Protein AF-A0A420HY40-F1 (afdb_monomer_lite)

Foldseek 3Di:
DDDDDDDDDDDDDDDDDDDDDDDDDDDDDDDDDDDDDPVVVVVVVVVVVVVVVPDDDDDDDDDDDDDDDDDDDDDDDDDDDDPDDDDPPDPVVVVVVVVVVVVVVVVVVVVVVVVVVCLVVVVDFFDQAPVPRHRDDVVPDPVVVVVVVVVVVVVVVVVPDDPDDDDDDPDDDDDDDDDDDDDDDDDDDDDDPPDPDDDPPPPPDPPPPPPDDFLFKWKWDDDPLQLPDDFVNVLCQLCVQCVPPPWHFPDKDDDPSIIMTGTPGSVSVVVSQPTFTWDQDPHNRRPHIDTIGIATDDPQAFQKWKFQAQPPPAPALVLVQCCVVPVPWAWFKKFFADPNDTHSMIMIGTPGHDPDQKDWTDRPPDITIIGGFGPQLAAPRPRDRHGVLPDPRIDGGDYDVVSPRYDPDRD

Sequence (411 aa):
MGSSGKSPKRQFAKEMGRRTLKFKASPTKTIISDGQSSREQSVNRVIEKMKRTKVSSPSLRNSSPLVNEGQSDSIPMETEIVLQESAHVSWADEVSEVVAKRATKAVRKAAKEERKRLRLSGALPTAPCPECGENHWKMDCPKRIERKKAEKSLEKKISKEPEASDAMIVVQSSQKEKTTKKRKQRPKSSEDLASEKPTKRAKEGENRAPKLTEGLVLVAVIPKPAQGLNRFEFLDIVCAAITNTAERPVGCGTLGHNFWVEFESPEAAENARKFEFVVPKGTQGCRKNMPFRMNPYVAKGPRAFHTREARNVSGPEIQAAINAQYPTKRYWLGQGMKYGIRTDQRLVIFEEPTTFNSFQIKVADSRIPFWAVALSGKCDICEESHSTTACGLVSTAPTNPALGNILTDKP

Radius of gyration: 36.59 Å; chains: 1; bounding box: 105×115×85 Å

pLDDT: mean 72.55, std 21.92, range [33.12, 97.19]

Organism: NCBI:txid212602

Secondary structure (DSSP, 8-state):
----PPPPP-------------PPPPPPP--------HHHHHHHHHHHHHHHTS--PPPP------------------------------HHHHHHHHHHHHHHHHHHHHHHHHHHHHHHTT-SPPPBPTTTSSBS-TTS-HHHHHHHHHHHHHHHHHTT------------------------PPPPPS------PPPTTSSS---------TTTEEEE---GGGTT--HHHHHHHHHHHHTTSS--EEEEEEETTEEEEEESSHHHHHHHHTS-EEEPTTGGG-SS-EEE-EEE--TT--SEEEES--TT--HHHHHHHHHHH-TT--EEEEEEEETTEEEEEEEEEESS--S-SEEEEEETTEEEEEEEPP-SSS-TTT-SSS-GGG-TTEEEPP--GGGS-B-SS--

Structure (mmCIF, N/CA/C/O backbone):
data_AF-A0A420HY40-F1
#
_entry.id   AF-A0A420HY40-F1
#
loop_
_atom_site.group_PDB
_atom_site.id
_atom_site.type_symbol
_atom_site.label_atom_id
_atom_site.label_alt_id
_atom_site.label_comp_id
_atom_site.label_asym_id
_atom_site.label_entity_id
_atom_site.label_seq_id
_atom_site.pdbx_PDB_ins_code
_atom_site.Cartn_x
_atom_site.Cartn_y
_atom_site.Cartn_z
_atom_site.occupancy
_atom_site.B_iso_or_equiv
_atom_site.auth_seq_id
_atom_site.auth_comp_id
_atom_site.auth_asym_id
_atom_site.auth_atom_id
_atom_site.pdbx_PDB_model_num
ATOM 1 N N . MET A 1 1 ? -57.723 -42.513 20.608 1.00 39.47 1 MET A N 1
ATOM 2 C CA . MET A 1 1 ? -58.788 -42.200 19.627 1.00 39.47 1 MET A CA 1
ATOM 3 C C . MET A 1 1 ? -58.949 -40.684 19.643 1.00 39.47 1 MET A C 1
ATOM 5 O O . MET A 1 1 ? -59.461 -40.168 20.614 1.00 39.47 1 MET A O 1
ATOM 9 N N . GLY A 1 2 ? -58.297 -39.882 18.804 1.00 39.16 2 GLY A N 1
ATOM 10 C CA . GLY A 1 2 ? -58.338 -39.866 17.342 1.00 39.16 2 GLY A CA 1
ATOM 11 C C . GLY A 1 2 ? -58.915 -38.511 16.898 1.00 39.16 2 GLY A C 1
ATOM 12 O O . GLY A 1 2 ? -59.992 -38.473 16.321 1.00 39.16 2 GLY A O 1
ATOM 13 N N . SER A 1 3 ? -58.254 -37.400 17.245 1.00 35.53 3 SER A N 1
ATOM 14 C CA . SER A 1 3 ? -58.680 -36.031 16.918 1.00 35.53 3 SER A CA 1
ATOM 15 C C . SER A 1 3 ? -57.981 -35.539 15.645 1.00 35.53 3 SER A C 1
ATOM 17 O O . SER A 1 3 ? -56.823 -35.128 15.653 1.00 35.53 3 SER A O 1
ATOM 19 N N . SER A 1 4 ? -58.690 -35.602 14.517 1.00 42.03 4 SER A N 1
ATOM 20 C CA . SER A 1 4 ? -58.217 -35.107 13.221 1.00 42.03 4 SER A CA 1
ATOM 21 C C . SER A 1 4 ? -58.430 -33.594 13.100 1.00 42.03 4 SER A C 1
ATOM 23 O O . SER A 1 4 ? -59.556 -33.129 12.903 1.00 42.03 4 SER A O 1
ATOM 25 N N . GLY A 1 5 ? -57.342 -32.829 13.189 1.00 39.91 5 GLY A N 1
ATOM 26 C CA . GLY A 1 5 ? -57.308 -31.404 12.864 1.00 39.91 5 GLY A CA 1
ATOM 27 C C . GLY A 1 5 ? -57.387 -31.165 11.353 1.00 39.91 5 GLY A C 1
ATOM 28 O O . GLY A 1 5 ? -56.615 -31.733 10.582 1.00 39.91 5 GLY A O 1
ATOM 29 N N . LYS A 1 6 ? -58.321 -30.308 10.927 1.00 44.78 6 LYS A N 1
ATOM 30 C CA . LYS A 1 6 ? -58.417 -29.790 9.555 1.00 44.78 6 LYS A CA 1
ATOM 31 C C . LYS A 1 6 ? -57.707 -28.437 9.472 1.00 44.78 6 LYS A C 1
ATOM 33 O O . LYS A 1 6 ? -58.106 -27.487 10.138 1.00 44.78 6 LYS A O 1
ATOM 38 N N . SER A 1 7 ? -56.676 -28.349 8.634 1.00 39.28 7 SER A N 1
ATOM 39 C CA . SER A 1 7 ? -56.005 -27.098 8.258 1.00 39.28 7 SER A CA 1
ATOM 40 C C . SER A 1 7 ? -56.830 -26.310 7.223 1.00 39.28 7 SER A C 1
ATOM 42 O O . SER A 1 7 ? -57.356 -26.929 6.291 1.00 39.28 7 SER A O 1
ATOM 44 N N . PRO A 1 8 ? -56.910 -24.967 7.295 1.00 53.50 8 PRO A N 1
ATOM 45 C CA . PRO A 1 8 ? -57.559 -24.166 6.263 1.00 53.50 8 PRO A CA 1
ATOM 46 C C . PRO A 1 8 ? -56.616 -23.860 5.090 1.00 53.50 8 PRO A C 1
ATOM 48 O O . PRO A 1 8 ? -55.460 -23.468 5.258 1.00 53.50 8 PRO A O 1
ATOM 51 N N . LYS A 1 9 ? -57.147 -24.042 3.876 1.00 45.38 9 LYS A N 1
ATOM 52 C CA . LYS A 1 9 ? -56.506 -23.729 2.596 1.00 45.38 9 LYS A CA 1
ATOM 53 C C . LYS A 1 9 ? -56.492 -22.220 2.327 1.00 45.38 9 LYS A C 1
ATOM 55 O O . LYS A 1 9 ? -57.486 -21.527 2.505 1.00 45.38 9 LYS A O 1
ATOM 60 N N . ARG A 1 10 ? -55.341 -21.788 1.808 1.00 41.38 10 ARG A N 1
ATOM 61 C CA . ARG A 1 10 ? -55.013 -20.504 1.174 1.00 41.38 10 ARG A CA 1
ATOM 62 C C . ARG A 1 10 ? -56.112 -19.982 0.236 1.00 41.38 10 ARG A C 1
ATOM 64 O O . ARG A 1 10 ? -56.533 -20.699 -0.669 1.00 41.38 10 ARG A O 1
ATOM 71 N N . GLN A 1 11 ? -56.436 -18.698 0.363 1.00 41.47 11 GLN A N 1
ATOM 72 C CA . GLN A 1 11 ? -57.049 -17.875 -0.680 1.00 41.47 11 GLN A CA 1
ATOM 73 C C . GLN A 1 11 ? -56.331 -16.519 -0.754 1.00 41.47 11 GLN A C 1
ATOM 75 O O . GLN A 1 11 ? -55.734 -16.081 0.224 1.00 41.47 11 GLN A O 1
ATOM 80 N N . PHE A 1 12 ? -56.446 -15.893 -1.927 1.00 33.97 12 PHE A N 1
ATOM 81 C CA . PHE A 1 12 ? -55.998 -14.555 -2.335 1.00 33.97 12 PHE A CA 1
ATOM 82 C C . PHE A 1 12 ? -54.604 -14.426 -2.963 1.00 33.97 12 PHE A C 1
ATOM 84 O O . PHE A 1 12 ? -53.606 -14.083 -2.340 1.00 33.97 12 PHE A O 1
ATOM 91 N N . ALA A 1 13 ? -54.601 -14.607 -4.286 1.00 40.34 13 ALA A N 1
ATOM 92 C CA . ALA A 1 13 ? -53.703 -13.930 -5.207 1.00 40.34 13 ALA A CA 1
ATOM 93 C C . ALA A 1 13 ? -54.543 -13.265 -6.310 1.00 40.34 13 ALA A C 1
ATOM 95 O O . ALA A 1 13 ? -55.349 -13.954 -6.937 1.00 40.34 13 ALA A O 1
ATOM 96 N N . LYS A 1 14 ? -54.285 -11.970 -6.546 1.00 39.97 14 LYS A N 1
ATOM 97 C CA . LYS A 1 14 ? -54.363 -11.195 -7.807 1.00 39.97 14 LYS A CA 1
ATOM 98 C C . LYS A 1 14 ? -55.058 -9.846 -7.627 1.00 39.97 14 LYS A C 1
ATOM 100 O O . LYS A 1 14 ? -56.248 -9.719 -7.872 1.00 39.97 14 LYS A O 1
ATOM 105 N N . GLU A 1 15 ? -54.253 -8.821 -7.368 1.00 39.34 15 GLU A N 1
ATOM 106 C CA . GLU A 1 15 ? -54.582 -7.455 -7.769 1.00 39.34 15 GLU A CA 1
ATOM 107 C C . GLU A 1 15 ? -53.284 -6.728 -8.149 1.00 39.34 15 GLU A C 1
ATOM 109 O O . GLU A 1 15 ? -52.491 -6.326 -7.306 1.00 39.34 15 GLU A O 1
ATOM 114 N N . MET A 1 16 ? -53.008 -6.654 -9.454 1.00 38.25 16 MET A N 1
ATOM 115 C CA . MET A 1 16 ? -51.917 -5.864 -10.035 1.00 38.25 16 MET A CA 1
ATOM 116 C C . MET A 1 16 ? -52.554 -4.870 -11.001 1.00 38.25 16 MET A C 1
ATOM 118 O O . MET A 1 16 ? -52.834 -5.186 -12.160 1.00 38.25 16 MET A O 1
ATOM 122 N N . GLY A 1 17 ? -52.830 -3.674 -10.484 1.00 38.38 17 GLY A N 1
ATOM 123 C CA . GLY A 1 17 ? -53.333 -2.541 -11.246 1.00 38.38 17 GLY A CA 1
ATOM 124 C C . GLY A 1 17 ? -52.268 -1.992 -12.195 1.00 38.38 17 GLY A C 1
ATOM 125 O O . GLY A 1 17 ? -51.202 -1.541 -11.777 1.00 38.38 17 GLY A O 1
ATOM 126 N N . ARG A 1 18 ? -52.585 -2.007 -13.492 1.00 39.56 18 ARG A N 1
ATOM 127 C CA . ARG A 1 18 ? -51.844 -1.322 -14.556 1.00 39.56 18 ARG A CA 1
ATOM 128 C C . ARG A 1 18 ? -51.971 0.194 -14.376 1.00 39.56 18 ARG A C 1
ATOM 130 O O . ARG A 1 18 ? -53.063 0.734 -14.517 1.00 39.56 18 ARG A O 1
ATOM 137 N N . ARG A 1 19 ? -50.856 0.895 -14.151 1.00 39.94 19 ARG A N 1
ATOM 138 C CA . ARG A 1 19 ? -50.752 2.345 -14.388 1.00 39.94 19 ARG A CA 1
ATOM 139 C C . ARG A 1 19 ? -49.955 2.586 -15.666 1.00 39.94 19 ARG A C 1
ATOM 141 O O . ARG A 1 19 ? -48.746 2.390 -15.707 1.00 39.94 19 ARG A O 1
ATOM 148 N N . THR A 1 20 ? -50.653 3.002 -16.715 1.00 38.69 20 THR A N 1
ATOM 149 C CA . THR A 1 20 ? -50.078 3.532 -17.954 1.00 38.69 20 THR A CA 1
ATOM 150 C C . THR A 1 20 ? -49.673 4.991 -17.749 1.00 38.69 20 THR A C 1
ATOM 152 O O . THR A 1 20 ? -50.540 5.848 -17.578 1.00 38.69 20 THR A O 1
ATOM 155 N N . LEU A 1 21 ? -48.373 5.284 -17.795 1.00 37.28 21 LEU A N 1
ATOM 156 C CA . LEU A 1 21 ? -47.849 6.647 -17.900 1.00 37.28 21 LEU A CA 1
ATOM 157 C C . LEU A 1 21 ? -47.706 7.012 -19.384 1.00 37.28 21 LEU A C 1
ATOM 159 O O . LEU A 1 21 ? -46.942 6.388 -20.117 1.00 37.28 21 LEU A O 1
ATOM 163 N N . LYS A 1 22 ? -48.471 8.015 -19.829 1.00 36.72 22 LYS A N 1
ATOM 164 C CA . LYS A 1 22 ? -48.356 8.621 -21.162 1.00 36.72 22 LYS A CA 1
ATOM 165 C C . LYS A 1 22 ? -47.183 9.606 -21.160 1.00 36.72 22 LYS A C 1
ATOM 167 O O . LYS A 1 22 ? -47.263 10.637 -20.498 1.00 36.72 22 LYS A O 1
ATOM 172 N N . PHE A 1 23 ? -46.133 9.323 -21.927 1.00 33.12 23 PHE A N 1
ATOM 173 C CA . PHE A 1 23 ? -45.109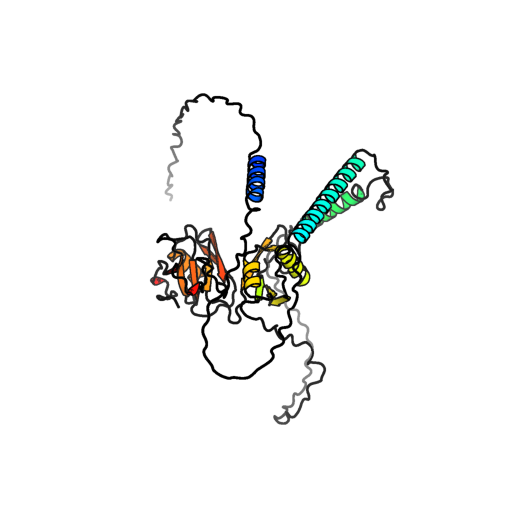 10.314 -22.269 1.00 33.12 23 PHE A CA 1
ATOM 174 C C . PHE A 1 23 ? -45.549 11.091 -23.516 1.00 33.12 23 PHE A C 1
ATOM 176 O O . PHE A 1 23 ? -45.778 10.505 -24.572 1.00 33.12 23 PHE A O 1
ATOM 183 N N . LYS A 1 24 ? -45.684 12.416 -23.385 1.00 38.22 24 LYS A N 1
ATOM 184 C CA . LYS A 1 24 ? -45.800 13.341 -24.520 1.00 38.22 24 LYS A CA 1
ATOM 185 C C . LYS A 1 24 ? -44.405 13.541 -25.117 1.00 38.22 24 LYS A C 1
ATOM 187 O O . LYS A 1 24 ? -43.499 13.979 -24.414 1.00 38.22 24 LYS A O 1
ATOM 192 N N . ALA A 1 25 ? -44.247 13.214 -26.395 1.00 39.41 25 ALA A N 1
ATOM 193 C CA . ALA A 1 25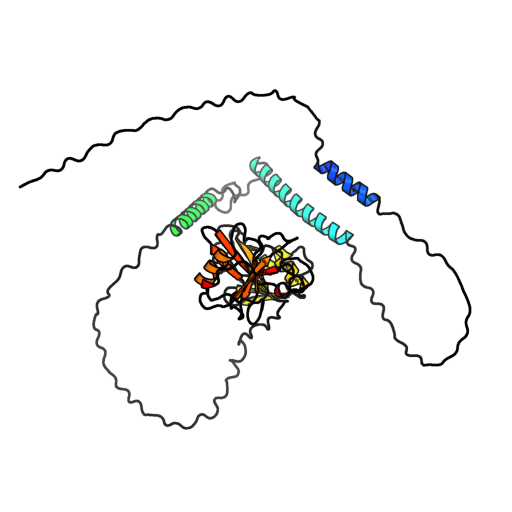 ? -43.056 13.531 -27.171 1.00 39.41 25 ALA A CA 1
ATOM 194 C C . ALA A 1 25 ? -43.096 15.002 -27.618 1.00 39.41 25 ALA A C 1
ATOM 196 O O . ALA A 1 25 ? -44.112 15.458 -28.143 1.00 39.41 25 ALA A O 1
ATOM 197 N N . SER A 1 26 ? -41.988 15.718 -27.423 1.00 36.09 26 SER A N 1
ATOM 198 C CA . SER A 1 26 ? -41.738 17.042 -28.009 1.00 36.09 26 SER A CA 1
ATOM 199 C C . SER A 1 26 ? -40.788 16.908 -29.208 1.00 36.09 26 SER A C 1
ATOM 201 O O . SER A 1 26 ? -39.937 16.015 -29.204 1.00 36.09 26 SER A O 1
ATOM 203 N N . PRO A 1 27 ? -40.918 17.763 -30.238 1.00 42.09 27 PRO A N 1
ATOM 204 C CA . PRO A 1 27 ? -40.286 17.552 -31.535 1.00 42.09 27 PRO A CA 1
ATOM 205 C C . PRO A 1 27 ? -38.802 17.932 -31.537 1.00 42.09 27 PRO A C 1
ATOM 207 O O . PRO A 1 27 ? -38.394 18.976 -31.027 1.00 42.09 27 PRO A O 1
ATOM 210 N N . THR A 1 28 ? -37.994 17.075 -32.156 1.00 34.47 28 THR A N 1
ATOM 211 C CA . THR A 1 28 ? -36.556 17.257 -32.361 1.00 34.47 28 THR A CA 1
ATOM 212 C C . THR A 1 28 ? -36.318 18.193 -33.550 1.00 34.47 28 THR A C 1
ATOM 214 O O . THR A 1 28 ? -36.710 17.887 -34.673 1.00 34.47 28 THR A O 1
ATOM 217 N N . LYS A 1 29 ? -35.669 19.341 -33.313 1.00 34.56 29 LYS A N 1
ATOM 218 C CA . LYS A 1 29 ? -35.091 20.191 -34.365 1.00 34.56 29 LYS A CA 1
ATOM 219 C C . LYS A 1 29 ? -33.745 19.603 -34.788 1.00 34.56 29 LYS A C 1
ATOM 221 O O . LYS A 1 29 ? -32.822 19.535 -33.981 1.00 34.56 29 LYS A O 1
ATOM 226 N N . THR A 1 30 ? -33.636 19.216 -36.052 1.00 35.06 30 THR A N 1
ATOM 227 C CA . THR A 1 30 ? -32.378 18.830 -36.696 1.00 35.06 30 THR A CA 1
ATOM 228 C C . THR A 1 30 ? -31.584 20.097 -37.017 1.00 35.06 30 THR A C 1
ATOM 230 O O . THR A 1 30 ? -31.994 20.881 -37.868 1.00 35.06 30 THR A O 1
ATOM 233 N N . ILE A 1 31 ? -30.464 20.315 -36.326 1.00 34.34 31 ILE A N 1
ATOM 234 C CA . ILE A 1 31 ? -29.441 21.292 -36.716 1.00 34.34 31 ILE A CA 1
ATOM 235 C C . ILE A 1 31 ? -28.288 20.483 -37.304 1.00 34.34 31 ILE A C 1
ATOM 237 O O . ILE A 1 31 ? -27.655 19.697 -36.603 1.00 34.34 31 ILE A O 1
ATOM 241 N N . ILE A 1 32 ? -28.061 20.646 -38.605 1.00 42.34 32 ILE A N 1
ATOM 242 C CA . ILE A 1 32 ? -26.864 20.165 -39.291 1.00 42.34 32 ILE A CA 1
ATOM 243 C C . ILE A 1 32 ? -25.777 21.202 -39.002 1.00 42.34 32 ILE A C 1
ATOM 245 O O . ILE A 1 32 ? -25.909 22.358 -39.395 1.00 42.34 32 ILE A O 1
ATOM 249 N N . SER A 1 33 ? -24.735 20.804 -38.278 1.00 37.19 33 SER A N 1
ATOM 250 C CA . SER A 1 33 ? -23.513 21.592 -38.118 1.00 37.19 33 SER A CA 1
ATOM 251 C C . SER A 1 33 ? -22.323 20.731 -38.516 1.00 37.19 33 SER A C 1
ATOM 253 O O . SER A 1 33 ? -22.104 19.672 -37.921 1.00 37.19 33 SER A O 1
ATOM 255 N N . ASP A 1 34 ? -21.575 21.197 -39.512 1.00 41.16 34 ASP A N 1
ATOM 256 C CA . ASP A 1 34 ? -20.348 20.585 -40.005 1.00 41.16 34 ASP A CA 1
ATOM 257 C C . ASP A 1 34 ? -19.317 20.442 -38.879 1.00 41.16 34 ASP A C 1
ATOM 259 O O . ASP A 1 34 ? -18.835 21.413 -38.292 1.00 41.16 34 ASP A O 1
ATOM 263 N N . GLY A 1 35 ? -19.004 19.192 -38.546 1.00 34.66 35 GLY A N 1
ATOM 264 C CA . GLY A 1 35 ? -18.058 18.840 -37.500 1.00 34.66 35 GLY A CA 1
ATOM 265 C C . GLY A 1 35 ? -16.627 18.804 -38.023 1.00 34.66 35 GLY A C 1
ATOM 266 O O . GLY A 1 35 ? -16.175 17.768 -38.503 1.00 34.66 35 GLY A O 1
ATOM 267 N N . GLN A 1 36 ? -15.877 19.890 -37.832 1.00 47.34 36 GLN A N 1
ATOM 268 C CA . GLN A 1 36 ? -14.430 19.771 -37.641 1.00 47.34 36 GLN A CA 1
ATOM 269 C C . GLN A 1 36 ? -14.156 19.308 -36.207 1.00 47.34 36 GLN A C 1
ATOM 271 O O . GLN A 1 36 ? -14.735 19.815 -35.243 1.00 47.34 36 GLN A O 1
ATOM 276 N N . SER A 1 37 ? -13.310 18.288 -36.063 1.00 53.03 37 SER A N 1
ATOM 277 C CA . SER A 1 37 ? -13.148 17.580 -34.797 1.00 53.03 37 SER A CA 1
ATOM 278 C C . SER A 1 37 ? -12.533 18.484 -33.719 1.00 53.03 37 SER A C 1
ATOM 280 O O . SER A 1 37 ? -11.513 19.142 -33.924 1.00 53.03 37 SER A O 1
ATOM 282 N N . SER A 1 38 ? -13.116 18.457 -32.516 1.00 54.44 38 SER A N 1
ATOM 283 C CA . SER A 1 38 ? -12.639 19.144 -31.299 1.00 54.44 38 SER A CA 1
ATOM 284 C C . SER A 1 38 ? -11.145 18.913 -30.992 1.00 54.44 38 SER A C 1
ATOM 286 O O . SER A 1 38 ? -10.514 19.707 -30.292 1.00 54.44 38 SER A O 1
ATOM 288 N N . ARG A 1 39 ? -10.550 17.857 -31.555 1.00 50.72 39 ARG A N 1
ATOM 289 C CA . ARG A 1 39 ? -9.145 17.500 -31.378 1.00 50.72 39 ARG A CA 1
ATOM 290 C C . ARG A 1 39 ? -8.196 18.381 -32.199 1.00 50.72 39 ARG A C 1
ATOM 292 O O . ARG A 1 39 ? -7.120 18.707 -31.706 1.00 50.72 39 ARG A O 1
ATOM 299 N N . GLU A 1 40 ? -8.598 18.822 -33.390 1.00 49.00 40 GLU A N 1
ATOM 300 C CA . GLU A 1 40 ? -7.785 19.707 -34.244 1.00 49.00 40 GLU A CA 1
ATOM 301 C C . GLU A 1 40 ? -7.751 21.143 -33.707 1.00 49.00 40 GLU A C 1
ATOM 303 O O . GLU A 1 40 ? -6.700 21.786 -33.709 1.00 49.00 40 GLU A O 1
ATOM 308 N N . GLN A 1 41 ? -8.856 21.618 -33.125 1.00 54.94 41 GLN A N 1
ATOM 309 C CA . GLN A 1 41 ? -8.903 22.935 -32.480 1.00 54.94 41 GLN A CA 1
ATOM 310 C C . GLN A 1 41 ? -8.011 23.007 -31.228 1.00 54.94 41 GLN A C 1
ATOM 312 O O . GLN A 1 41 ? -7.394 24.042 -30.964 1.00 54.94 41 GLN A O 1
ATOM 317 N N . SER A 1 42 ? -7.882 21.907 -30.478 1.00 61.28 42 SER A N 1
ATOM 318 C CA . SER A 1 42 ? -6.975 21.837 -29.324 1.00 61.28 42 SER A CA 1
ATOM 319 C C . SER A 1 42 ? -5.500 21.821 -29.725 1.00 61.28 42 SER A C 1
ATOM 321 O O . SER A 1 42 ? -4.696 22.466 -29.056 1.00 61.28 42 SER A O 1
ATOM 323 N N . VAL A 1 43 ? -5.132 21.144 -30.817 1.00 61.56 43 VAL A N 1
ATOM 324 C CA . VAL A 1 43 ? -3.739 21.113 -31.300 1.00 61.56 43 VAL A CA 1
ATOM 325 C C . VAL A 1 43 ? -3.321 22.481 -31.847 1.00 61.56 43 VAL A C 1
ATOM 327 O O . VAL A 1 43 ? -2.254 22.983 -31.491 1.00 61.56 43 VAL A O 1
ATOM 330 N N . ASN A 1 44 ? -4.194 23.150 -32.604 1.00 59.69 44 ASN A N 1
ATOM 331 C CA . ASN A 1 44 ? -3.897 24.477 -33.148 1.00 59.69 44 ASN A CA 1
ATOM 332 C C . ASN A 1 44 ? -3.766 25.557 -32.057 1.00 59.69 44 ASN A C 1
ATOM 334 O O . ASN A 1 44 ? -2.907 26.431 -32.169 1.00 59.69 44 ASN A O 1
ATOM 338 N N . ARG A 1 45 ? -4.517 25.457 -30.947 1.00 66.25 45 ARG A N 1
ATOM 339 C CA . ARG A 1 45 ? -4.346 26.354 -29.783 1.00 66.25 45 ARG A CA 1
ATOM 340 C C . ARG A 1 45 ? -3.009 26.170 -29.063 1.00 66.25 45 ARG A C 1
ATOM 342 O O . ARG A 1 45 ? -2.461 27.147 -28.558 1.00 66.25 45 ARG A O 1
ATOM 349 N N . VAL A 1 46 ? -2.475 24.949 -29.007 1.00 60.81 46 VAL A N 1
ATOM 350 C CA . VAL A 1 46 ? -1.165 24.684 -28.382 1.00 60.81 46 VAL A CA 1
ATOM 351 C C . VAL A 1 46 ? -0.027 25.221 -29.258 1.00 60.81 46 VAL A C 1
ATOM 353 O O . VAL A 1 46 ? 0.903 25.833 -28.735 1.00 60.81 46 VAL A O 1
ATOM 356 N N . ILE A 1 47 ? -0.142 25.087 -30.584 1.00 61.94 47 ILE A N 1
ATOM 357 C CA . ILE A 1 47 ? 0.845 25.607 -31.545 1.00 61.94 47 ILE A CA 1
ATOM 358 C C . ILE A 1 47 ? 0.885 27.148 -31.531 1.00 61.94 47 ILE A C 1
ATOM 360 O O . ILE A 1 47 ? 1.969 27.729 -31.498 1.00 61.94 47 ILE A O 1
ATOM 364 N N . GLU A 1 48 ? -0.268 27.823 -31.486 1.00 62.62 48 GLU A N 1
ATOM 365 C CA . GLU A 1 48 ? -0.359 29.291 -31.338 1.00 62.62 48 GLU A CA 1
ATOM 366 C C . GLU A 1 48 ? 0.288 29.784 -30.032 1.00 62.62 48 GLU A C 1
ATOM 368 O O . GLU A 1 48 ? 1.009 30.784 -30.024 1.00 62.62 48 GLU A O 1
ATOM 373 N N . LYS A 1 49 ? 0.089 29.059 -28.923 1.00 59.81 49 LYS A N 1
ATOM 374 C CA . LYS A 1 49 ? 0.623 29.441 -27.607 1.00 59.81 49 LYS A CA 1
ATOM 375 C C . LYS A 1 49 ? 2.150 29.321 -27.535 1.00 59.81 49 LYS A C 1
ATOM 377 O O . LYS A 1 49 ? 2.782 30.142 -26.879 1.00 59.81 49 LYS A O 1
ATOM 382 N N . MET A 1 50 ? 2.741 28.364 -28.255 1.00 50.69 50 MET A N 1
ATOM 383 C CA . MET A 1 50 ? 4.200 28.203 -28.357 1.00 50.69 50 MET A CA 1
ATOM 384 C C . MET A 1 50 ? 4.875 29.241 -29.264 1.00 50.69 50 MET A C 1
ATOM 386 O O . MET A 1 50 ? 6.051 29.540 -29.075 1.00 50.69 50 MET A O 1
ATOM 390 N N . LYS A 1 51 ? 4.151 29.829 -30.226 1.00 60.28 51 LYS A N 1
ATOM 391 C CA . LYS A 1 51 ? 4.690 30.912 -31.066 1.00 60.28 51 LYS A CA 1
ATOM 392 C C . LYS A 1 51 ? 4.801 32.245 -30.317 1.00 60.28 51 LYS A C 1
ATOM 394 O O . LYS A 1 51 ? 5.645 33.060 -30.669 1.00 60.28 51 LYS A O 1
ATOM 399 N N . ARG A 1 52 ? 3.997 32.462 -29.267 1.00 48.69 52 ARG A N 1
ATOM 400 C CA . ARG A 1 52 ? 3.971 33.725 -28.501 1.00 48.69 52 ARG A CA 1
ATOM 401 C C . ARG A 1 52 ? 5.023 33.827 -27.394 1.00 48.69 52 ARG A C 1
ATOM 403 O O . ARG A 1 52 ? 5.323 34.930 -26.964 1.00 48.69 52 ARG A O 1
ATOM 410 N N . THR A 1 53 ? 5.619 32.722 -26.952 1.00 47.09 53 THR A N 1
ATOM 411 C CA . THR A 1 53 ? 6.642 32.716 -25.886 1.00 47.09 53 THR A CA 1
ATOM 412 C C . THR A 1 53 ? 8.073 32.919 -26.388 1.00 47.09 53 THR A C 1
ATOM 414 O O . THR A 1 53 ? 9.016 32.824 -25.608 1.00 47.09 53 THR A O 1
ATOM 417 N N . LYS A 1 54 ? 8.261 33.222 -27.678 1.00 41.91 54 LYS A N 1
ATOM 418 C CA . LYS A 1 54 ? 9.579 33.325 -28.317 1.00 41.91 54 LYS A CA 1
ATOM 419 C C . LYS A 1 54 ? 9.992 34.759 -28.666 1.00 41.91 54 LYS A C 1
ATOM 421 O O . LYS A 1 54 ? 10.637 34.957 -29.681 1.00 41.91 54 LYS A O 1
ATOM 426 N N . VAL A 1 55 ? 9.635 35.761 -27.861 1.00 49.06 55 VAL A N 1
ATOM 427 C CA . VAL A 1 55 ? 10.231 37.107 -27.963 1.00 49.06 55 VAL A CA 1
ATOM 428 C C . VAL A 1 55 ? 10.254 37.757 -26.580 1.00 49.06 55 VAL A C 1
ATOM 430 O O . VAL A 1 55 ? 9.211 38.175 -26.093 1.00 49.06 55 VAL A O 1
ATOM 433 N N . SER A 1 56 ? 11.429 37.813 -25.945 1.00 35.03 56 SER A N 1
ATOM 434 C CA . SER A 1 56 ? 11.851 38.876 -25.013 1.00 35.03 56 SER A CA 1
ATOM 435 C C . SER A 1 56 ? 13.173 38.472 -24.352 1.00 35.03 56 SER A C 1
ATOM 437 O O . SER A 1 56 ? 13.186 37.820 -23.309 1.00 35.03 56 SER A O 1
ATOM 439 N N . SER A 1 57 ? 14.292 38.873 -24.950 1.00 37.06 57 SER A N 1
ATOM 440 C CA . SER A 1 57 ? 15.589 38.939 -24.264 1.00 37.06 57 SER A CA 1
ATOM 441 C C . SER A 1 57 ? 15.768 40.363 -23.723 1.00 37.06 57 SER A C 1
ATOM 443 O O . SER A 1 57 ? 15.563 41.301 -24.498 1.00 37.06 57 SER A O 1
ATOM 445 N N . PRO A 1 58 ? 16.142 40.582 -22.448 1.00 39.34 58 PRO A N 1
ATOM 446 C CA . PRO A 1 58 ? 16.418 41.925 -21.961 1.00 39.34 58 PRO A CA 1
ATOM 447 C C . PRO A 1 58 ? 17.836 42.373 -22.332 1.00 39.34 58 PRO A C 1
ATOM 449 O O . PRO A 1 58 ? 18.818 41.662 -22.133 1.00 39.34 58 PRO A O 1
ATOM 452 N N . SER A 1 59 ? 17.898 43.595 -22.855 1.00 33.25 59 SER A N 1
ATOM 453 C CA . SER A 1 59 ? 19.091 44.388 -23.142 1.00 33.25 59 SER A CA 1
ATOM 454 C C . SER A 1 59 ? 19.853 44.735 -21.858 1.00 33.25 59 SER A C 1
ATOM 456 O O . SER A 1 59 ? 19.293 45.362 -20.960 1.00 33.25 59 SER A O 1
ATOM 458 N N . LEU A 1 60 ? 21.148 44.418 -21.811 1.00 35.22 60 LEU A N 1
ATOM 459 C CA . LEU A 1 60 ? 22.091 44.959 -20.828 1.00 35.22 60 LEU A CA 1
ATOM 460 C C . LEU A 1 60 ? 22.373 46.432 -21.160 1.00 35.22 60 LEU A C 1
ATOM 462 O O . LEU A 1 60 ? 22.726 46.755 -22.295 1.00 35.22 60 LEU A O 1
ATOM 466 N N . ARG A 1 61 ? 22.198 47.332 -20.186 1.00 36.59 61 ARG A N 1
ATOM 467 C CA . ARG A 1 61 ? 22.675 48.720 -20.255 1.00 36.59 61 ARG A CA 1
ATOM 468 C C . ARG A 1 61 ? 23.823 48.920 -19.274 1.00 36.59 61 ARG A C 1
ATOM 470 O O . ARG A 1 61 ? 23.703 48.606 -18.096 1.00 36.59 61 ARG A O 1
ATOM 477 N N . ASN A 1 62 ? 24.890 49.497 -19.814 1.00 38.91 62 ASN A N 1
ATOM 478 C CA . ASN A 1 62 ? 26.033 50.076 -19.121 1.00 38.91 62 ASN A CA 1
ATOM 479 C C . ASN A 1 62 ? 25.619 51.201 -18.168 1.00 38.91 62 ASN A C 1
ATOM 481 O O . ASN A 1 62 ? 24.777 52.028 -18.525 1.00 38.91 62 ASN A O 1
ATOM 485 N N . SER A 1 63 ? 26.302 51.306 -17.028 1.00 35.81 63 SER A N 1
ATOM 486 C CA . SER A 1 63 ? 26.546 52.565 -16.309 1.00 35.81 63 SER A CA 1
ATOM 487 C C . SER A 1 63 ? 27.786 52.407 -15.417 1.00 35.81 63 SER A C 1
ATOM 489 O O . SER A 1 63 ? 27.826 51.516 -14.574 1.00 35.81 63 SER A O 1
ATOM 491 N N . SER A 1 64 ? 28.781 53.270 -15.626 1.00 39.25 64 SER A N 1
ATOM 492 C CA . SER A 1 64 ? 29.940 53.511 -14.742 1.00 39.25 64 SER A CA 1
ATOM 493 C C . SER A 1 64 ? 29.687 54.788 -13.898 1.00 39.25 64 SER A C 1
ATOM 495 O O . SER A 1 64 ? 28.611 55.372 -14.022 1.00 39.25 64 SER A O 1
ATOM 497 N N . PRO A 1 65 ? 30.658 55.313 -13.122 1.00 54.09 65 PRO A N 1
ATOM 498 C CA . PRO A 1 65 ? 31.019 54.875 -11.774 1.00 54.09 65 PRO A CA 1
ATOM 499 C C . PRO A 1 65 ? 30.859 56.010 -10.734 1.00 54.09 65 PRO A C 1
ATOM 501 O O . PRO A 1 65 ? 30.790 57.184 -11.090 1.00 54.09 65 PRO A O 1
ATOM 504 N N . LEU A 1 66 ? 30.886 55.681 -9.439 1.00 39.09 66 LEU A N 1
ATOM 505 C CA . LEU A 1 66 ? 31.163 56.660 -8.385 1.00 39.09 66 LEU A CA 1
ATOM 506 C C . LEU A 1 66 ? 32.149 56.098 -7.360 1.00 39.09 66 LEU A C 1
ATOM 508 O O . LEU A 1 66 ? 32.101 54.934 -6.972 1.00 39.09 66 LEU A O 1
ATOM 512 N N . VAL A 1 67 ? 33.062 56.993 -7.011 1.00 45.53 67 VAL A N 1
ATOM 513 C CA . VAL A 1 67 ? 34.237 56.893 -6.154 1.00 45.53 67 VAL A CA 1
ATOM 514 C C . VAL A 1 67 ? 33.830 56.650 -4.700 1.00 45.53 67 VAL A C 1
ATOM 516 O O . VAL A 1 67 ? 32.883 57.274 -4.230 1.00 45.53 67 VAL A O 1
ATOM 519 N N . ASN A 1 68 ? 34.577 55.809 -3.981 1.00 37.94 68 ASN A N 1
ATOM 520 C CA . ASN A 1 68 ? 34.939 56.086 -2.590 1.00 37.94 68 ASN A CA 1
ATOM 521 C C . ASN A 1 68 ? 36.162 55.266 -2.166 1.00 37.94 68 ASN A C 1
ATOM 523 O O . ASN A 1 68 ? 36.209 54.048 -2.325 1.00 37.94 68 ASN A O 1
ATOM 527 N N . GLU A 1 69 ? 37.147 55.994 -1.648 1.00 48.31 69 GLU A N 1
ATOM 528 C CA . GLU A 1 69 ? 38.356 55.503 -1.001 1.00 48.31 69 GLU A CA 1
ATOM 529 C C . GLU A 1 69 ? 38.032 54.911 0.378 1.00 48.31 69 GLU A C 1
ATOM 531 O O . GLU A 1 69 ? 37.141 55.387 1.082 1.00 48.31 69 GLU A O 1
ATOM 536 N N . GLY A 1 70 ? 38.790 53.892 0.784 1.00 37.72 70 GLY A N 1
ATOM 537 C CA . GLY A 1 70 ? 38.727 53.332 2.132 1.00 37.72 70 GLY A CA 1
ATOM 538 C C . GLY A 1 70 ? 39.610 52.097 2.282 1.00 37.72 70 GLY A C 1
ATOM 539 O O . GLY A 1 70 ? 39.221 51.003 1.894 1.00 37.72 70 GLY A O 1
ATOM 540 N N . GLN A 1 71 ? 40.807 52.306 2.830 1.00 39.75 71 GLN A N 1
ATOM 541 C CA . GLN A 1 71 ? 41.822 51.309 3.191 1.00 39.75 71 GLN A CA 1
ATOM 542 C C . GLN A 1 71 ? 41.286 50.145 4.042 1.00 39.75 71 GLN A C 1
ATOM 544 O O . GLN A 1 71 ? 40.548 50.369 4.999 1.00 39.75 71 GLN A O 1
ATOM 549 N N . SER A 1 72 ? 41.775 48.925 3.798 1.00 37.81 72 SER A N 1
ATOM 550 C CA . SER A 1 72 ? 42.504 48.120 4.802 1.00 37.81 72 SER A CA 1
ATOM 551 C C . SER A 1 72 ? 42.928 46.750 4.253 1.00 37.81 72 SER A C 1
ATOM 553 O O . SER A 1 72 ? 42.253 46.140 3.428 1.00 37.81 72 SER A O 1
ATOM 555 N N . ASP A 1 73 ? 44.101 46.322 4.711 1.00 42.88 73 ASP A N 1
ATOM 556 C CA . ASP A 1 73 ? 44.872 45.146 4.316 1.00 42.88 73 ASP A CA 1
ATOM 557 C C . ASP A 1 73 ? 44.178 43.801 4.578 1.00 42.88 73 ASP A C 1
ATOM 559 O O . ASP A 1 73 ? 43.606 43.608 5.650 1.00 42.88 73 ASP A O 1
ATOM 563 N N . SER A 1 74 ? 44.327 42.827 3.664 1.00 42.62 74 SER A N 1
ATOM 564 C CA . SER A 1 74 ? 44.701 41.426 3.984 1.00 42.62 74 SER A CA 1
ATOM 565 C C . SER A 1 74 ? 44.717 40.470 2.766 1.00 42.62 74 SER A C 1
ATOM 567 O O . SER A 1 74 ? 43.716 40.289 2.088 1.00 42.62 74 SER A O 1
ATOM 569 N N . ILE A 1 75 ? 45.885 39.831 2.572 1.00 46.47 75 ILE A N 1
ATOM 570 C CA . ILE A 1 75 ? 46.176 38.430 2.162 1.00 46.47 75 ILE A CA 1
ATOM 571 C C . ILE A 1 75 ? 45.537 37.868 0.864 1.00 46.47 75 ILE A C 1
ATOM 573 O O . ILE A 1 75 ? 44.320 37.711 0.798 1.00 46.47 75 ILE A O 1
ATOM 577 N N . PRO A 1 76 ? 46.331 37.374 -0.116 1.00 51.34 76 PRO A N 1
ATOM 578 C CA . PRO A 1 76 ? 45.805 36.567 -1.212 1.00 51.34 76 PRO A CA 1
ATOM 579 C C . PRO A 1 76 ? 45.797 35.068 -0.849 1.00 51.34 76 PRO A C 1
ATOM 581 O O . PRO A 1 76 ? 46.831 34.492 -0.515 1.00 51.34 76 PRO A O 1
ATOM 584 N N . MET A 1 77 ? 44.637 34.417 -0.962 1.00 39.91 77 MET A N 1
ATOM 585 C CA . MET A 1 77 ? 44.545 32.973 -1.208 1.00 39.91 77 MET A CA 1
ATOM 586 C C . MET A 1 77 ? 43.953 32.770 -2.599 1.00 39.91 77 MET A C 1
ATOM 588 O O . MET A 1 77 ? 42.770 33.019 -2.831 1.00 39.91 77 MET A O 1
ATOM 592 N N . GLU A 1 78 ? 44.793 32.318 -3.524 1.00 40.88 78 GLU A N 1
ATOM 593 C CA . GLU A 1 78 ? 44.376 31.832 -4.832 1.00 40.88 78 GLU A CA 1
ATOM 594 C C . GLU A 1 78 ? 43.497 30.589 -4.640 1.00 40.88 78 GLU A C 1
ATOM 596 O O . GLU A 1 78 ? 43.928 29.572 -4.097 1.00 40.88 78 GLU A O 1
ATOM 601 N N . THR A 1 79 ? 42.236 30.680 -5.058 1.00 44.03 79 THR A N 1
ATOM 602 C CA . THR A 1 79 ? 41.363 29.520 -5.249 1.00 44.03 79 THR A CA 1
ATOM 603 C C . THR A 1 79 ? 41.086 29.390 -6.737 1.00 44.03 79 THR A C 1
ATOM 605 O O . THR A 1 79 ? 40.391 30.198 -7.348 1.00 44.03 79 THR A O 1
ATOM 608 N N . GLU A 1 80 ? 41.697 28.367 -7.319 1.00 40.59 80 GLU A N 1
ATOM 609 C CA . GLU A 1 80 ? 41.532 27.943 -8.699 1.00 40.59 80 GLU A CA 1
ATOM 610 C C . GLU A 1 80 ? 40.120 27.354 -8.867 1.00 40.59 80 GLU A C 1
ATOM 612 O O . GLU A 1 80 ? 39.819 26.242 -8.431 1.00 40.59 80 GLU A O 1
ATOM 617 N N . ILE A 1 81 ? 39.206 28.140 -9.442 1.00 39.47 81 ILE A N 1
ATOM 618 C CA . ILE A 1 81 ? 37.857 27.686 -9.792 1.00 39.47 81 ILE A CA 1
ATOM 619 C C . ILE A 1 81 ? 37.957 26.918 -11.111 1.00 39.47 81 ILE A C 1
ATOM 621 O O . ILE A 1 81 ? 37.983 27.502 -12.194 1.00 39.47 81 ILE A O 1
ATOM 625 N N . VAL A 1 82 ? 37.995 25.589 -11.017 1.00 41.06 82 VAL A N 1
ATOM 626 C CA . VAL A 1 82 ? 37.818 24.691 -12.162 1.00 41.06 82 VAL A CA 1
ATOM 627 C C . VAL A 1 82 ? 36.348 24.743 -12.589 1.00 41.06 82 VAL A C 1
ATOM 629 O O . VAL A 1 82 ? 35.472 24.149 -11.960 1.00 41.06 82 VAL A O 1
ATOM 632 N N . LEU A 1 83 ? 36.070 25.483 -13.664 1.00 38.84 83 LEU A N 1
ATOM 633 C CA . LEU A 1 83 ? 34.789 25.460 -14.370 1.00 38.84 83 LEU A CA 1
ATOM 634 C C . LEU A 1 83 ? 34.613 24.094 -15.045 1.00 38.84 83 LEU A C 1
ATOM 636 O O . LEU A 1 83 ? 35.227 23.796 -16.066 1.00 38.84 83 LEU A O 1
ATOM 640 N N . GLN A 1 84 ? 33.765 23.256 -14.455 1.00 41.59 84 GLN A N 1
ATOM 641 C CA . GLN A 1 84 ? 33.344 21.987 -15.033 1.00 41.59 84 GLN A CA 1
ATOM 642 C C . GLN A 1 84 ? 32.206 22.252 -16.033 1.00 41.59 84 GLN A C 1
ATOM 644 O O . GLN A 1 84 ? 31.065 22.508 -15.643 1.00 41.59 84 GLN A O 1
ATOM 649 N N . GLU A 1 85 ? 32.520 22.216 -17.330 1.00 38.41 85 GLU A N 1
ATOM 650 C CA . GLU A 1 85 ? 31.533 22.253 -18.412 1.00 38.41 85 GLU A CA 1
ATOM 651 C C . GLU A 1 85 ? 30.603 21.034 -18.301 1.00 38.41 85 GLU A C 1
ATOM 653 O O . GLU A 1 85 ? 30.969 19.900 -18.611 1.00 38.41 85 GLU A O 1
ATOM 658 N N . SER A 1 86 ? 29.379 21.255 -17.822 1.00 47.84 86 SER A N 1
ATOM 659 C CA . SER A 1 86 ? 28.326 20.245 -17.848 1.00 47.84 86 SER A CA 1
ATOM 660 C C . SER A 1 86 ? 27.662 20.261 -19.223 1.00 47.84 86 SER A C 1
ATOM 662 O O . SER A 1 86 ? 27.078 21.256 -19.654 1.00 47.84 86 SER A O 1
ATOM 664 N N . ALA A 1 87 ? 27.780 19.140 -19.934 1.00 45.53 87 ALA A N 1
ATOM 665 C CA . ALA A 1 87 ? 27.154 18.927 -21.228 1.00 45.53 87 ALA A CA 1
ATOM 666 C C . ALA A 1 87 ? 25.623 18.996 -21.095 1.00 45.53 87 ALA A C 1
ATOM 668 O O . ALA A 1 87 ? 24.966 18.041 -20.678 1.00 45.53 87 ALA A O 1
ATOM 669 N N . HIS A 1 88 ? 25.047 20.137 -21.468 1.00 44.28 88 HIS A N 1
ATOM 670 C CA . HIS A 1 88 ? 23.616 20.289 -21.693 1.00 44.28 88 HIS A CA 1
ATOM 671 C C . HIS A 1 88 ? 23.222 19.453 -22.922 1.00 44.28 88 HIS A C 1
ATOM 673 O O . HIS A 1 88 ? 23.285 19.921 -24.057 1.00 44.28 88 HIS A O 1
ATOM 679 N N . VAL A 1 89 ? 22.813 18.199 -22.708 1.00 50.12 89 VAL A N 1
ATOM 680 C CA . VAL A 1 89 ? 22.109 17.429 -23.742 1.00 50.12 89 VAL A CA 1
ATOM 681 C C . VAL A 1 89 ? 20.779 18.132 -23.992 1.00 50.12 89 VAL A C 1
ATOM 683 O O . VAL A 1 89 ? 19.983 18.340 -23.072 1.00 50.12 89 VAL A O 1
ATOM 686 N N . SER A 1 90 ? 20.572 18.585 -25.227 1.00 54.28 90 SER A N 1
ATOM 687 C CA . SER A 1 90 ? 19.409 19.388 -25.564 1.00 54.28 90 SER A CA 1
ATOM 688 C C . SER A 1 90 ? 18.153 18.517 -25.505 1.00 54.28 90 SER A C 1
ATOM 690 O O . SER A 1 90 ? 18.079 17.435 -26.085 1.00 54.28 90 SER A O 1
ATOM 692 N N . TRP A 1 91 ? 17.125 19.012 -24.821 1.00 53.31 91 TRP A N 1
ATOM 693 C CA . TRP A 1 91 ? 15.817 18.359 -24.694 1.00 53.31 91 TRP A CA 1
ATOM 694 C C . TRP A 1 91 ? 15.169 18.035 -26.061 1.00 53.31 91 TRP A C 1
ATOM 696 O O . TRP A 1 91 ? 14.267 17.205 -26.160 1.00 53.31 91 TRP A O 1
ATOM 706 N N . ALA A 1 92 ? 15.635 18.679 -27.137 1.00 52.31 92 ALA A N 1
ATOM 707 C CA . ALA A 1 92 ? 15.188 18.426 -28.500 1.00 52.31 92 ALA A CA 1
ATOM 708 C C . ALA A 1 92 ? 15.673 17.072 -29.048 1.00 52.31 92 ALA A C 1
ATOM 710 O O . ALA A 1 92 ? 14.934 16.423 -29.793 1.00 52.31 92 ALA A O 1
ATOM 711 N N . ASP A 1 93 ? 16.859 16.613 -28.643 1.00 49.41 93 ASP A N 1
ATOM 712 C CA . ASP A 1 93 ? 17.446 15.362 -29.135 1.00 49.41 93 ASP A CA 1
ATOM 713 C C . ASP A 1 93 ? 16.724 14.138 -28.549 1.00 49.41 93 ASP A C 1
ATOM 715 O O . ASP A 1 93 ? 16.425 13.173 -29.258 1.00 49.41 93 ASP A O 1
ATOM 719 N N . GLU A 1 94 ? 16.309 14.224 -27.284 1.00 54.81 94 GLU A N 1
ATOM 720 C CA . GLU A 1 94 ? 15.592 13.154 -26.582 1.00 54.81 94 GLU A CA 1
ATOM 721 C C . GLU A 1 94 ? 14.147 12.982 -27.097 1.00 54.81 94 GLU A C 1
ATOM 723 O O . GLU A 1 94 ? 13.662 11.864 -27.311 1.00 54.81 94 GLU A O 1
ATOM 728 N N . VAL A 1 95 ? 13.465 14.093 -27.407 1.00 62.09 95 VAL A N 1
ATOM 729 C CA . VAL A 1 95 ? 12.137 14.064 -28.045 1.00 62.09 95 VAL A CA 1
ATOM 730 C C . VAL A 1 95 ? 12.222 13.468 -29.456 1.00 62.09 95 VAL A C 1
ATOM 732 O O . VAL A 1 95 ? 11.337 12.701 -29.854 1.00 62.09 95 VAL A O 1
ATOM 735 N N . SER A 1 96 ? 13.298 13.754 -30.194 1.00 60.25 96 SER A N 1
ATOM 736 C CA . SER A 1 96 ? 13.533 13.215 -31.538 1.00 60.25 96 SER A CA 1
ATOM 737 C C . SER A 1 96 ? 13.700 11.686 -31.526 1.00 60.25 96 SER A C 1
ATOM 739 O O . SER A 1 96 ? 13.096 10.978 -32.341 1.00 60.25 96 SER A O 1
ATOM 741 N N . GLU A 1 97 ? 14.408 11.134 -30.534 1.00 62.88 97 GLU A N 1
ATOM 742 C CA . GLU A 1 97 ? 14.621 9.686 -30.412 1.00 62.88 97 GLU A CA 1
ATOM 743 C C . GLU A 1 97 ? 13.329 8.918 -30.058 1.00 62.88 97 GLU A C 1
ATOM 745 O O . GLU A 1 97 ? 13.056 7.837 -30.597 1.00 62.88 97 GLU A O 1
ATOM 750 N N . VAL A 1 98 ? 12.471 9.477 -29.197 1.00 56.59 98 VAL A N 1
ATOM 751 C CA . VAL A 1 98 ? 11.175 8.865 -28.841 1.00 56.59 98 VAL A CA 1
ATOM 752 C C . VAL A 1 98 ? 10.215 8.858 -30.033 1.00 56.59 98 VAL A C 1
ATOM 754 O O . VAL A 1 98 ? 9.501 7.868 -30.256 1.00 56.59 98 VAL A O 1
ATOM 757 N N . VAL A 1 99 ? 10.207 9.929 -30.833 1.00 54.66 99 VAL A N 1
ATOM 758 C CA . VAL A 1 99 ? 9.429 9.999 -32.079 1.00 54.66 99 VAL A CA 1
ATOM 759 C C . VAL A 1 99 ? 9.942 8.961 -33.084 1.00 54.66 99 VAL A C 1
ATOM 761 O O . VAL A 1 99 ? 9.132 8.211 -33.640 1.00 54.66 99 VAL A O 1
ATOM 764 N N . ALA A 1 100 ? 11.262 8.802 -33.225 1.00 59.47 100 ALA A N 1
ATOM 765 C CA . ALA A 1 100 ? 11.869 7.772 -34.069 1.00 59.47 100 ALA A CA 1
ATOM 766 C C . ALA A 1 100 ? 11.514 6.339 -33.607 1.00 59.47 100 ALA A C 1
ATOM 768 O O . ALA A 1 100 ? 11.102 5.493 -34.410 1.00 59.47 100 ALA A O 1
ATOM 769 N N . LYS A 1 101 ? 11.558 6.048 -32.299 1.00 67.56 101 LYS A N 1
ATOM 770 C CA . LYS A 1 101 ? 11.170 4.732 -31.743 1.00 67.56 101 LYS A CA 1
ATOM 771 C C . LYS A 1 101 ? 9.677 4.425 -31.928 1.00 67.56 101 LYS A C 1
ATOM 773 O O . LYS A 1 101 ? 9.306 3.287 -32.224 1.00 67.56 101 LYS A O 1
ATOM 778 N N . ARG A 1 102 ? 8.788 5.417 -31.810 1.00 66.62 102 ARG A N 1
ATOM 779 C CA . ARG A 1 102 ? 7.347 5.227 -32.078 1.00 66.62 102 ARG A CA 1
ATOM 780 C C . ARG A 1 102 ? 7.061 5.019 -33.564 1.00 66.62 102 ARG A C 1
ATOM 782 O O . ARG A 1 102 ? 6.254 4.144 -33.895 1.00 66.62 102 ARG A O 1
ATOM 789 N N . ALA A 1 103 ? 7.767 5.736 -34.439 1.00 63.84 103 ALA A N 1
ATOM 790 C CA . ALA A 1 103 ? 7.696 5.535 -35.882 1.00 63.84 103 ALA A CA 1
ATOM 791 C C . ALA A 1 103 ? 8.093 4.096 -36.261 1.00 63.84 103 ALA A C 1
ATOM 793 O O . ALA A 1 103 ? 7.349 3.421 -36.973 1.00 63.84 103 ALA A O 1
ATOM 794 N N . THR A 1 104 ? 9.169 3.544 -35.686 1.00 79.25 104 THR A N 1
ATOM 795 C CA . THR A 1 104 ? 9.592 2.158 -35.986 1.00 79.25 104 THR A CA 1
ATOM 796 C C . THR A 1 104 ? 8.593 1.091 -35.518 1.00 79.25 104 THR A C 1
ATOM 798 O O . THR A 1 104 ? 8.388 0.095 -36.217 1.00 79.25 104 THR A O 1
ATOM 801 N N . LYS A 1 105 ? 7.901 1.279 -34.383 1.00 81.25 105 LYS A N 1
ATOM 802 C CA . LYS A 1 105 ? 6.845 0.348 -33.930 1.00 81.25 105 LYS A CA 1
ATOM 803 C C . LYS A 1 105 ? 5.619 0.376 -34.848 1.00 81.25 105 LYS A C 1
ATOM 805 O O . LYS A 1 105 ? 5.068 -0.685 -35.153 1.00 81.25 105 LYS A O 1
ATOM 810 N N . ALA A 1 106 ? 5.204 1.563 -35.294 1.00 81.38 106 ALA A N 1
ATOM 811 C CA . ALA A 1 106 ? 4.099 1.720 -36.238 1.00 81.38 106 ALA A CA 1
ATOM 812 C C . ALA A 1 106 ? 4.432 1.086 -37.598 1.00 81.38 106 ALA A C 1
ATOM 814 O O . ALA A 1 106 ? 3.636 0.296 -38.107 1.00 81.38 106 ALA A O 1
ATOM 815 N N . VAL A 1 107 ? 5.645 1.317 -38.112 1.00 84.19 107 VAL A N 1
ATOM 816 C CA . VAL A 1 107 ? 6.146 0.708 -39.356 1.00 84.19 107 VAL A CA 1
ATOM 817 C C . VAL A 1 107 ? 6.197 -0.818 -39.248 1.00 84.19 107 VAL A C 1
ATOM 819 O O . VAL A 1 107 ? 5.688 -1.512 -40.124 1.00 84.19 107 VAL A O 1
ATOM 822 N N . ARG A 1 108 ? 6.708 -1.378 -38.140 1.00 82.44 108 ARG A N 1
ATOM 823 C CA . ARG A 1 108 ? 6.712 -2.839 -37.912 1.00 82.44 108 ARG A CA 1
ATOM 824 C C . ARG A 1 108 ? 5.301 -3.430 -37.865 1.00 82.44 108 ARG A C 1
ATOM 826 O O . ARG A 1 108 ? 5.087 -4.538 -38.358 1.00 82.44 108 ARG A O 1
ATOM 833 N N . LYS A 1 109 ? 4.332 -2.717 -37.278 1.00 88.69 109 LYS A N 1
ATOM 834 C CA . LYS A 1 109 ? 2.929 -3.157 -37.234 1.00 88.69 109 LYS A CA 1
ATOM 835 C C . LYS A 1 109 ? 2.290 -3.115 -38.625 1.00 88.69 109 LYS A C 1
ATOM 837 O O . LYS A 1 109 ? 1.673 -4.102 -39.013 1.00 88.69 109 LYS A O 1
ATOM 842 N N . ALA A 1 110 ? 2.491 -2.032 -39.375 1.00 87.12 110 ALA A N 1
ATOM 843 C CA . ALA A 1 110 ? 2.005 -1.894 -40.747 1.00 87.12 110 ALA A CA 1
ATOM 844 C C . ALA A 1 110 ? 2.604 -2.968 -41.670 1.00 87.12 110 ALA A C 1
ATOM 846 O O . ALA A 1 110 ? 1.864 -3.663 -42.358 1.00 87.12 110 ALA A O 1
ATOM 847 N N . ALA A 1 111 ? 3.916 -3.212 -41.590 1.00 84.56 111 ALA A N 1
ATOM 848 C CA . ALA A 1 111 ? 4.582 -4.270 -42.350 1.00 84.56 111 ALA A CA 1
ATOM 849 C C . ALA A 1 111 ? 4.060 -5.676 -41.996 1.00 84.56 111 ALA A C 1
ATOM 851 O O . ALA A 1 111 ? 3.957 -6.545 -42.862 1.00 84.56 111 ALA A O 1
ATOM 852 N N . LYS A 1 112 ? 3.704 -5.922 -40.726 1.00 86.62 112 LYS A N 1
ATOM 853 C CA . LYS A 1 112 ? 3.117 -7.201 -40.296 1.00 86.62 112 LYS A CA 1
ATOM 854 C C . LYS A 1 112 ? 1.707 -7.408 -40.857 1.00 86.62 112 LYS A C 1
ATOM 856 O O . LYS A 1 112 ? 1.399 -8.530 -41.261 1.00 86.62 112 LYS A O 1
ATOM 861 N N . GLU A 1 113 ? 0.878 -6.366 -40.877 1.00 90.19 113 GLU A N 1
ATOM 862 C CA . GLU A 1 113 ? -0.467 -6.420 -41.465 1.00 90.19 113 GLU A CA 1
ATOM 863 C C . GLU A 1 113 ? -0.412 -6.543 -42.989 1.00 90.19 113 GLU A C 1
ATOM 865 O O . GLU A 1 113 ? -1.085 -7.408 -43.541 1.00 90.19 113 GLU A O 1
ATOM 870 N N . GLU A 1 114 ? 0.461 -5.795 -43.668 1.00 87.75 114 GLU A N 1
ATOM 871 C CA . GLU A 1 114 ? 0.621 -5.916 -45.121 1.00 87.75 114 GLU A CA 1
ATOM 872 C C . GLU A 1 114 ? 1.123 -7.308 -45.508 1.00 87.75 114 GLU A C 1
ATOM 874 O O . GLU A 1 114 ? 0.571 -7.959 -46.392 1.00 87.75 114 GLU A O 1
ATOM 879 N N . ARG A 1 115 ? 2.090 -7.855 -44.761 1.00 83.75 115 ARG A N 1
ATOM 880 C CA . ARG A 1 115 ? 2.531 -9.238 -44.965 1.00 83.75 115 ARG A CA 1
ATOM 881 C C . ARG A 1 115 ? 1.400 -10.240 -44.731 1.00 83.75 115 ARG A C 1
ATOM 883 O O . ARG A 1 115 ? 1.365 -11.261 -45.404 1.00 83.75 115 ARG A O 1
ATOM 890 N N . LYS A 1 116 ? 0.489 -9.997 -43.786 1.00 86.62 116 LYS A N 1
ATOM 891 C CA . LYS A 1 116 ? -0.690 -10.851 -43.571 1.00 86.62 116 LYS A CA 1
ATOM 892 C C . LYS A 1 116 ? -1.677 -10.729 -44.738 1.00 86.62 116 LYS A C 1
ATOM 894 O O . LYS A 1 116 ? -2.186 -11.753 -45.182 1.00 86.62 116 LYS A O 1
ATOM 899 N N . ARG A 1 117 ? -1.891 -9.519 -45.262 1.00 89.75 117 ARG A N 1
ATOM 900 C CA . ARG A 1 117 ? -2.730 -9.255 -46.438 1.00 89.75 117 ARG A CA 1
ATOM 901 C C . ARG A 1 117 ? -2.208 -9.992 -47.672 1.00 89.75 117 ARG A C 1
ATOM 903 O O . ARG A 1 117 ? -2.961 -10.749 -48.272 1.00 89.75 117 ARG A O 1
ATOM 910 N N . LEU A 1 118 ? -0.910 -9.873 -47.962 1.00 83.50 118 LEU A N 1
ATOM 911 C CA . LEU A 1 118 ? -0.254 -10.557 -49.084 1.00 83.50 118 LEU A CA 1
ATOM 912 C C . LEU A 1 118 ? -0.279 -12.089 -48.962 1.00 83.50 118 LEU A C 1
ATOM 914 O O . LEU A 1 118 ? -0.324 -12.791 -49.970 1.00 83.50 118 LEU A O 1
ATOM 918 N N . ARG A 1 119 ? -0.264 -12.631 -47.735 1.00 82.94 119 ARG A N 1
ATOM 919 C CA . ARG A 1 119 ? -0.457 -14.075 -47.514 1.00 82.94 119 ARG A CA 1
ATOM 920 C C . ARG A 1 119 ? -1.870 -14.517 -47.861 1.00 82.94 119 ARG A C 1
ATOM 922 O O . ARG A 1 119 ? -2.032 -15.532 -48.522 1.00 82.94 119 ARG A O 1
ATOM 929 N N . LEU A 1 120 ? -2.872 -13.768 -47.401 1.00 81.12 120 LEU A N 1
ATOM 930 C CA . LEU A 1 120 ? -4.280 -14.093 -47.636 1.00 81.12 120 LEU A CA 1
ATOM 931 C C . LEU A 1 120 ? -4.669 -13.940 -49.109 1.00 81.12 120 LEU A C 1
ATOM 933 O O . LEU A 1 120 ? -5.531 -14.671 -49.578 1.00 81.12 120 LEU A O 1
ATOM 937 N N . SER A 1 121 ? -4.019 -13.033 -49.842 1.00 86.00 121 SER A N 1
ATOM 938 C CA . SER A 1 121 ? -4.238 -12.855 -51.279 1.00 86.00 121 SER A CA 1
ATOM 939 C C . SER A 1 121 ? -3.465 -13.848 -52.157 1.00 86.00 121 SER A C 1
ATOM 941 O O . SER A 1 121 ? -3.545 -13.744 -53.376 1.00 86.00 121 SER A O 1
ATOM 943 N N . GLY A 1 122 ? -2.666 -14.754 -51.577 1.00 83.12 122 GLY A N 1
ATOM 944 C CA . GLY A 1 122 ? -1.829 -15.696 -52.332 1.00 83.12 122 GLY A CA 1
ATOM 945 C C . GLY A 1 122 ? -0.643 -15.059 -53.071 1.00 83.12 122 GLY A C 1
ATOM 946 O O . GLY A 1 122 ? 0.026 -15.734 -53.843 1.00 83.12 122 GLY A O 1
ATOM 947 N N . ALA A 1 123 ? -0.347 -13.776 -52.828 1.00 83.38 123 ALA A N 1
ATOM 948 C CA . ALA A 1 123 ? 0.717 -13.041 -53.519 1.00 83.38 123 ALA A CA 1
ATOM 949 C C . ALA A 1 123 ? 2.131 -13.399 -53.022 1.00 83.38 123 ALA A C 1
ATOM 951 O O . ALA A 1 123 ? 3.122 -13.034 -53.649 1.00 83.38 123 ALA A O 1
ATOM 952 N N . LEU A 1 124 ? 2.240 -14.090 -51.882 1.00 78.75 124 LEU A N 1
ATOM 953 C CA . LEU A 1 124 ? 3.510 -14.596 -51.367 1.00 78.75 124 LEU A CA 1
ATOM 954 C C . LEU A 1 124 ? 3.619 -16.107 -51.610 1.00 78.75 124 LEU A C 1
ATOM 956 O O . LEU A 1 124 ? 2.717 -16.837 -51.191 1.00 78.75 124 LEU A O 1
ATOM 960 N N . PRO A 1 125 ? 4.734 -16.589 -52.191 1.00 71.00 125 PRO A N 1
ATOM 961 C CA . PRO A 1 125 ? 4.944 -18.013 -52.403 1.00 71.00 125 PRO A CA 1
ATOM 962 C C . PRO A 1 125 ? 4.962 -18.748 -51.059 1.00 71.00 125 PRO A C 1
ATOM 964 O O . PRO A 1 125 ? 5.629 -18.339 -50.103 1.00 71.00 125 PRO A O 1
ATOM 967 N N . THR A 1 126 ? 4.205 -19.838 -50.974 1.00 74.19 126 THR A N 1
ATOM 968 C CA . THR A 1 126 ? 4.224 -20.738 -49.821 1.00 74.19 126 THR A CA 1
ATOM 969 C C . THR A 1 126 ? 5.457 -21.627 -49.907 1.00 74.19 126 THR A C 1
ATOM 971 O O . THR A 1 126 ? 5.587 -22.406 -50.846 1.00 74.19 126 THR A O 1
ATOM 974 N N . ALA A 1 127 ? 6.354 -21.532 -48.926 1.00 78.25 127 ALA A N 1
ATOM 975 C CA . ALA A 1 127 ? 7.368 -22.561 -48.720 1.00 78.25 127 ALA A CA 1
ATOM 976 C C . ALA A 1 127 ? 6.699 -23.840 -48.173 1.00 78.25 127 ALA A C 1
ATOM 978 O O . ALA A 1 127 ? 5.727 -23.714 -47.416 1.00 78.25 127 ALA A O 1
ATOM 979 N N . PRO A 1 128 ? 7.209 -25.042 -48.500 1.00 85.56 128 PRO A N 1
ATOM 980 C CA . PRO A 1 128 ? 6.704 -26.281 -47.926 1.00 85.56 128 PRO A CA 1
ATOM 981 C C . PRO A 1 128 ? 6.804 -26.227 -46.400 1.00 85.56 128 PRO A C 1
ATOM 983 O O . PRO A 1 128 ? 7.823 -25.841 -45.816 1.00 85.56 128 PRO A O 1
ATOM 986 N N . CYS A 1 129 ? 5.702 -26.560 -45.738 1.00 84.94 129 CYS A N 1
ATOM 987 C CA . CYS A 1 129 ? 5.582 -26.486 -44.296 1.00 84.94 129 CYS A CA 1
ATOM 988 C C . CYS A 1 129 ? 6.501 -27.527 -43.637 1.00 84.94 129 CYS A C 1
ATOM 990 O O . CYS A 1 129 ? 6.374 -28.716 -43.921 1.00 84.94 129 CYS A O 1
ATOM 992 N N . PRO A 1 130 ? 7.364 -27.143 -42.678 1.00 85.12 130 PRO A N 1
ATOM 993 C CA . PRO A 1 130 ? 8.311 -28.076 -42.062 1.00 85.12 130 PRO A CA 1
ATOM 994 C C . PRO A 1 130 ? 7.650 -29.154 -41.186 1.00 85.12 130 PRO A C 1
ATOM 996 O O . PRO A 1 130 ? 8.319 -30.087 -40.766 1.00 85.12 130 PRO A O 1
ATOM 999 N N . GLU A 1 131 ? 6.361 -29.021 -40.856 1.00 86.88 131 GLU A N 1
ATOM 1000 C CA . GLU A 1 131 ? 5.649 -29.972 -39.987 1.00 86.88 131 GLU A CA 1
ATOM 1001 C C . GLU A 1 131 ? 4.903 -31.066 -40.771 1.00 86.88 131 GLU A C 1
ATOM 1003 O O . GLU A 1 131 ? 4.602 -32.130 -40.227 1.00 86.88 131 GLU A O 1
ATOM 1008 N N . CYS A 1 132 ? 4.573 -30.826 -42.038 1.00 89.75 132 CYS A N 1
ATOM 1009 C CA . CYS A 1 132 ? 3.769 -31.756 -42.838 1.00 89.75 132 CYS A CA 1
ATOM 1010 C C . CYS A 1 132 ? 4.220 -31.898 -44.296 1.00 89.75 132 CYS A C 1
ATOM 1012 O O . CYS A 1 132 ? 3.714 -32.785 -44.969 1.00 89.75 132 CYS A O 1
ATOM 1014 N N . GLY A 1 133 ? 5.150 -31.069 -44.774 1.00 88.06 133 GLY A N 1
ATOM 1015 C CA . GLY A 1 133 ? 5.675 -31.099 -46.140 1.00 88.06 133 GLY A CA 1
ATOM 1016 C C . GLY A 1 133 ? 4.801 -30.407 -47.190 1.00 88.06 133 GLY A C 1
ATOM 1017 O O . GLY A 1 133 ? 5.266 -30.184 -48.301 1.00 88.06 133 GLY A O 1
ATOM 1018 N N . GLU A 1 134 ? 3.564 -30.031 -46.862 1.00 89.69 134 GLU A N 1
ATOM 1019 C CA . GLU A 1 134 ? 2.627 -29.418 -47.811 1.00 89.69 134 GLU A CA 1
ATOM 1020 C C . GLU A 1 134 ? 2.842 -27.905 -47.982 1.00 89.69 134 GLU A C 1
ATOM 1022 O O . GLU A 1 134 ? 3.349 -27.219 -47.091 1.00 89.69 134 GLU A O 1
ATOM 1027 N N . ASN A 1 135 ? 2.401 -27.359 -49.119 1.00 86.00 135 ASN A N 1
ATOM 1028 C CA . ASN A 1 135 ? 2.539 -25.943 -49.465 1.00 86.00 135 ASN A CA 1
ATOM 1029 C C . ASN A 1 135 ? 1.523 -25.064 -48.722 1.00 86.00 135 ASN A C 1
ATOM 1031 O O . ASN A 1 135 ? 0.486 -24.673 -49.250 1.00 86.00 135 ASN A O 1
ATOM 1035 N N . HIS A 1 136 ? 1.844 -24.732 -47.476 1.00 83.62 136 HIS A N 1
ATOM 1036 C CA . HIS A 1 136 ? 1.133 -23.734 -46.686 1.00 83.62 136 HIS A CA 1
ATOM 1037 C C . HIS A 1 136 ? 2.055 -23.095 -45.648 1.00 83.62 136 HIS A C 1
ATOM 1039 O O . HIS A 1 136 ? 3.128 -23.594 -45.307 1.00 83.62 136 HIS A O 1
ATOM 1045 N N . TRP A 1 137 ? 1.623 -21.971 -45.084 1.00 82.44 137 TRP A N 1
ATOM 1046 C CA . TRP A 1 137 ? 2.372 -21.304 -44.027 1.00 82.44 137 TRP A CA 1
ATOM 1047 C C . TRP A 1 137 ? 2.388 -22.151 -42.750 1.00 82.44 137 TRP A C 1
ATOM 1049 O O . TRP A 1 137 ? 1.348 -22.604 -42.285 1.00 82.44 137 TRP A O 1
ATOM 1059 N N . LYS A 1 138 ? 3.546 -22.262 -42.082 1.00 85.81 138 LYS A N 1
ATOM 1060 C CA . LYS A 1 138 ? 3.708 -22.982 -40.795 1.00 85.81 138 LYS A CA 1
ATOM 1061 C C . LYS A 1 138 ? 2.682 -22.593 -39.714 1.00 85.81 138 LYS A C 1
ATOM 1063 O O . LYS A 1 138 ? 2.447 -23.340 -38.766 1.00 85.81 138 LYS A O 1
ATOM 1068 N N . MET A 1 139 ? 2.125 -21.384 -39.771 1.00 83.75 139 MET A N 1
ATOM 1069 C CA . MET A 1 139 ? 1.108 -20.925 -38.812 1.00 83.75 139 MET A CA 1
ATOM 1070 C C . MET A 1 139 ? -0.280 -21.516 -39.085 1.00 83.75 139 MET A C 1
ATOM 1072 O O . MET A 1 139 ? -1.046 -21.663 -38.136 1.00 83.75 139 MET A O 1
ATOM 1076 N N . ASP A 1 140 ? -0.539 -21.900 -40.331 1.00 86.12 140 ASP A N 1
ATOM 1077 C CA . ASP A 1 140 ? -1.821 -22.395 -40.835 1.00 86.12 140 ASP A CA 1
ATOM 1078 C C . ASP A 1 140 ? -1.800 -23.921 -41.038 1.00 86.12 140 ASP A C 1
ATOM 1080 O O . ASP A 1 140 ? -2.732 -24.499 -41.584 1.00 86.12 140 ASP A O 1
ATOM 1084 N N . CYS A 1 141 ? -0.738 -24.587 -40.569 1.00 89.62 141 CYS A N 1
ATOM 1085 C CA . CYS A 1 141 ? -0.589 -26.032 -40.670 1.00 89.62 141 CYS A CA 1
ATOM 1086 C C . CYS A 1 141 ? -1.690 -26.771 -39.888 1.00 89.62 141 CYS A C 1
ATOM 1088 O O . CYS A 1 141 ? -1.787 -26.574 -38.667 1.00 89.62 141 CYS A O 1
ATOM 1090 N N . PRO A 1 142 ? -2.467 -27.667 -40.532 1.00 88.62 142 PRO A N 1
ATOM 1091 C CA . PRO A 1 142 ? -3.523 -28.437 -39.876 1.00 88.62 142 PRO A CA 1
ATOM 1092 C C . PRO A 1 142 ? -3.011 -29.211 -38.657 1.00 88.62 142 PRO A C 1
ATOM 1094 O O . PRO A 1 142 ? -3.565 -29.071 -37.565 1.00 88.62 142 PRO A O 1
ATOM 1097 N N . LYS A 1 143 ? -1.867 -29.903 -38.794 1.00 89.31 143 LYS A N 1
ATOM 1098 C CA . LYS A 1 143 ? -1.230 -30.660 -37.698 1.00 89.31 143 LYS A CA 1
ATOM 1099 C C . LYS A 1 143 ? -0.900 -29.769 -36.498 1.00 89.31 143 LYS A C 1
ATOM 1101 O O . LYS A 1 143 ? -1.080 -30.160 -35.345 1.00 89.31 143 LYS A O 1
ATOM 1106 N N . ARG A 1 144 ? -0.457 -28.532 -36.750 1.00 90.06 144 ARG A N 1
ATOM 1107 C CA . ARG A 1 144 ? -0.143 -27.560 -35.694 1.00 90.06 144 ARG A CA 1
ATOM 1108 C C . ARG A 1 144 ? -1.387 -27.069 -34.967 1.00 90.06 144 ARG A C 1
ATOM 1110 O O . ARG A 1 144 ? -1.361 -26.873 -33.749 1.00 90.06 144 ARG A O 1
ATOM 1117 N N . ILE A 1 145 ? -2.457 -26.821 -35.719 1.00 90.06 145 ILE A N 1
ATOM 1118 C CA . ILE A 1 145 ? -3.743 -26.371 -35.185 1.00 90.06 145 ILE A CA 1
ATOM 1119 C C . ILE A 1 145 ? -4.352 -27.475 -34.317 1.00 90.06 145 ILE A C 1
ATOM 1121 O O . ILE A 1 145 ? -4.798 -27.190 -33.204 1.00 90.06 145 ILE A O 1
ATOM 1125 N N . GLU A 1 146 ? -4.317 -28.724 -34.778 1.00 90.12 146 GLU A N 1
ATOM 1126 C CA . GLU A 1 146 ? -4.766 -29.892 -34.016 1.00 90.12 146 GLU A CA 1
ATOM 1127 C C . GLU A 1 146 ? -3.959 -30.084 -32.735 1.00 90.12 146 GLU A C 1
ATOM 1129 O O . GLU A 1 146 ? -4.552 -30.191 -31.661 1.00 90.12 146 GLU A O 1
ATOM 1134 N N . ARG A 1 147 ? -2.622 -30.001 -32.801 1.00 90.50 147 ARG A N 1
ATOM 1135 C CA . ARG A 1 147 ? -1.764 -30.099 -31.612 1.00 90.50 147 ARG A CA 1
ATOM 1136 C C . ARG A 1 147 ? -2.113 -29.045 -30.562 1.00 90.50 147 ARG A C 1
ATOM 1138 O O . ARG A 1 147 ? -2.280 -29.376 -29.393 1.00 90.50 147 ARG A O 1
ATOM 1145 N N . LYS A 1 148 ? -2.308 -27.787 -30.975 1.00 89.12 148 LYS A N 1
ATOM 1146 C CA . LYS A 1 148 ? -2.729 -26.704 -30.066 1.00 89.12 148 LYS A CA 1
ATOM 1147 C C . LYS A 1 148 ? -4.134 -26.908 -29.495 1.00 89.12 148 LYS A C 1
ATOM 1149 O O . LYS A 1 148 ? -4.399 -26.482 -28.372 1.00 89.12 148 LYS A O 1
ATOM 1154 N N . LYS A 1 149 ? -5.058 -27.503 -30.259 1.00 90.94 149 LYS A N 1
ATOM 1155 C CA . LYS A 1 149 ? -6.398 -27.856 -29.759 1.00 90.94 149 LYS A CA 1
ATOM 1156 C C . LYS A 1 149 ? -6.316 -28.980 -28.723 1.00 90.94 149 LYS A C 1
ATOM 1158 O O . LYS A 1 149 ? -6.969 -28.871 -27.688 1.00 90.94 149 LYS A O 1
ATOM 1163 N N . ALA A 1 150 ? -5.495 -30.001 -28.969 1.00 90.19 150 ALA A N 1
ATOM 1164 C CA . ALA A 1 150 ? -5.256 -31.094 -28.031 1.00 90.19 150 ALA A CA 1
ATOM 1165 C C . ALA A 1 150 ? -4.616 -30.592 -26.725 1.00 90.19 150 ALA A C 1
ATOM 1167 O O . ALA A 1 150 ? -5.118 -30.896 -25.646 1.00 90.19 150 ALA A O 1
ATOM 1168 N N . GLU A 1 151 ? -3.594 -29.737 -26.820 1.00 89.81 151 GLU A N 1
ATOM 1169 C CA . GLU A 1 151 ? -2.911 -29.114 -25.676 1.00 89.81 151 GLU A CA 1
ATOM 1170 C C . GLU A 1 151 ? -3.884 -28.291 -24.816 1.00 89.81 151 GLU A C 1
ATOM 1172 O O . GLU A 1 151 ? -4.006 -28.522 -23.614 1.00 89.81 151 GLU A O 1
ATOM 1177 N N . LYS A 1 152 ? -4.709 -27.437 -25.442 1.00 88.88 152 LYS A N 1
ATOM 1178 C CA . LYS A 1 152 ? -5.773 -26.697 -24.736 1.00 88.88 152 LYS A CA 1
ATOM 1179 C C . LYS A 1 152 ? -6.829 -27.605 -24.104 1.00 88.88 152 LYS A C 1
ATOM 1181 O O . LYS A 1 152 ? -7.388 -27.265 -23.061 1.00 88.88 152 LYS A O 1
ATOM 1186 N N . SER A 1 153 ? -7.161 -28.730 -24.739 1.00 88.25 153 SER A N 1
ATOM 1187 C CA . SER A 1 153 ? -8.109 -29.690 -24.167 1.00 88.25 153 SER A CA 1
ATOM 1188 C C . SER A 1 153 ? -7.521 -30.412 -22.955 1.00 88.25 153 SER A C 1
ATOM 1190 O O . SER A 1 153 ? -8.272 -30.725 -22.031 1.00 88.25 153 SER A O 1
ATOM 1192 N N . LEU A 1 154 ? -6.211 -30.667 -22.946 1.00 87.62 154 LEU A N 1
ATOM 1193 C CA . LEU A 1 154 ? -5.503 -31.283 -21.828 1.00 87.62 154 LEU A CA 1
ATOM 1194 C C . LEU A 1 154 ? -5.408 -30.316 -20.640 1.00 87.62 154 LEU A C 1
ATOM 1196 O O . LEU A 1 154 ? -5.805 -30.678 -19.535 1.00 87.62 154 LEU A O 1
ATOM 1200 N N . GLU A 1 155 ? -5.026 -29.057 -20.881 1.00 83.94 155 GLU A N 1
ATOM 1201 C CA . GLU A 1 155 ? -5.022 -27.998 -19.856 1.00 83.94 155 GLU A CA 1
ATOM 1202 C C . GLU A 1 155 ? -6.401 -27.837 -19.197 1.00 83.94 155 GLU A C 1
ATOM 1204 O O . GLU A 1 155 ? -6.520 -27.703 -17.978 1.00 83.94 155 GLU A O 1
ATOM 1209 N N . LYS A 1 156 ? -7.475 -27.904 -19.995 1.00 86.31 156 LYS A N 1
ATOM 1210 C CA . LYS A 1 156 ? -8.846 -27.794 -19.485 1.00 86.31 156 LYS A CA 1
ATOM 1211 C C . LYS A 1 156 ? -9.260 -29.000 -18.633 1.00 86.31 156 LYS A C 1
ATOM 1213 O O . LYS A 1 156 ? -10.019 -28.805 -17.685 1.00 86.31 156 LYS A O 1
ATOM 1218 N N . LYS A 1 157 ? -8.778 -30.211 -18.946 1.00 83.44 157 LYS A N 1
ATOM 1219 C CA . LYS A 1 157 ? -9.027 -31.422 -18.142 1.00 83.44 157 LYS A CA 1
ATOM 1220 C C . LYS A 1 157 ? -8.286 -31.373 -16.804 1.00 83.44 157 LYS A C 1
ATOM 1222 O O . LYS A 1 157 ? -8.918 -31.607 -15.783 1.00 83.44 157 LYS A O 1
ATOM 1227 N N . ILE A 1 158 ? -7.018 -30.959 -16.801 1.00 78.94 158 ILE A N 1
ATOM 1228 C CA . ILE A 1 158 ? -6.209 -30.811 -15.575 1.00 78.94 158 ILE A CA 1
ATOM 1229 C C . ILE A 1 158 ? -6.827 -29.763 -14.633 1.00 78.94 158 ILE A C 1
ATOM 1231 O O . ILE A 1 158 ? -6.826 -29.922 -13.422 1.00 78.94 158 ILE A O 1
ATOM 1235 N N . SER A 1 159 ? -7.443 -28.709 -15.177 1.00 71.50 159 SER A N 1
ATOM 1236 C CA . SER A 1 159 ? -8.084 -27.664 -14.365 1.00 71.50 159 SER A CA 1
ATOM 1237 C C . SER A 1 159 ? -9.447 -28.029 -13.745 1.00 71.50 159 SER A C 1
ATOM 1239 O O . SER A 1 159 ? -10.067 -27.158 -13.135 1.00 71.50 159 SER A O 1
ATOM 1241 N N . LYS A 1 160 ? -9.958 -29.253 -13.957 1.00 69.44 160 LYS A N 1
ATOM 1242 C CA . LYS A 1 160 ? -11.327 -29.663 -13.589 1.00 69.44 160 LYS A CA 1
ATOM 1243 C C . LYS A 1 160 ? -11.428 -30.871 -12.652 1.00 69.44 160 LYS A C 1
ATOM 1245 O O . LYS A 1 160 ? -12.556 -31.266 -12.362 1.00 69.44 160 LYS A O 1
ATOM 1250 N N . GLU A 1 161 ? -10.325 -31.437 -12.169 1.00 56.25 161 GLU A N 1
ATOM 1251 C CA . GLU A 1 161 ? -10.414 -32.417 -11.079 1.00 56.25 161 GLU A CA 1
ATOM 1252 C C . GLU A 1 161 ? -10.879 -31.721 -9.788 1.00 56.25 161 GLU A C 1
ATOM 1254 O O . GLU A 1 161 ? -10.267 -30.732 -9.376 1.00 56.25 161 GLU A O 1
ATOM 1259 N N . PRO A 1 162 ? -11.988 -32.171 -9.173 1.00 53.09 162 PRO A N 1
ATOM 1260 C CA . PRO A 1 162 ? -12.399 -31.684 -7.868 1.00 53.09 162 PRO A CA 1
ATOM 1261 C C . PRO A 1 162 ? -11.505 -32.304 -6.790 1.00 53.09 162 PRO A C 1
ATOM 1263 O O . PRO A 1 162 ? -11.291 -33.515 -6.784 1.00 53.09 162 PRO A O 1
ATOM 1266 N N . GLU A 1 163 ? -11.027 -31.475 -5.859 1.00 52.09 163 GLU A N 1
ATOM 1267 C CA . GLU A 1 163 ? -10.472 -31.914 -4.576 1.00 52.09 163 GLU A CA 1
ATOM 1268 C C . GLU A 1 163 ? -11.547 -32.721 -3.827 1.00 52.09 163 GLU A C 1
ATOM 1270 O O . GLU A 1 163 ? -12.414 -32.175 -3.142 1.00 52.09 163 GLU A O 1
ATOM 1275 N N . ALA A 1 164 ? -11.539 -34.038 -4.022 1.00 46.81 164 ALA A N 1
ATOM 1276 C CA . ALA A 1 164 ? -12.352 -34.970 -3.265 1.00 46.81 164 ALA A CA 1
ATOM 1277 C C . ALA A 1 164 ? -11.669 -35.226 -1.917 1.00 46.81 164 ALA A C 1
ATOM 1279 O O . ALA A 1 164 ? -10.693 -35.962 -1.832 1.00 46.81 164 ALA A O 1
ATOM 1280 N N . SER A 1 165 ? -12.200 -34.550 -0.897 1.00 46.34 165 SER A N 1
ATOM 1281 C CA . SER A 1 165 ? -12.350 -34.989 0.496 1.00 46.34 165 SER A CA 1
ATOM 1282 C C . SER A 1 165 ? -11.369 -36.044 1.025 1.00 46.34 165 SER A C 1
ATOM 1284 O O . SER A 1 165 ? -11.511 -37.236 0.743 1.00 46.34 165 SER A O 1
ATOM 1286 N N . ASP A 1 166 ? -10.502 -35.592 1.935 1.00 47.75 166 ASP A N 1
ATOM 1287 C CA . ASP A 1 166 ? -9.906 -36.387 3.008 1.00 47.75 166 ASP A CA 1
ATOM 1288 C C . ASP A 1 166 ? -10.992 -37.188 3.746 1.00 47.75 166 ASP A C 1
ATOM 1290 O O . ASP A 1 166 ? -11.722 -36.669 4.594 1.00 47.75 166 ASP A O 1
ATOM 1294 N N . ALA A 1 167 ? -11.094 -38.472 3.415 1.00 42.72 167 ALA A N 1
ATOM 1295 C CA . ALA A 1 167 ? -11.786 -39.468 4.211 1.00 42.72 167 ALA A CA 1
ATOM 1296 C C . ALA A 1 167 ? -10.747 -40.465 4.730 1.00 42.72 167 ALA A C 1
ATOM 1298 O O . ALA A 1 167 ? -9.978 -41.059 3.976 1.00 42.72 167 ALA A O 1
ATOM 1299 N N . MET A 1 168 ? -10.737 -40.585 6.053 1.00 45.72 168 MET A N 1
ATOM 1300 C CA . MET A 1 168 ? -9.897 -41.434 6.885 1.00 45.72 168 MET A CA 1
ATOM 1301 C C . MET A 1 168 ? -9.562 -42.797 6.264 1.00 45.72 168 MET A C 1
ATOM 1303 O O . MET A 1 168 ? -10.439 -43.638 6.080 1.00 45.72 168 MET A O 1
ATOM 1307 N N . ILE A 1 169 ? -8.267 -43.058 6.071 1.00 39.84 169 ILE A N 1
ATOM 1308 C CA . ILE A 1 169 ? -7.743 -44.419 5.960 1.00 39.84 169 ILE A CA 1
ATOM 1309 C C . ILE A 1 169 ? -7.143 -44.790 7.316 1.00 39.84 169 ILE A C 1
ATOM 1311 O O . ILE A 1 169 ? -6.036 -44.391 7.675 1.00 39.84 169 ILE A O 1
ATOM 1315 N N . VAL A 1 170 ? -7.915 -45.570 8.070 1.00 44.75 170 VAL A N 1
ATOM 1316 C CA . VAL A 1 170 ? -7.443 -46.385 9.190 1.00 44.75 170 VAL A CA 1
ATOM 1317 C C . VAL A 1 170 ? -6.529 -47.463 8.605 1.00 44.75 170 VAL A C 1
ATOM 1319 O O . VAL A 1 170 ? -7.002 -48.440 8.029 1.00 44.75 170 VAL A O 1
ATOM 1322 N N . VAL A 1 171 ? -5.212 -47.282 8.721 1.00 42.28 171 VAL A N 1
ATOM 1323 C CA . VAL A 1 171 ? -4.244 -48.340 8.411 1.00 42.28 171 VAL A CA 1
ATOM 1324 C C . VAL A 1 171 ? -4.091 -49.212 9.649 1.00 42.28 171 VAL A C 1
ATOM 1326 O O . VAL A 1 171 ? -3.506 -48.811 10.655 1.00 42.28 171 VAL A O 1
ATOM 1329 N N . GLN A 1 172 ? -4.653 -50.415 9.557 1.00 38.53 172 GLN A N 1
ATOM 1330 C CA . GLN A 1 172 ? -4.436 -51.491 10.507 1.00 38.53 172 GLN A CA 1
ATOM 1331 C C . GLN A 1 172 ? -2.963 -51.905 10.537 1.00 38.53 172 GLN A C 1
ATOM 1333 O O . GLN A 1 172 ? -2.303 -52.113 9.519 1.00 38.53 172 GLN A O 1
ATOM 1338 N N . SER A 1 173 ? -2.491 -52.053 11.768 1.00 42.06 173 SER A N 1
ATOM 1339 C CA . SER A 1 173 ? -1.251 -52.682 12.186 1.00 42.06 173 SER A CA 1
ATOM 1340 C C . SER A 1 173 ? -1.010 -54.030 11.508 1.00 42.06 173 SER A C 1
ATOM 1342 O O . SER A 1 173 ? -1.832 -54.938 11.608 1.00 42.06 173 SER A O 1
ATOM 1344 N N . SER A 1 174 ? 0.176 -54.203 10.932 1.00 42.28 174 SER A N 1
ATOM 1345 C CA . SER A 1 174 ? 0.780 -55.520 10.743 1.00 42.28 174 SER A CA 1
ATOM 1346 C C . SER A 1 174 ? 2.139 -55.519 11.421 1.00 42.28 174 SER A C 1
ATOM 1348 O O . SER A 1 174 ? 3.040 -54.751 11.081 1.00 42.28 174 SER A O 1
ATOM 1350 N N . GLN A 1 175 ? 2.222 -56.358 12.446 1.00 43.94 175 GLN A N 1
ATOM 1351 C CA . GLN A 1 175 ? 3.403 -56.639 13.237 1.00 43.94 175 GLN A CA 1
ATOM 1352 C C . GLN A 1 175 ? 4.551 -57.090 12.331 1.00 43.94 175 GLN A C 1
ATOM 1354 O O . GLN A 1 175 ? 4.391 -57.971 11.486 1.00 43.94 175 GLN A O 1
ATOM 1359 N N . LYS A 1 176 ? 5.738 -56.526 12.553 1.00 39.12 176 LYS A N 1
ATOM 1360 C CA . LYS A 1 176 ? 6.979 -57.194 12.178 1.00 39.12 176 LYS A CA 1
ATOM 1361 C C . LYS A 1 176 ? 8.004 -56.986 13.278 1.00 39.12 176 LYS A C 1
ATOM 1363 O O . LYS A 1 176 ? 8.622 -55.930 13.397 1.00 39.12 176 LYS A O 1
ATOM 1368 N N . GLU A 1 177 ? 8.127 -58.023 14.098 1.00 46.66 177 GLU A N 1
ATOM 1369 C CA . GLU A 1 177 ? 9.224 -58.242 15.029 1.00 46.66 177 GLU A CA 1
ATOM 1370 C C . GLU A 1 177 ? 10.567 -58.042 14.327 1.00 46.66 177 GLU A C 1
ATOM 1372 O O . GLU A 1 177 ? 10.874 -58.729 13.352 1.00 46.66 177 GLU A O 1
ATOM 1377 N N . LYS A 1 178 ? 11.400 -57.147 14.865 1.00 42.34 178 LYS A N 1
ATOM 1378 C CA . LYS A 1 178 ? 12.857 -57.244 14.747 1.00 42.34 178 LYS A CA 1
ATOM 1379 C C . LYS A 1 178 ? 13.520 -56.788 16.042 1.00 42.34 178 LYS A C 1
ATOM 1381 O O . LYS A 1 178 ? 13.777 -55.612 16.263 1.00 42.34 178 LYS A O 1
ATOM 1386 N N . THR A 1 179 ? 13.777 -57.787 16.880 1.00 36.59 179 THR A N 1
ATOM 1387 C CA . THR A 1 179 ? 15.038 -58.033 17.597 1.00 36.59 179 THR A CA 1
ATOM 1388 C C . THR A 1 179 ? 15.860 -56.810 18.014 1.00 36.59 179 THR A C 1
ATOM 1390 O O . THR A 1 179 ? 16.646 -56.239 17.256 1.00 36.59 179 THR A O 1
ATOM 1393 N N . THR A 1 180 ? 15.748 -56.534 19.304 1.00 39.62 180 THR A N 1
ATOM 1394 C CA . THR A 1 180 ? 16.659 -55.810 20.186 1.00 39.62 180 THR A CA 1
ATOM 1395 C C . THR A 1 180 ? 18.127 -56.240 20.027 1.00 39.62 180 THR A C 1
ATOM 1397 O O . THR A 1 180 ? 18.508 -57.357 20.368 1.00 39.62 180 THR A O 1
ATOM 1400 N N . LYS A 1 181 ? 19.001 -55.304 19.623 1.00 41.88 181 LYS A N 1
ATOM 1401 C CA . LYS A 1 181 ? 20.430 -55.318 19.988 1.00 41.88 181 LYS A CA 1
ATOM 1402 C C . LYS A 1 181 ? 20.723 -54.153 20.932 1.00 41.88 181 LYS A C 1
ATOM 1404 O O . LYS A 1 181 ? 20.805 -52.992 20.546 1.00 41.88 181 LYS A O 1
ATOM 1409 N N . LYS A 1 182 ? 20.866 -54.523 22.201 1.00 43.31 182 LYS A N 1
ATOM 1410 C CA . LYS A 1 182 ? 21.212 -53.709 23.366 1.00 43.31 182 LYS A CA 1
ATOM 1411 C C . LYS A 1 182 ? 22.633 -53.145 23.188 1.00 43.31 182 LYS A C 1
ATOM 1413 O O . LYS A 1 182 ? 23.609 -53.841 23.457 1.00 43.31 182 LYS A O 1
ATOM 1418 N N . ARG A 1 183 ? 22.775 -51.896 22.723 1.00 42.38 183 ARG A N 1
ATOM 1419 C CA . ARG A 1 183 ? 24.059 -51.169 22.745 1.00 42.38 183 ARG A CA 1
ATOM 1420 C C . ARG A 1 183 ? 24.126 -50.326 24.017 1.00 42.38 183 ARG A C 1
ATOM 1422 O O . ARG A 1 183 ? 23.439 -49.323 24.158 1.00 42.38 183 ARG A O 1
ATOM 1429 N N . LYS A 1 184 ? 24.954 -50.799 24.946 1.00 48.22 184 LYS A N 1
ATOM 1430 C CA . LYS A 1 184 ? 25.326 -50.193 26.229 1.00 48.22 184 LYS A CA 1
ATOM 1431 C C . LYS A 1 184 ? 25.861 -48.771 25.983 1.00 48.22 184 LYS A C 1
ATOM 1433 O O . LYS A 1 184 ? 26.966 -48.620 25.465 1.00 48.22 184 LYS A O 1
ATOM 1438 N N . GLN A 1 185 ? 25.076 -47.740 26.299 1.00 43.09 185 GLN A N 1
ATOM 1439 C CA . GLN A 1 185 ? 25.579 -46.368 26.375 1.00 43.09 185 GLN A CA 1
ATOM 1440 C C . GLN A 1 185 ? 26.254 -46.175 27.734 1.00 43.09 185 GLN A C 1
ATOM 1442 O O . GLN A 1 185 ? 25.680 -46.447 28.785 1.00 43.09 185 GLN A O 1
ATOM 1447 N N . ARG A 1 186 ? 27.521 -45.774 27.673 1.00 46.25 186 ARG A N 1
ATOM 1448 C CA . ARG A 1 186 ? 28.374 -45.394 28.797 1.00 46.25 186 ARG A CA 1
ATOM 1449 C C . ARG A 1 186 ? 28.190 -43.879 28.986 1.00 46.25 186 ARG A 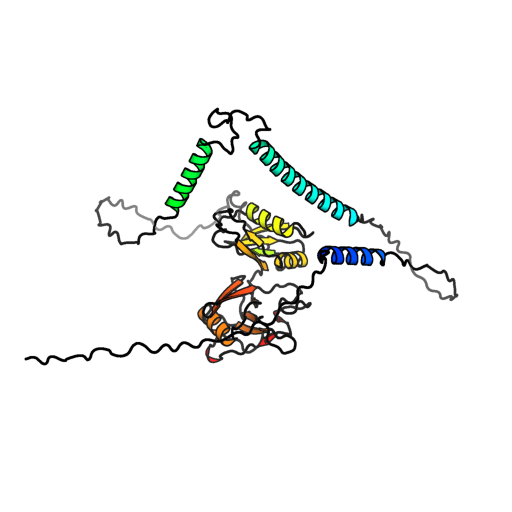C 1
ATOM 1451 O O . ARG A 1 186 ? 28.265 -43.178 27.975 1.00 46.25 186 ARG A O 1
ATOM 1458 N N . PRO A 1 187 ? 27.945 -43.361 30.199 1.00 42.50 187 PRO A N 1
ATOM 1459 C CA . PRO A 1 187 ? 27.896 -41.920 30.411 1.00 42.50 187 PRO A CA 1
ATOM 1460 C C . PRO A 1 187 ? 29.298 -41.346 30.171 1.00 42.50 187 PRO A C 1
ATOM 1462 O O . PRO A 1 187 ? 30.268 -41.804 30.776 1.00 42.50 187 PRO A O 1
ATOM 1465 N N . LYS A 1 188 ? 29.415 -40.402 29.230 1.00 43.62 188 LYS A N 1
ATOM 1466 C CA . LYS A 1 188 ? 30.612 -39.570 29.085 1.00 43.62 188 LYS A CA 1
ATOM 1467 C C . LYS A 1 188 ? 30.475 -38.396 30.045 1.00 43.62 188 LYS A C 1
ATOM 1469 O O . LYS A 1 188 ? 29.480 -37.679 30.013 1.00 43.62 188 LYS A O 1
ATOM 1474 N N . SER A 1 189 ? 31.476 -38.290 30.904 1.00 41.69 189 SER A N 1
ATOM 1475 C CA . SER A 1 189 ? 31.747 -37.195 31.816 1.00 41.69 189 SER A CA 1
ATOM 1476 C C . SER A 1 189 ? 31.857 -35.863 31.078 1.00 41.69 189 SER A C 1
ATOM 1478 O O . SER A 1 189 ? 32.337 -35.788 29.948 1.00 41.69 189 SER A O 1
ATOM 1480 N N . SER A 1 190 ? 31.391 -34.829 31.763 1.00 52.19 190 SER A N 1
ATOM 1481 C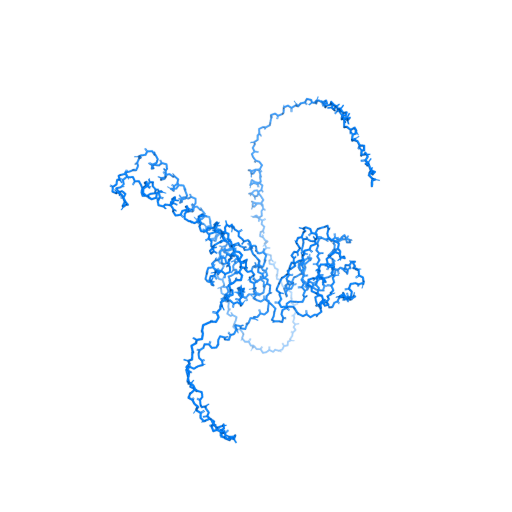 CA . SER A 1 190 ? 31.604 -33.420 31.485 1.00 52.19 190 SER A CA 1
ATOM 1482 C C . SER A 1 190 ? 33.051 -33.045 31.792 1.00 52.19 190 SER A C 1
ATOM 1484 O O . SER A 1 190 ? 33.397 -32.960 32.961 1.00 52.19 190 SER A O 1
ATOM 1486 N N . GLU A 1 191 ? 33.868 -32.863 30.762 1.00 52.84 191 GLU A N 1
ATOM 1487 C CA . GLU A 1 191 ? 35.061 -32.004 30.705 1.00 52.84 191 GLU A CA 1
ATOM 1488 C C . GLU A 1 191 ? 35.686 -32.204 29.314 1.00 52.84 191 GLU A C 1
ATOM 1490 O O . GLU A 1 191 ? 35.541 -33.272 28.725 1.00 52.84 191 GLU A O 1
ATOM 1495 N N . ASP A 1 192 ? 36.299 -31.151 28.774 1.00 42.72 192 ASP A N 1
ATOM 1496 C CA . ASP A 1 192 ? 36.890 -31.035 27.426 1.00 42.72 192 ASP A CA 1
ATOM 1497 C C . ASP A 1 192 ? 35.965 -30.538 26.295 1.00 42.72 192 ASP A C 1
ATOM 1499 O O . ASP A 1 192 ? 35.773 -31.178 25.261 1.00 42.72 192 ASP A O 1
ATOM 1503 N N . LEU A 1 193 ? 35.467 -29.304 26.438 1.00 42.88 193 LEU A N 1
ATOM 1504 C CA . LEU A 1 193 ? 35.151 -28.434 25.296 1.00 42.88 193 LEU A CA 1
ATOM 1505 C C . LEU A 1 193 ? 36.274 -27.405 25.122 1.00 42.88 193 LEU A C 1
ATOM 1507 O O . LEU A 1 193 ? 36.148 -26.242 25.499 1.00 42.88 193 LEU A O 1
ATOM 1511 N N . ALA A 1 194 ? 37.385 -27.847 24.535 1.00 45.78 194 ALA A N 1
ATOM 1512 C CA . ALA A 1 194 ? 38.456 -26.977 24.072 1.00 45.78 194 ALA A CA 1
ATOM 1513 C C . ALA A 1 194 ? 38.686 -27.174 22.565 1.00 45.78 194 ALA A C 1
ATOM 1515 O O . ALA A 1 194 ? 39.212 -28.185 22.109 1.00 45.78 194 ALA A O 1
ATOM 1516 N N . SER A 1 195 ? 38.356 -26.128 21.804 1.00 54.06 195 SER A N 1
ATOM 1517 C CA . SER A 1 195 ? 38.856 -25.834 20.453 1.00 54.06 195 SER A CA 1
ATOM 1518 C C . SER A 1 195 ? 38.433 -26.746 19.286 1.00 54.06 195 SER A C 1
ATOM 1520 O O . SER A 1 195 ? 39.263 -27.337 18.597 1.00 54.06 195 SER A O 1
ATOM 1522 N N . GLU A 1 196 ? 37.148 -26.727 18.921 1.00 43.16 196 GLU A N 1
ATOM 1523 C CA . GLU A 1 196 ? 36.787 -26.982 17.519 1.00 43.16 196 GLU A CA 1
ATOM 1524 C C . GLU A 1 196 ? 37.146 -25.754 16.671 1.00 43.16 196 GLU A C 1
ATOM 1526 O O . GLU A 1 196 ? 36.490 -24.711 16.699 1.00 43.16 196 GLU A O 1
ATOM 1531 N N . LYS A 1 197 ? 38.249 -25.865 15.925 1.00 48.25 197 LYS A N 1
ATOM 1532 C CA . LYS A 1 197 ? 38.635 -24.889 14.902 1.00 48.25 197 LYS A CA 1
ATOM 1533 C C . LYS A 1 197 ? 37.571 -24.893 13.793 1.00 48.25 197 LYS A C 1
ATOM 1535 O O . LYS A 1 197 ? 37.365 -25.942 13.179 1.00 48.25 197 LYS A O 1
ATOM 1540 N N . PRO A 1 198 ? 36.942 -23.750 13.468 1.00 40.31 198 PRO A N 1
ATOM 1541 C CA . PRO A 1 198 ? 35.965 -23.691 12.392 1.00 40.31 198 PRO A CA 1
ATOM 1542 C C . PRO A 1 198 ? 36.667 -23.953 11.058 1.00 40.31 198 PRO A C 1
ATOM 1544 O O . PRO A 1 198 ? 37.629 -23.273 10.684 1.00 40.31 198 PRO A O 1
ATOM 1547 N N . THR A 1 199 ? 36.192 -24.962 10.332 1.00 46.50 199 THR A N 1
ATOM 1548 C CA . THR A 1 199 ? 36.653 -25.271 8.980 1.00 46.50 199 THR A CA 1
ATOM 1549 C C . THR A 1 199 ? 36.389 -24.068 8.069 1.00 46.50 199 THR A C 1
ATOM 1551 O O . THR A 1 199 ? 35.283 -23.535 7.989 1.00 46.50 199 THR A O 1
ATOM 1554 N N . LYS A 1 200 ? 37.433 -23.616 7.361 1.00 51.03 200 LYS A N 1
ATOM 1555 C CA . LYS A 1 200 ? 37.464 -22.403 6.514 1.00 51.03 200 LYS A CA 1
ATOM 1556 C C . LYS A 1 200 ? 36.473 -22.389 5.329 1.00 51.03 200 LYS A C 1
ATOM 1558 O O . LYS A 1 200 ? 36.531 -21.475 4.519 1.00 51.03 200 LYS A O 1
ATOM 1563 N N . ARG A 1 201 ? 35.565 -23.364 5.211 1.00 44.38 201 ARG A N 1
ATOM 1564 C CA . ARG A 1 201 ? 34.653 -23.532 4.064 1.00 44.38 201 ARG A CA 1
ATOM 1565 C C . ARG A 1 201 ? 33.184 -23.204 4.355 1.00 44.38 201 ARG A C 1
ATOM 1567 O O . ARG A 1 201 ? 32.363 -23.327 3.460 1.00 44.38 201 ARG A O 1
ATOM 1574 N N . ALA A 1 202 ? 32.864 -22.763 5.574 1.00 41.09 202 ALA A N 1
ATOM 1575 C CA . ALA A 1 202 ? 31.516 -22.352 5.985 1.00 41.09 202 ALA A CA 1
ATOM 1576 C C . ALA A 1 202 ? 31.352 -20.821 6.146 1.00 41.09 202 ALA A C 1
ATOM 1578 O O . ALA A 1 202 ? 30.397 -20.370 6.766 1.00 41.09 202 ALA A O 1
ATOM 1579 N N . LYS A 1 203 ? 32.288 -20.010 5.623 1.00 45.41 203 LYS A N 1
ATOM 1580 C CA . LYS A 1 203 ? 32.272 -18.535 5.758 1.00 45.41 203 LYS A CA 1
ATOM 1581 C C . LYS A 1 203 ? 31.871 -17.759 4.497 1.00 45.41 203 LYS A C 1
ATOM 1583 O O . LYS A 1 203 ? 31.824 -16.535 4.545 1.00 45.41 203 LYS A O 1
ATOM 1588 N N . GLU A 1 204 ? 31.530 -18.434 3.404 1.00 40.69 204 GLU A N 1
ATOM 1589 C CA . GLU A 1 204 ? 30.971 -17.800 2.205 1.00 40.69 204 GLU A CA 1
ATOM 1590 C C . GLU A 1 204 ? 29.545 -18.304 1.997 1.00 40.69 204 GLU A C 1
ATOM 1592 O O . GLU A 1 204 ? 29.335 -19.466 1.667 1.00 40.69 204 GLU A O 1
ATOM 1597 N N . GLY A 1 205 ? 28.559 -17.439 2.225 1.00 38.59 205 GLY A N 1
ATOM 1598 C CA . GLY A 1 205 ? 27.157 -17.741 1.928 1.00 38.59 205 GLY A CA 1
ATOM 1599 C C . GLY A 1 205 ? 26.185 -17.543 3.085 1.00 38.59 205 GLY A C 1
ATOM 1600 O O . GLY A 1 205 ? 24.994 -17.789 2.908 1.00 38.59 205 GLY A O 1
ATOM 1601 N N . GLU A 1 206 ? 26.635 -17.053 4.244 1.00 36.72 206 GLU A N 1
ATOM 1602 C CA . GLU A 1 206 ? 25.701 -16.431 5.178 1.00 36.72 206 GLU A CA 1
ATOM 1603 C C . GLU A 1 206 ? 25.236 -15.127 4.522 1.00 36.72 206 GLU A C 1
ATOM 1605 O O . GLU A 1 206 ? 25.924 -14.105 4.555 1.00 36.72 206 GLU A O 1
ATOM 1610 N N . ASN A 1 207 ? 24.116 -15.236 3.800 1.00 48.44 207 ASN A N 1
ATOM 1611 C CA . ASN A 1 207 ? 23.360 -14.158 3.187 1.00 48.44 207 ASN A CA 1
ATOM 1612 C C . ASN A 1 207 ? 23.124 -13.080 4.243 1.00 48.44 207 ASN A C 1
ATOM 1614 O O . ASN A 1 207 ? 22.099 -13.085 4.924 1.00 48.44 207 ASN A O 1
ATOM 1618 N N . ARG A 1 208 ? 24.078 -12.155 4.402 1.00 46.94 208 ARG A N 1
ATOM 1619 C CA . ARG A 1 208 ? 23.834 -10.911 5.115 1.00 46.94 208 ARG A CA 1
ATOM 1620 C C . ARG A 1 208 ? 22.645 -10.303 4.405 1.00 46.94 208 ARG A C 1
ATOM 1622 O O . ARG A 1 208 ? 22.764 -9.922 3.239 1.00 46.94 208 ARG A O 1
ATOM 1629 N N . ALA A 1 209 ? 21.501 -10.295 5.086 1.00 56.78 209 ALA A N 1
ATOM 1630 C CA . ALA A 1 209 ? 20.350 -9.555 4.623 1.00 56.78 209 ALA A CA 1
ATOM 1631 C C . ALA A 1 209 ? 20.879 -8.172 4.219 1.00 56.78 209 ALA A C 1
ATOM 1633 O O . ALA A 1 209 ? 21.633 -7.576 5.004 1.00 56.78 209 ALA A O 1
ATOM 1634 N N . PRO A 1 210 ? 20.616 -7.720 2.982 1.00 64.38 210 PRO A N 1
ATOM 1635 C CA . PRO A 1 210 ? 21.089 -6.421 2.536 1.00 64.38 210 PRO A CA 1
ATOM 1636 C C . PRO A 1 210 ? 20.709 -5.398 3.604 1.00 64.38 210 PRO A C 1
ATOM 1638 O O . PRO A 1 210 ? 19.634 -5.497 4.202 1.00 64.38 210 PRO A O 1
ATOM 1641 N N . LYS A 1 211 ? 21.617 -4.468 3.913 1.00 78.19 211 LYS A N 1
ATOM 1642 C CA . LYS A 1 211 ? 21.307 -3.365 4.824 1.00 78.19 211 LYS A CA 1
ATOM 1643 C C . LYS A 1 211 ? 20.270 -2.495 4.119 1.00 78.19 211 LYS A C 1
ATOM 1645 O O . LYS A 1 211 ? 20.627 -1.592 3.379 1.00 78.19 211 LYS A O 1
ATOM 1650 N N . LEU A 1 212 ? 18.999 -2.847 4.279 1.00 83.44 212 LEU A N 1
ATOM 1651 C CA . LEU A 1 212 ? 17.894 -2.147 3.650 1.00 83.44 212 LEU A CA 1
ATOM 1652 C C . LEU A 1 212 ? 17.765 -0.780 4.321 1.00 83.44 212 LEU A C 1
ATOM 1654 O O . LEU A 1 212 ? 17.427 -0.692 5.503 1.00 83.44 212 LEU A O 1
ATOM 1658 N N . THR A 1 213 ? 18.069 0.269 3.564 1.00 82.44 213 THR A N 1
ATOM 1659 C CA . THR A 1 213 ? 17.988 1.652 4.032 1.00 82.44 213 THR A CA 1
ATOM 1660 C C . THR A 1 213 ? 16.536 2.123 3.979 1.00 82.44 213 THR A C 1
ATOM 1662 O O . THR A 1 213 ? 15.875 2.037 2.940 1.00 82.44 213 THR A O 1
ATOM 1665 N N . GLU A 1 214 ? 16.015 2.610 5.107 1.00 82.38 214 GLU A N 1
ATOM 1666 C CA . GLU A 1 214 ? 14.665 3.177 5.170 1.00 82.38 214 GLU A CA 1
ATOM 1667 C C . GLU A 1 214 ? 14.540 4.375 4.216 1.00 82.38 214 GLU A C 1
ATOM 1669 O O . GLU A 1 214 ? 15.457 5.182 4.083 1.00 82.38 214 GLU A O 1
ATOM 1674 N N . GLY A 1 215 ? 13.410 4.475 3.513 1.00 82.12 215 GLY A N 1
ATOM 1675 C CA . GLY A 1 215 ? 13.144 5.557 2.555 1.00 82.12 215 GLY A CA 1
ATOM 1676 C C . GLY A 1 215 ? 13.731 5.368 1.149 1.00 82.12 215 GLY A C 1
ATOM 1677 O O . GLY A 1 215 ? 13.200 5.958 0.215 1.00 82.12 215 GLY A O 1
ATOM 1678 N N . LEU A 1 216 ? 14.747 4.518 0.966 1.00 89.00 216 LEU A N 1
ATOM 1679 C CA . LEU A 1 216 ? 15.294 4.168 -0.362 1.00 89.00 216 LEU A CA 1
ATOM 1680 C C . LEU A 1 216 ? 14.719 2.868 -0.921 1.00 89.00 216 LEU A C 1
ATOM 1682 O O . LEU A 1 216 ? 14.733 2.630 -2.128 1.00 89.00 216 LEU A O 1
ATOM 1686 N N . VAL A 1 217 ? 14.230 2.008 -0.032 1.00 90.88 217 VAL A N 1
ATOM 1687 C CA . VAL A 1 217 ? 13.758 0.675 -0.384 1.00 90.88 217 VAL A CA 1
ATOM 1688 C C . VAL A 1 217 ? 12.238 0.640 -0.400 1.00 90.88 217 VAL A C 1
ATOM 1690 O O . VAL A 1 217 ? 11.566 1.038 0.554 1.00 90.88 217 VAL A O 1
ATOM 1693 N N . LEU A 1 218 ? 11.696 0.074 -1.471 1.00 92.12 218 LEU A N 1
ATOM 1694 C CA . LEU A 1 218 ? 10.297 -0.290 -1.587 1.00 92.12 218 LEU A CA 1
ATOM 1695 C C . LEU A 1 218 ? 10.135 -1.813 -1.605 1.00 92.12 218 LEU A C 1
ATOM 1697 O O . LEU A 1 218 ? 10.898 -2.530 -2.245 1.00 92.12 218 LEU A O 1
ATOM 1701 N N . VAL A 1 219 ? 9.092 -2.311 -0.951 1.00 92.12 219 VAL A N 1
ATOM 1702 C CA . VAL A 1 219 ? 8.694 -3.716 -0.879 1.00 92.12 219 VAL A CA 1
ATOM 1703 C C . VAL A 1 219 ? 7.439 -3.947 -1.715 1.00 92.12 219 VAL A C 1
ATOM 1705 O O . VAL A 1 219 ? 6.373 -3.398 -1.434 1.00 92.12 219 VAL A O 1
ATOM 1708 N N . ALA A 1 220 ? 7.545 -4.800 -2.727 1.00 92.06 220 ALA A N 1
ATOM 1709 C CA . ALA A 1 220 ? 6.430 -5.250 -3.543 1.00 92.06 220 ALA A CA 1
ATOM 1710 C C . ALA A 1 220 ? 5.714 -6.435 -2.888 1.00 92.06 220 ALA A C 1
ATOM 1712 O O . ALA A 1 220 ? 6.311 -7.494 -2.671 1.00 92.06 220 ALA A O 1
ATOM 1713 N N . VAL A 1 221 ? 4.414 -6.275 -2.636 1.00 87.50 221 VAL A N 1
ATOM 1714 C CA . VAL A 1 221 ? 3.547 -7.376 -2.199 1.00 87.50 221 VAL A CA 1
ATOM 1715 C C . VAL A 1 221 ? 2.967 -8.049 -3.436 1.00 87.50 221 VAL A C 1
ATOM 1717 O O . VAL A 1 221 ? 2.017 -7.554 -4.047 1.00 87.50 221 VAL A O 1
ATOM 1720 N N . ILE A 1 222 ? 3.564 -9.172 -3.830 1.00 87.50 222 ILE A N 1
ATOM 1721 C CA . ILE A 1 222 ? 3.176 -9.875 -5.053 1.00 87.50 222 ILE A CA 1
ATOM 1722 C C . ILE A 1 222 ? 1.882 -10.670 -4.831 1.00 87.50 222 ILE A C 1
ATOM 1724 O O . ILE A 1 222 ? 1.768 -11.414 -3.850 1.00 87.50 222 ILE A O 1
ATOM 1728 N N . PRO A 1 223 ? 0.894 -10.559 -5.741 1.00 86.19 223 PRO A N 1
ATOM 1729 C CA . PRO A 1 223 ? -0.319 -11.361 -5.679 1.00 86.19 223 PRO A CA 1
ATOM 1730 C C . PRO A 1 223 ? 0.006 -12.857 -5.632 1.00 86.19 223 PRO A C 1
ATOM 1732 O O . PRO A 1 223 ? 0.870 -13.317 -6.371 1.00 86.19 223 PRO A O 1
ATOM 1735 N N . LYS A 1 224 ? -0.735 -13.641 -4.835 1.00 88.12 224 LYS A N 1
ATOM 1736 C CA . LYS A 1 224 ? -0.529 -15.102 -4.701 1.00 88.12 224 LYS A CA 1
ATOM 1737 C C . LYS A 1 224 ? -0.313 -15.843 -6.036 1.00 88.12 224 LYS A C 1
ATOM 1739 O O . LYS A 1 224 ? 0.631 -16.620 -6.114 1.00 88.12 224 LYS A O 1
ATOM 1744 N N . PRO A 1 225 ? -1.095 -15.580 -7.108 1.00 87.69 225 PRO A N 1
ATOM 1745 C CA . PRO A 1 225 ? -0.897 -16.245 -8.398 1.00 87.69 225 PRO A CA 1
ATOM 1746 C C . PRO A 1 225 ? 0.423 -15.915 -9.106 1.00 87.69 225 PRO A C 1
ATOM 1748 O O . PRO A 1 225 ? 0.706 -16.521 -10.124 1.00 87.69 225 PRO A O 1
ATOM 1751 N N . ALA A 1 226 ? 1.179 -14.927 -8.630 1.00 86.31 226 ALA A N 1
ATOM 1752 C CA . ALA A 1 226 ? 2.448 -14.477 -9.191 1.00 86.31 226 ALA A CA 1
ATOM 1753 C C . ALA A 1 226 ? 3.636 -14.744 -8.245 1.00 86.31 226 ALA A C 1
ATOM 1755 O O . ALA A 1 226 ? 4.750 -14.324 -8.538 1.00 86.31 226 ALA A O 1
ATOM 1756 N N . GLN A 1 227 ? 3.436 -15.447 -7.123 1.00 87.00 227 GLN A N 1
ATOM 1757 C CA . GLN A 1 227 ? 4.503 -15.723 -6.145 1.00 87.00 227 GLN A CA 1
ATOM 1758 C C . GLN A 1 227 ? 5.636 -16.615 -6.686 1.00 87.00 227 GLN A C 1
ATOM 1760 O O . GLN A 1 227 ? 6.684 -16.697 -6.059 1.00 87.00 227 GLN A O 1
ATOM 1765 N N . GLY A 1 228 ? 5.450 -17.249 -7.850 1.00 86.06 228 GLY A N 1
ATOM 1766 C CA . GLY A 1 228 ? 6.495 -17.992 -8.563 1.00 86.06 228 GLY A CA 1
ATOM 1767 C C . GLY A 1 228 ? 7.416 -17.132 -9.437 1.00 86.06 228 GLY A C 1
ATOM 1768 O O . GLY A 1 228 ? 8.285 -17.685 -10.106 1.00 86.06 228 GLY A O 1
ATOM 1769 N N . LEU A 1 229 ? 7.222 -15.808 -9.474 1.00 88.69 229 LEU A N 1
ATOM 1770 C CA . LEU A 1 229 ? 8.122 -14.892 -10.176 1.00 88.69 229 LEU A CA 1
ATOM 1771 C C . LEU A 1 229 ? 9.548 -15.054 -9.652 1.00 88.69 229 LEU A C 1
ATOM 1773 O O . LEU A 1 229 ? 9.769 -15.090 -8.444 1.00 88.69 229 LEU A O 1
ATOM 1777 N N . ASN A 1 230 ? 10.528 -15.110 -10.550 1.00 90.38 230 ASN A N 1
ATOM 1778 C CA . ASN A 1 230 ? 11.920 -14.971 -10.132 1.00 90.38 230 ASN A CA 1
ATOM 1779 C C . ASN A 1 230 ? 12.313 -13.483 -10.049 1.00 90.38 230 ASN A C 1
ATOM 1781 O O . ASN A 1 230 ? 11.625 -12.604 -10.572 1.00 90.38 230 ASN A O 1
ATOM 1785 N N . ARG A 1 231 ? 13.447 -13.190 -9.397 1.00 88.50 231 ARG A N 1
ATOM 1786 C CA . ARG A 1 231 ? 13.912 -11.806 -9.193 1.00 88.50 231 ARG A CA 1
ATOM 1787 C C . ARG A 1 231 ? 14.104 -11.015 -10.492 1.00 88.50 231 ARG A C 1
ATOM 1789 O O . ARG A 1 231 ? 13.884 -9.812 -10.489 1.00 88.50 231 ARG A O 1
ATOM 1796 N N . PHE A 1 232 ? 14.504 -11.673 -11.580 1.00 89.62 232 PHE A N 1
ATOM 1797 C CA . PHE A 1 232 ? 14.770 -11.016 -12.859 1.00 89.62 232 PHE A CA 1
ATOM 1798 C C . PHE A 1 232 ? 13.467 -10.678 -13.581 1.00 89.62 232 PHE A C 1
ATOM 1800 O O . PHE A 1 232 ? 13.300 -9.549 -14.018 1.00 89.62 232 PHE A O 1
ATOM 1807 N N . GLU A 1 233 ? 12.506 -11.604 -13.607 1.00 91.25 233 GLU A N 1
ATOM 1808 C CA . GLU A 1 233 ? 11.162 -11.341 -14.141 1.00 91.25 233 GLU A CA 1
ATOM 1809 C C . GLU A 1 233 ? 10.474 -10.203 -13.380 1.00 91.25 233 GLU A C 1
ATOM 1811 O O . GLU A 1 233 ? 9.831 -9.341 -13.977 1.00 91.25 233 GLU A O 1
ATOM 1816 N N . PHE A 1 234 ? 10.618 -10.187 -12.053 1.00 91.19 234 PHE A N 1
ATOM 1817 C CA . PHE A 1 234 ? 10.103 -9.105 -11.226 1.00 91.19 234 PHE A CA 1
ATOM 1818 C C . PHE A 1 234 ? 10.783 -7.766 -11.552 1.00 91.19 234 PHE A C 1
ATOM 1820 O O . PHE A 1 234 ? 10.089 -6.771 -11.770 1.00 91.19 234 PHE A O 1
ATOM 1827 N N . LEU A 1 235 ? 12.117 -7.740 -11.638 1.00 90.06 235 LEU A N 1
ATOM 1828 C CA . LEU A 1 235 ? 12.861 -6.534 -11.994 1.00 90.06 235 LEU A CA 1
ATOM 1829 C C . LEU A 1 235 ? 12.479 -6.025 -13.389 1.00 90.06 235 LEU A C 1
ATOM 1831 O O . LEU A 1 235 ? 12.282 -4.826 -13.552 1.00 90.06 235 LEU A O 1
ATOM 1835 N N . ASP A 1 236 ? 12.292 -6.911 -14.367 1.00 90.75 236 ASP A N 1
ATOM 1836 C CA . ASP A 1 236 ? 11.847 -6.546 -15.714 1.00 90.75 236 ASP A CA 1
ATOM 1837 C C . ASP A 1 236 ? 10.468 -5.878 -15.694 1.00 90.75 236 ASP A C 1
ATOM 1839 O O . ASP A 1 236 ? 10.254 -4.892 -16.398 1.00 90.75 236 ASP A O 1
ATOM 1843 N N . ILE A 1 237 ? 9.536 -6.367 -14.867 1.00 91.94 237 ILE A N 1
ATOM 1844 C CA . ILE A 1 237 ? 8.211 -5.751 -14.694 1.00 91.94 237 ILE A CA 1
ATOM 1845 C C . ILE A 1 237 ? 8.339 -4.346 -14.093 1.00 91.94 237 ILE A C 1
ATOM 1847 O O . ILE A 1 237 ? 7.700 -3.409 -14.579 1.00 91.94 237 ILE A O 1
ATOM 1851 N N . VAL A 1 238 ? 9.163 -4.190 -13.055 1.00 90.62 238 VAL A N 1
ATOM 1852 C CA . VAL A 1 238 ? 9.389 -2.899 -12.387 1.00 90.62 238 VAL A CA 1
ATOM 1853 C C . VAL A 1 238 ? 10.050 -1.912 -13.347 1.00 90.62 238 VAL A C 1
ATOM 1855 O O . VAL A 1 238 ? 9.524 -0.823 -13.571 1.00 90.62 238 VAL A O 1
ATOM 1858 N N . CYS A 1 239 ? 11.143 -2.316 -13.991 1.00 89.81 239 CYS A N 1
ATOM 1859 C CA . CYS A 1 239 ? 11.841 -1.520 -14.992 1.00 89.81 239 CYS A CA 1
ATOM 1860 C C . CYS A 1 239 ? 10.914 -1.143 -16.150 1.00 89.81 239 CYS A C 1
ATOM 1862 O O . CYS A 1 239 ? 10.905 0.017 -16.545 1.00 89.81 239 CYS A O 1
ATOM 1864 N N . ALA A 1 240 ? 10.092 -2.073 -16.655 1.00 89.19 240 ALA A N 1
ATOM 1865 C CA . ALA A 1 240 ? 9.121 -1.810 -17.719 1.00 89.19 240 ALA A CA 1
ATOM 1866 C C . ALA A 1 240 ? 8.132 -0.695 -17.342 1.00 89.19 240 ALA A C 1
ATOM 1868 O O . ALA A 1 240 ? 7.858 0.181 -18.165 1.00 89.19 240 ALA A O 1
ATOM 1869 N N . ALA A 1 241 ? 7.622 -0.707 -16.107 1.00 88.38 241 ALA A N 1
ATOM 1870 C CA . ALA A 1 241 ? 6.687 0.301 -15.610 1.00 88.38 241 ALA A CA 1
ATOM 1871 C C . ALA A 1 241 ? 7.345 1.680 -15.423 1.00 88.38 241 ALA A C 1
ATOM 1873 O O . ALA A 1 241 ? 6.724 2.701 -15.713 1.00 88.38 241 ALA A O 1
ATOM 1874 N N . ILE A 1 242 ? 8.609 1.693 -14.997 1.00 87.00 242 ILE A N 1
ATOM 1875 C CA . ILE A 1 242 ? 9.377 2.893 -14.635 1.00 87.00 242 ILE A CA 1
ATOM 1876 C C . ILE A 1 242 ? 10.204 3.421 -15.833 1.00 87.00 242 ILE A C 1
ATOM 1878 O O . ILE A 1 242 ? 10.837 4.461 -15.750 1.00 87.00 242 ILE A O 1
ATOM 1882 N N . THR A 1 243 ? 10.155 2.775 -17.008 1.00 76.25 243 THR A N 1
ATOM 1883 C CA . THR A 1 243 ? 10.992 3.108 -18.191 1.00 76.25 243 THR A CA 1
ATOM 1884 C C . THR A 1 243 ? 11.011 4.574 -18.636 1.00 76.25 243 THR A C 1
ATOM 1886 O O . THR A 1 243 ? 11.946 4.963 -19.332 1.00 76.25 243 THR A O 1
ATOM 1889 N N . ASN A 1 244 ? 9.999 5.371 -18.286 1.00 67.62 244 ASN A N 1
ATOM 1890 C CA . ASN A 1 244 ? 9.909 6.785 -18.662 1.00 67.62 244 ASN A CA 1
ATOM 1891 C C . ASN A 1 244 ? 10.374 7.755 -17.564 1.00 67.62 244 ASN A C 1
ATOM 1893 O O . ASN A 1 244 ? 10.234 8.962 -17.743 1.00 67.62 244 ASN A O 1
ATOM 1897 N N . THR A 1 245 ? 10.878 7.265 -16.432 1.00 69.56 245 THR A N 1
ATOM 1898 C CA . THR A 1 245 ? 11.497 8.106 -15.405 1.00 69.56 245 THR A CA 1
ATOM 1899 C C . THR A 1 245 ? 13.013 7.946 -15.472 1.00 69.56 245 THR A C 1
ATOM 1901 O O . THR A 1 245 ? 13.522 6.852 -15.714 1.00 69.56 245 THR A O 1
ATOM 1904 N N . ALA A 1 246 ? 13.749 9.037 -15.240 1.00 65.06 246 ALA A N 1
ATOM 1905 C CA . ALA A 1 246 ? 15.213 9.011 -15.130 1.00 65.06 246 ALA A CA 1
ATOM 1906 C C . ALA A 1 246 ? 15.704 8.127 -13.961 1.00 65.06 246 ALA A C 1
ATOM 1908 O O . ALA A 1 246 ? 16.869 7.756 -13.877 1.00 65.06 246 ALA A O 1
ATOM 1909 N N . GLU A 1 247 ? 14.787 7.766 -13.071 1.00 78.69 247 GLU A N 1
ATOM 1910 C CA . GLU A 1 247 ? 15.027 7.090 -11.809 1.00 78.69 247 GLU A CA 1
ATOM 1911 C C . GLU A 1 247 ? 14.930 5.570 -11.993 1.00 78.69 247 GLU A C 1
ATOM 1913 O O . GLU A 1 247 ? 13.845 4.986 -11.949 1.00 78.69 247 GLU A O 1
ATOM 1918 N N . ARG A 1 248 ? 16.069 4.917 -12.246 1.00 84.06 248 ARG A N 1
ATOM 1919 C CA . ARG A 1 248 ? 16.148 3.452 -12.338 1.00 84.06 248 ARG A CA 1
ATOM 1920 C C . ARG A 1 248 ? 16.370 2.818 -10.961 1.00 84.06 248 ARG A C 1
ATOM 1922 O O . ARG A 1 248 ? 17.033 3.413 -10.114 1.00 84.06 248 ARG A O 1
ATOM 1929 N N . PRO A 1 249 ? 15.864 1.594 -10.738 1.00 91.12 249 PRO A N 1
ATOM 1930 C CA . PRO A 1 249 ? 16.218 0.838 -9.546 1.00 91.12 249 PRO A CA 1
ATOM 1931 C C . PRO A 1 249 ? 17.715 0.491 -9.552 1.00 91.12 249 PRO A C 1
ATOM 1933 O O . PRO A 1 249 ? 18.251 0.048 -10.569 1.00 91.12 249 PRO A O 1
ATOM 1936 N N . VAL A 1 250 ? 18.368 0.678 -8.406 1.00 91.50 250 VAL A N 1
ATOM 1937 C CA . VAL A 1 250 ? 19.799 0.406 -8.179 1.00 91.50 250 VAL A CA 1
ATOM 1938 C C . VAL A 1 250 ? 20.016 -1.047 -7.764 1.00 91.50 250 VAL A C 1
ATOM 1940 O O . VAL A 1 250 ? 21.008 -1.67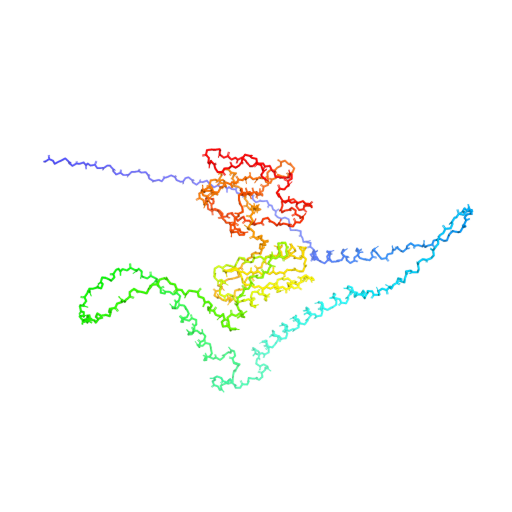5 -8.130 1.00 91.50 250 VAL A O 1
ATOM 1943 N N . GLY A 1 251 ? 19.056 -1.607 -7.028 1.00 89.25 251 GLY A N 1
ATOM 1944 C CA . GLY A 1 251 ? 19.117 -2.967 -6.515 1.00 89.25 251 GLY A CA 1
ATOM 1945 C C . GLY A 1 251 ? 17.739 -3.605 -6.431 1.00 89.25 251 GLY A C 1
ATOM 1946 O O . GLY A 1 251 ? 16.715 -2.928 -6.359 1.00 89.25 251 GLY A O 1
ATOM 1947 N N . CYS A 1 252 ? 17.701 -4.934 -6.439 1.00 92.94 252 CYS A N 1
ATOM 1948 C CA . CYS A 1 252 ? 16.498 -5.677 -6.093 1.00 92.94 252 CYS A CA 1
ATOM 1949 C C . CYS A 1 252 ? 16.842 -7.039 -5.496 1.00 92.94 252 CYS A C 1
ATOM 1951 O O . CYS A 1 252 ? 17.924 -7.595 -5.713 1.00 92.94 252 CYS A O 1
ATOM 1953 N N . GLY A 1 253 ? 15.883 -7.613 -4.783 1.00 90.25 253 GLY A N 1
ATOM 1954 C CA . GLY A 1 253 ? 16.016 -8.955 -4.246 1.00 90.25 253 GLY A CA 1
ATOM 1955 C C . GLY A 1 253 ? 14.725 -9.467 -3.635 1.00 90.25 253 GLY A C 1
ATOM 1956 O O . GLY A 1 253 ? 13.647 -8.906 -3.822 1.00 90.25 253 GLY A O 1
ATOM 1957 N N . THR A 1 254 ? 14.845 -10.568 -2.905 1.00 88.38 254 THR A N 1
ATOM 1958 C CA . THR A 1 254 ? 13.729 -11.228 -2.225 1.00 88.38 254 THR A CA 1
ATOM 1959 C C . THR A 1 254 ? 13.783 -10.953 -0.727 1.00 88.38 254 THR A C 1
ATOM 1961 O O . THR A 1 254 ? 14.851 -11.026 -0.122 1.00 88.38 254 THR A O 1
ATOM 1964 N N . LEU A 1 255 ? 12.628 -10.673 -0.127 1.00 83.44 255 LEU A N 1
ATOM 1965 C CA . LEU A 1 255 ? 12.423 -10.542 1.315 1.00 83.44 255 LEU A CA 1
ATOM 1966 C C . LEU A 1 255 ? 11.248 -11.448 1.716 1.00 83.44 255 LEU A C 1
ATOM 1968 O O . LEU A 1 255 ? 10.082 -11.053 1.650 1.00 83.44 255 LEU A O 1
ATOM 1972 N N . GLY A 1 256 ? 11.551 -12.699 2.074 1.00 82.75 256 GLY A N 1
ATOM 1973 C CA . GLY A 1 256 ? 10.533 -13.731 2.291 1.00 82.75 256 GLY A CA 1
ATOM 1974 C C . GLY A 1 256 ? 9.739 -14.014 1.010 1.00 82.75 256 GLY A C 1
ATOM 1975 O O . GLY A 1 256 ? 10.321 -14.361 -0.013 1.00 82.75 256 GLY A O 1
ATOM 1976 N N . HIS A 1 257 ? 8.415 -13.839 1.059 1.00 81.81 257 HIS A N 1
ATOM 1977 C CA . HIS A 1 257 ? 7.515 -13.976 -0.100 1.00 81.81 257 HIS A CA 1
ATOM 1978 C C . HIS A 1 257 ? 7.317 -12.676 -0.899 1.00 81.81 257 HIS A C 1
ATOM 1980 O O . HIS A 1 257 ? 6.514 -12.642 -1.831 1.00 81.81 257 HIS A O 1
ATOM 1986 N N . ASN A 1 258 ? 8.003 -11.602 -0.509 1.00 87.94 258 ASN A N 1
ATOM 1987 C CA . ASN A 1 258 ? 7.938 -10.305 -1.168 1.00 87.94 258 ASN A CA 1
ATOM 1988 C C . ASN A 1 258 ? 9.236 -10.029 -1.924 1.00 87.94 258 ASN A C 1
ATOM 1990 O O . ASN A 1 258 ? 10.271 -10.653 -1.675 1.00 87.94 258 ASN A O 1
ATOM 1994 N N . PHE A 1 259 ? 9.193 -9.038 -2.806 1.00 91.38 259 PHE A N 1
ATOM 1995 C CA . PHE A 1 259 ? 10.395 -8.490 -3.423 1.00 91.38 259 PHE A CA 1
ATOM 1996 C C . PHE A 1 259 ? 10.692 -7.122 -2.844 1.00 91.38 259 PHE A C 1
ATOM 1998 O O . PHE A 1 259 ? 9.776 -6.404 -2.449 1.00 91.38 259 PHE A O 1
ATOM 2005 N N . TRP A 1 260 ? 11.963 -6.755 -2.813 1.00 92.88 260 TRP A N 1
ATOM 2006 C CA . TRP A 1 260 ? 12.385 -5.397 -2.516 1.00 92.88 260 TRP A CA 1
ATOM 2007 C C . TRP A 1 260 ? 13.117 -4.809 -3.716 1.00 92.88 260 TRP A C 1
ATOM 2009 O O . TRP A 1 260 ? 13.730 -5.534 -4.505 1.00 92.88 260 TRP A O 1
ATOM 2019 N N . VAL A 1 261 ? 13.020 -3.493 -3.849 1.00 93.44 261 VAL A N 1
ATOM 2020 C CA . VAL A 1 261 ? 13.695 -2.689 -4.864 1.00 93.44 261 VAL A CA 1
ATOM 2021 C C . VAL A 1 261 ? 14.274 -1.472 -4.172 1.00 93.44 261 VAL A C 1
ATOM 2023 O O . VAL A 1 261 ? 13.577 -0.808 -3.409 1.00 93.44 261 VAL A O 1
ATOM 2026 N N . GLU A 1 262 ? 15.541 -1.206 -4.429 1.00 92.69 262 GLU A N 1
ATOM 2027 C CA . GLU A 1 262 ? 16.276 -0.066 -3.901 1.00 92.69 262 GLU A CA 1
ATOM 2028 C C . GLU A 1 262 ? 16.449 0.989 -4.988 1.00 92.69 262 GLU A C 1
ATOM 2030 O O . GLU A 1 262 ? 16.732 0.666 -6.145 1.00 92.69 262 GLU A O 1
ATOM 2035 N N . PHE A 1 263 ? 16.276 2.246 -4.599 1.00 92.12 263 PHE A N 1
ATOM 2036 C CA . PHE A 1 263 ? 16.434 3.418 -5.448 1.00 92.12 263 PHE A CA 1
ATOM 2037 C C . PHE A 1 263 ? 17.586 4.286 -4.946 1.00 92.12 263 PHE A C 1
ATOM 2039 O O . PHE A 1 263 ? 17.952 4.238 -3.775 1.00 92.12 263 PHE A O 1
ATOM 2046 N N . GLU A 1 264 ? 18.143 5.094 -5.844 1.00 90.50 264 GLU A N 1
ATOM 2047 C CA . GLU A 1 264 ? 19.284 5.966 -5.548 1.00 90.50 264 GLU A CA 1
ATOM 2048 C C . GLU A 1 264 ? 18.916 7.117 -4.604 1.00 90.50 264 GLU A C 1
ATOM 2050 O O . GLU A 1 264 ? 19.735 7.552 -3.798 1.00 90.50 264 GLU A O 1
ATOM 2055 N N . SER A 1 265 ? 17.668 7.590 -4.671 1.00 89.81 265 SER A N 1
ATOM 2056 C CA . SER A 1 265 ? 17.175 8.687 -3.844 1.00 89.81 265 SER A CA 1
ATOM 2057 C C . SER A 1 265 ? 15.798 8.383 -3.237 1.00 89.81 265 SER A C 1
ATOM 2059 O O . SER A 1 265 ? 15.015 7.610 -3.806 1.00 89.81 265 SER A O 1
ATOM 2061 N N . PRO A 1 266 ? 15.445 9.011 -2.098 1.00 87.19 266 PRO A N 1
ATOM 2062 C CA . PRO A 1 266 ? 14.108 8.875 -1.519 1.00 87.19 266 PRO A CA 1
ATOM 2063 C C . PRO A 1 266 ? 13.015 9.438 -2.435 1.00 87.19 266 PRO A C 1
ATOM 2065 O O . PRO A 1 266 ? 11.884 8.957 -2.439 1.00 87.19 266 PRO A O 1
ATOM 2068 N N . GLU A 1 267 ? 13.352 10.450 -3.237 1.00 87.12 267 GLU A N 1
ATOM 2069 C CA . GLU A 1 267 ? 12.450 11.035 -4.231 1.00 87.12 267 GLU A CA 1
ATOM 2070 C C . GLU A 1 267 ? 12.125 10.035 -5.342 1.00 87.12 267 GLU A C 1
ATOM 2072 O O . GLU A 1 267 ? 10.957 9.892 -5.705 1.00 87.12 267 GLU A O 1
ATOM 2077 N N . ALA A 1 268 ? 13.130 9.278 -5.795 1.00 89.50 268 ALA A N 1
ATOM 2078 C CA . ALA A 1 268 ? 12.961 8.205 -6.764 1.00 89.50 268 ALA A CA 1
ATOM 2079 C C . ALA A 1 268 ? 12.065 7.081 -6.242 1.00 89.50 268 ALA A C 1
ATOM 2081 O O . ALA A 1 268 ? 11.144 6.637 -6.934 1.00 89.50 268 ALA A O 1
ATOM 2082 N N . ALA A 1 269 ? 12.276 6.659 -4.993 1.00 89.56 269 ALA A N 1
ATOM 2083 C CA . ALA A 1 269 ? 11.396 5.696 -4.342 1.00 89.56 269 ALA A CA 1
ATOM 2084 C C . ALA A 1 269 ? 9.952 6.232 -4.244 1.00 89.56 269 ALA A C 1
ATOM 2086 O O . ALA A 1 269 ? 8.993 5.532 -4.575 1.00 89.56 269 ALA A O 1
ATOM 2087 N N . GLU A 1 270 ? 9.765 7.495 -3.858 1.00 85.25 270 GLU A N 1
ATOM 2088 C CA . GLU A 1 270 ? 8.426 8.080 -3.744 1.00 85.25 270 GLU A CA 1
ATOM 2089 C C . GLU A 1 270 ? 7.737 8.255 -5.107 1.00 85.25 270 GLU A C 1
ATOM 2091 O O . GLU A 1 270 ? 6.524 8.073 -5.233 1.00 85.25 270 GLU A O 1
ATOM 2096 N N . ASN A 1 271 ? 8.487 8.565 -6.163 1.00 87.50 271 ASN A N 1
ATOM 2097 C CA . ASN A 1 271 ? 7.960 8.612 -7.522 1.00 87.50 271 ASN A CA 1
ATOM 2098 C C . ASN A 1 271 ? 7.557 7.222 -8.015 1.00 87.50 271 ASN A C 1
ATOM 2100 O O . ASN A 1 271 ? 6.445 7.064 -8.523 1.00 87.50 271 ASN A O 1
ATOM 2104 N N . ALA A 1 272 ? 8.394 6.206 -7.790 1.00 89.50 272 ALA A N 1
ATOM 2105 C CA . ALA A 1 272 ? 8.093 4.818 -8.130 1.00 89.50 272 ALA A CA 1
ATOM 2106 C C . ALA A 1 272 ? 6.819 4.307 -7.429 1.00 89.50 272 ALA A C 1
ATOM 2108 O O . ALA A 1 272 ? 6.012 3.603 -8.037 1.00 89.50 272 ALA A O 1
ATOM 2109 N N . ARG A 1 273 ? 6.576 4.714 -6.176 1.00 86.19 273 ARG A N 1
ATOM 2110 C CA . ARG A 1 273 ? 5.380 4.346 -5.395 1.00 86.19 273 ARG A CA 1
ATOM 2111 C C . ARG A 1 273 ? 4.060 4.804 -6.025 1.00 86.19 273 ARG A C 1
ATOM 2113 O O . ARG A 1 273 ? 3.027 4.172 -5.802 1.00 86.19 273 ARG A O 1
ATOM 2120 N N . LYS A 1 274 ? 4.070 5.882 -6.815 1.00 85.00 274 LYS A N 1
ATOM 2121 C CA . LYS A 1 274 ? 2.869 6.411 -7.492 1.00 85.00 274 LYS A CA 1
ATOM 2122 C C . LYS A 1 274 ? 2.413 5.529 -8.653 1.00 85.00 274 LYS A C 1
ATOM 2124 O O . LYS A 1 274 ? 1.273 5.661 -9.099 1.00 85.00 274 LYS A O 1
ATOM 2129 N N . PHE A 1 275 ? 3.282 4.650 -9.150 1.00 87.69 275 PHE A N 1
ATOM 2130 C CA . PHE A 1 275 ? 2.944 3.750 -10.240 1.00 87.69 275 PHE A CA 1
ATOM 2131 C C . PHE A 1 275 ? 2.122 2.563 -9.744 1.00 87.69 275 PHE A C 1
ATOM 2133 O O . PHE A 1 275 ? 2.378 1.962 -8.699 1.00 87.69 275 PHE A O 1
ATOM 2140 N N . GLU A 1 276 ? 1.129 2.193 -10.545 1.00 88.06 276 GLU A N 1
ATOM 2141 C CA . GLU A 1 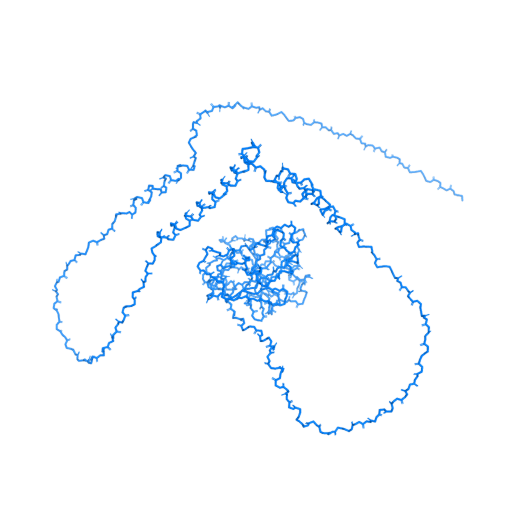276 ? 0.479 0.897 -10.428 1.00 88.06 276 GLU A CA 1
ATOM 2142 C C . GLU A 1 276 ? 1.248 -0.101 -11.290 1.00 88.06 276 GLU A C 1
ATOM 2144 O O . GLU A 1 276 ? 1.288 0.004 -12.519 1.00 88.06 276 GLU A O 1
ATOM 2149 N N . PHE A 1 277 ? 1.882 -1.069 -10.637 1.00 91.94 277 PHE A N 1
ATOM 2150 C CA . PHE A 1 277 ? 2.626 -2.110 -11.323 1.00 91.94 277 PHE A CA 1
ATOM 2151 C C . PHE A 1 277 ? 1.675 -3.221 -11.722 1.00 91.94 277 PHE A C 1
ATOM 2153 O O . PHE A 1 277 ? 0.729 -3.529 -11.004 1.00 91.94 277 PHE A O 1
ATOM 2160 N N . VAL A 1 278 ? 1.919 -3.851 -12.866 1.00 93.94 278 VAL A N 1
ATOM 2161 C CA . VAL A 1 278 ? 1.037 -4.897 -13.381 1.00 93.94 278 VAL A CA 1
ATOM 2162 C C . VAL A 1 278 ? 1.867 -6.111 -13.736 1.00 93.94 278 VAL A C 1
ATOM 2164 O O . VAL A 1 278 ? 2.705 -6.048 -14.631 1.00 93.94 278 VAL A O 1
ATOM 2167 N N . VAL A 1 279 ? 1.580 -7.239 -13.086 1.00 93.38 279 VAL A N 1
ATOM 2168 C CA . VAL A 1 279 ? 2.048 -8.540 -13.564 1.00 93.38 279 VAL A CA 1
ATOM 2169 C C . VAL A 1 279 ? 1.220 -8.900 -14.802 1.00 93.38 279 VAL A C 1
ATOM 2171 O O . VAL A 1 279 ? -0.011 -9.021 -14.694 1.00 93.38 279 VAL A O 1
ATOM 2174 N N . PRO A 1 280 ? 1.840 -9.043 -15.987 1.00 93.25 280 PRO A N 1
ATOM 2175 C CA . PRO A 1 280 ? 1.108 -9.336 -17.209 1.00 93.25 280 PRO A CA 1
ATOM 2176 C C . PRO A 1 280 ? 0.403 -10.694 -17.154 1.00 93.25 280 PRO A C 1
ATOM 2178 O O . PRO A 1 280 ? 0.879 -11.662 -16.559 1.00 93.25 280 PRO A O 1
ATOM 2181 N N . LYS A 1 281 ? -0.736 -10.794 -17.841 1.00 93.81 281 LYS A N 1
ATOM 2182 C CA . LYS A 1 281 ? -1.392 -12.079 -18.091 1.00 93.81 281 LYS A CA 1
ATOM 2183 C C . LYS A 1 281 ? -0.426 -13.040 -18.794 1.00 93.81 281 LYS A C 1
ATOM 2185 O O . LYS A 1 281 ? 0.171 -12.688 -19.807 1.00 93.81 281 LYS A O 1
ATOM 2190 N N . GLY A 1 282 ? -0.383 -14.284 -18.323 1.00 89.50 282 GLY A N 1
ATOM 2191 C CA . GLY A 1 282 ? 0.472 -15.347 -18.856 1.00 89.50 282 GLY A CA 1
ATOM 2192 C C . GLY A 1 282 ? 1.768 -15.540 -18.072 1.00 89.50 282 GLY A C 1
ATOM 2193 O O . GLY A 1 282 ? 2.369 -16.603 -18.179 1.00 89.50 282 GLY A O 1
ATOM 2194 N N . THR A 1 283 ? 2.158 -14.579 -17.233 1.00 90.56 283 THR A N 1
ATOM 2195 C CA . THR A 1 283 ? 3.313 -14.722 -16.343 1.00 90.56 283 THR A CA 1
ATOM 2196 C C . THR A 1 283 ? 2.966 -15.639 -15.167 1.00 90.56 283 THR A C 1
ATOM 2198 O O . THR A 1 283 ? 2.005 -15.370 -14.449 1.00 90.56 283 THR A O 1
ATOM 2201 N N . GLN A 1 284 ? 3.715 -16.732 -14.985 1.00 83.50 284 GLN A N 1
ATOM 2202 C CA . GLN A 1 284 ? 3.641 -17.638 -13.822 1.00 83.50 284 GLN A CA 1
ATOM 2203 C C . GLN A 1 284 ? 2.213 -18.043 -13.392 1.00 83.50 284 GLN A C 1
ATOM 2205 O O . GLN A 1 284 ? 1.878 -18.045 -12.217 1.00 83.50 284 GLN A O 1
ATOM 2210 N N . GLY A 1 285 ? 1.325 -18.364 -14.341 1.00 81.50 285 GLY A N 1
ATOM 2211 C CA . GLY A 1 285 ? -0.046 -18.798 -14.022 1.00 81.50 285 GLY A CA 1
ATOM 2212 C C . GLY A 1 285 ? -1.058 -17.667 -13.785 1.00 81.50 285 GLY A C 1
ATOM 2213 O O . GLY A 1 285 ? -2.241 -17.930 -13.538 1.00 81.50 285 GLY A O 1
ATOM 2214 N N . CYS A 1 286 ? -0.664 -16.400 -13.949 1.00 88.25 286 CYS A N 1
ATOM 2215 C CA . CYS A 1 286 ? -1.593 -15.273 -13.950 1.00 88.25 286 CYS A CA 1
ATOM 2216 C C . CYS A 1 286 ? -2.569 -15.344 -15.135 1.00 88.25 286 CYS A C 1
ATOM 2218 O O . CYS A 1 286 ? -2.229 -15.084 -16.290 1.00 88.25 286 CYS A O 1
ATOM 2220 N N . ARG A 1 287 ? -3.839 -15.653 -14.843 1.00 91.62 287 ARG A N 1
ATOM 2221 C CA . ARG A 1 287 ? -4.920 -15.753 -15.848 1.00 91.62 287 ARG A CA 1
ATOM 2222 C C . ARG A 1 287 ? -5.379 -14.399 -16.403 1.00 91.62 287 ARG A C 1
ATOM 2224 O O . ARG A 1 287 ? -6.028 -14.346 -17.451 1.00 91.62 287 ARG A O 1
ATOM 2231 N N . LYS A 1 288 ? -5.058 -13.311 -15.707 1.00 94.19 288 LYS A N 1
ATOM 2232 C CA . LYS A 1 288 ? -5.366 -11.921 -16.061 1.00 94.19 288 LYS A CA 1
ATOM 2233 C C . LYS A 1 288 ? -4.216 -11.018 -15.617 1.00 94.19 288 LYS A C 1
ATOM 2235 O O . LYS A 1 288 ? -3.362 -11.467 -14.862 1.00 94.19 288 LYS A O 1
ATOM 2240 N N . ASN A 1 289 ? -4.218 -9.773 -16.082 1.00 93.88 289 ASN A N 1
ATOM 2241 C CA . ASN A 1 289 ? -3.311 -8.751 -15.573 1.00 93.88 289 ASN A CA 1
ATOM 2242 C C . ASN A 1 289 ? -3.596 -8.538 -14.083 1.00 93.88 289 ASN A C 1
ATOM 2244 O O . ASN A 1 289 ? -4.755 -8.345 -13.706 1.00 93.88 289 ASN A O 1
ATOM 2248 N N . MET A 1 290 ? -2.559 -8.614 -13.257 1.00 92.81 290 MET A N 1
ATOM 2249 C CA . MET A 1 290 ? -2.679 -8.504 -11.807 1.00 92.81 290 MET A CA 1
ATOM 2250 C C . MET A 1 290 ? -1.944 -7.249 -11.342 1.00 92.81 290 MET A C 1
ATOM 2252 O O . MET A 1 290 ? -0.711 -7.243 -11.373 1.00 92.81 290 MET A O 1
ATOM 2256 N N . PRO A 1 291 ? -2.665 -6.191 -10.942 1.00 92.19 291 PRO A N 1
ATOM 2257 C CA . PRO A 1 291 ? -2.021 -5.017 -10.392 1.00 92.19 291 PRO A CA 1
ATOM 2258 C C . PRO A 1 291 ? -1.421 -5.327 -9.020 1.00 92.19 291 PRO A C 1
ATOM 2260 O O . PRO A 1 291 ? -1.950 -6.145 -8.260 1.00 92.19 291 PRO A O 1
ATOM 2263 N N . PHE A 1 292 ? -0.325 -4.658 -8.701 1.00 90.81 292 PHE A N 1
ATOM 2264 C CA . PHE A 1 292 ? 0.276 -4.633 -7.380 1.00 90.81 292 PHE A CA 1
ATOM 2265 C C . PHE A 1 292 ? 0.893 -3.262 -7.110 1.00 90.81 292 PHE A C 1
ATOM 2267 O O . PHE A 1 292 ? 1.121 -2.459 -8.017 1.00 90.81 292 PHE A O 1
ATOM 2274 N N . ARG A 1 293 ? 1.145 -2.994 -5.832 1.00 88.62 293 ARG A N 1
ATOM 2275 C CA . ARG A 1 293 ? 1.799 -1.772 -5.372 1.00 88.62 293 ARG A CA 1
ATOM 2276 C C . ARG A 1 293 ? 3.050 -2.111 -4.591 1.00 88.62 293 ARG A C 1
ATOM 2278 O O . ARG A 1 293 ? 3.179 -3.201 -4.026 1.00 88.62 293 ARG A O 1
ATOM 2285 N N . MET A 1 294 ? 3.955 -1.151 -4.578 1.00 91.12 294 MET A N 1
ATOM 2286 C CA . MET A 1 294 ? 5.178 -1.205 -3.803 1.00 91.12 294 MET A CA 1
ATOM 2287 C C . MET A 1 294 ? 5.027 -0.264 -2.612 1.00 91.12 294 MET A C 1
ATOM 2289 O O . MET A 1 294 ? 4.573 0.868 -2.763 1.00 91.12 294 MET A O 1
ATOM 2293 N N . ASN A 1 295 ? 5.352 -0.761 -1.425 1.00 88.94 295 ASN A N 1
ATOM 2294 C CA . ASN A 1 295 ? 5.213 -0.035 -0.171 1.00 88.94 295 ASN A CA 1
ATOM 2295 C C . ASN A 1 295 ? 6.594 0.319 0.384 1.00 88.94 295 ASN A C 1
ATOM 2297 O O . ASN A 1 295 ? 7.511 -0.478 0.231 1.00 88.94 295 ASN A O 1
ATOM 2301 N N . PRO A 1 296 ? 6.755 1.451 1.070 1.00 88.31 296 PRO A N 1
ATOM 2302 C CA . PRO A 1 296 ? 8.002 1.795 1.747 1.00 88.31 296 PRO A CA 1
ATOM 2303 C C . PRO A 1 296 ? 8.463 0.691 2.705 1.00 88.31 296 PRO A C 1
ATOM 2305 O O . PRO A 1 296 ? 7.658 0.134 3.456 1.00 88.31 296 PRO A O 1
ATOM 2308 N N . TYR A 1 297 ? 9.757 0.375 2.681 1.00 87.75 297 TYR A N 1
ATOM 2309 C CA . TYR A 1 297 ? 10.378 -0.470 3.693 1.00 87.75 297 TYR A CA 1
ATOM 2310 C C . TYR A 1 297 ? 10.610 0.326 4.979 1.00 87.75 297 TYR A C 1
ATOM 2312 O O . TYR A 1 297 ? 11.144 1.436 4.947 1.00 87.75 297 TYR A O 1
ATOM 2320 N N . VAL A 1 298 ? 10.252 -0.277 6.111 1.00 84.69 298 VAL A N 1
ATOM 2321 C CA . VAL A 1 298 ? 10.544 0.228 7.456 1.00 84.69 298 VAL A CA 1
ATOM 2322 C C . VAL A 1 298 ? 11.149 -0.930 8.239 1.00 84.69 298 VAL A C 1
ATOM 2324 O O . VAL A 1 298 ? 10.539 -1.996 8.311 1.00 84.69 298 VAL A O 1
ATOM 2327 N N . ALA A 1 299 ? 12.334 -0.757 8.824 1.00 81.06 299 ALA A N 1
ATOM 2328 C CA . ALA A 1 299 ? 13.109 -1.858 9.394 1.00 81.06 299 ALA A CA 1
ATOM 2329 C C . ALA A 1 299 ? 12.418 -2.506 10.599 1.00 81.06 299 ALA A C 1
ATOM 2331 O O . ALA A 1 299 ? 12.437 -3.725 10.754 1.00 81.06 299 ALA A O 1
ATOM 2332 N N . LYS A 1 300 ? 11.758 -1.695 11.432 1.00 85.31 300 LYS A N 1
ATOM 2333 C CA . LYS A 1 300 ? 10.908 -2.178 12.536 1.00 85.31 300 LYS A CA 1
ATOM 2334 C C . LYS A 1 300 ? 9.470 -2.467 12.100 1.00 85.31 300 LYS A C 1
ATOM 2336 O O . LYS A 1 300 ? 8.669 -2.923 12.909 1.00 85.31 300 LYS A O 1
ATOM 2341 N N . GLY A 1 301 ? 9.163 -2.207 10.832 1.00 86.94 301 GLY A N 1
ATOM 2342 C CA . GLY A 1 301 ? 7.829 -2.253 10.269 1.00 86.94 301 GLY A CA 1
ATOM 2343 C C . GLY A 1 301 ? 7.030 -0.959 10.486 1.00 86.94 301 GLY A C 1
ATOM 2344 O O . GLY A 1 301 ? 7.324 -0.168 11.388 1.00 86.94 301 GLY A O 1
ATOM 2345 N N . PRO A 1 302 ? 6.036 -0.682 9.631 1.00 91.00 302 PRO A N 1
ATOM 2346 C CA . PRO A 1 302 ? 5.298 0.571 9.680 1.00 91.00 302 PRO A CA 1
ATOM 2347 C C . PRO A 1 302 ? 4.336 0.623 10.873 1.00 91.00 302 PRO A C 1
ATOM 2349 O O . PRO A 1 302 ? 3.737 -0.378 11.276 1.00 91.00 302 PRO A O 1
ATOM 2352 N N . ARG A 1 303 ? 4.174 1.829 11.427 1.00 94.50 303 ARG A N 1
ATOM 2353 C CA . ARG A 1 303 ? 3.165 2.148 12.455 1.00 94.50 303 ARG A CA 1
ATOM 2354 C C . ARG A 1 303 ? 1.921 2.790 11.857 1.00 94.50 303 ARG A C 1
ATOM 2356 O O . ARG A 1 303 ? 0.814 2.529 12.311 1.00 94.50 303 ARG A O 1
ATOM 2363 N N . ALA A 1 304 ? 2.108 3.641 10.852 1.00 95.00 304 ALA A N 1
ATOM 2364 C CA . ALA A 1 304 ? 1.047 4.442 10.267 1.00 95.00 304 ALA A CA 1
ATOM 2365 C C . ALA A 1 304 ? 0.618 3.892 8.906 1.00 95.00 304 ALA A C 1
ATOM 2367 O O . ALA A 1 304 ? 1.449 3.547 8.064 1.00 95.00 304 ALA A O 1
ATOM 2368 N N . PHE A 1 305 ? -0.691 3.855 8.689 1.00 95.69 305 PHE A N 1
ATOM 2369 C CA . PHE A 1 305 ? -1.314 3.357 7.477 1.00 95.69 305 PHE A CA 1
ATOM 2370 C C . PHE A 1 305 ? -2.436 4.272 7.030 1.00 95.69 305 PHE A C 1
ATOM 2372 O O . PHE A 1 305 ? -3.263 4.680 7.841 1.00 95.69 305 PHE A O 1
ATOM 2379 N N . HIS A 1 306 ? -2.526 4.539 5.734 1.00 94.75 306 HIS A N 1
ATOM 2380 C CA . HIS A 1 306 ? -3.597 5.353 5.176 1.00 94.75 306 HIS A CA 1
ATOM 2381 C C . HIS A 1 306 ? -4.434 4.583 4.163 1.00 94.75 306 HIS A C 1
ATOM 2383 O O . HIS A 1 306 ? -3.993 3.609 3.552 1.00 94.75 306 HIS A O 1
ATOM 2389 N N . THR A 1 307 ? -5.661 5.045 3.973 1.00 94.00 307 THR A N 1
ATOM 2390 C CA . THR A 1 307 ? -6.520 4.636 2.863 1.00 94.00 307 THR A CA 1
ATOM 2391 C C . THR A 1 307 ? -7.126 5.870 2.215 1.00 94.00 307 THR A C 1
ATOM 2393 O O . THR A 1 307 ? -7.348 6.876 2.887 1.00 94.00 307 THR A O 1
ATOM 2396 N N . ARG A 1 308 ? -7.407 5.783 0.912 1.00 90.31 308 ARG A N 1
ATOM 2397 C CA . ARG A 1 308 ? -8.127 6.802 0.129 1.00 90.31 308 ARG A CA 1
ATOM 2398 C C . ARG A 1 308 ? -9.519 6.315 -0.309 1.00 90.31 308 ARG A C 1
ATOM 2400 O O . ARG A 1 308 ? -10.186 6.996 -1.079 1.00 90.31 308 ARG A O 1
ATOM 2407 N N . GLU A 1 309 ? -9.937 5.132 0.146 1.00 88.00 309 GLU A N 1
ATOM 2408 C CA . GLU A 1 309 ? -11.078 4.382 -0.405 1.00 88.00 309 GLU A CA 1
ATOM 2409 C C . GLU A 1 309 ? -12.173 4.088 0.636 1.00 88.00 309 GLU A C 1
ATOM 2411 O O . GLU A 1 309 ? -13.030 3.236 0.413 1.00 88.00 309 GLU A O 1
ATOM 2416 N N . ALA A 1 310 ? -12.207 4.796 1.769 1.00 87.94 310 ALA A N 1
ATOM 2417 C CA . ALA A 1 310 ? -13.187 4.552 2.835 1.00 87.94 310 ALA A CA 1
ATOM 2418 C C . ALA A 1 310 ? -14.570 5.191 2.567 1.00 87.94 310 ALA A C 1
ATOM 2420 O O . ALA A 1 310 ? -15.231 5.675 3.491 1.00 87.94 310 ALA A O 1
ATOM 2421 N N . ARG A 1 311 ? -15.010 5.217 1.300 1.00 85.06 311 ARG A N 1
ATOM 2422 C CA . ARG A 1 311 ? -16.304 5.789 0.894 1.00 85.06 311 ARG A CA 1
ATOM 2423 C C . ARG A 1 311 ? -17.448 5.090 1.607 1.00 85.06 311 ARG A C 1
ATOM 2425 O O . ARG A 1 311 ? -17.540 3.868 1.572 1.00 85.06 311 ARG A O 1
ATOM 2432 N N . ASN A 1 312 ? -18.350 5.880 2.187 1.00 87.81 312 ASN A N 1
ATOM 2433 C CA . ASN A 1 312 ? -19.554 5.408 2.878 1.00 87.81 312 ASN A CA 1
ATOM 2434 C C . ASN A 1 312 ? -19.294 4.477 4.071 1.00 87.81 312 ASN A C 1
ATOM 2436 O O . ASN A 1 312 ? -20.211 3.783 4.492 1.00 87.81 312 ASN A O 1
ATOM 2440 N N . VAL A 1 313 ? -18.075 4.467 4.619 1.00 92.69 313 VAL A N 1
ATOM 2441 C CA . VAL A 1 313 ? -17.763 3.684 5.815 1.00 92.69 313 VAL A CA 1
ATOM 2442 C C . VAL A 1 313 ? -17.422 4.605 6.978 1.00 92.69 313 VAL A C 1
ATOM 2444 O O . VAL A 1 313 ? -16.559 5.494 6.901 1.00 92.69 313 VAL A O 1
ATOM 2447 N N . SER A 1 314 ? -18.154 4.405 8.066 1.00 93.25 314 SER A N 1
ATOM 2448 C CA . SER A 1 314 ? -18.040 5.194 9.282 1.00 93.25 314 SER A CA 1
ATOM 2449 C C . SER A 1 314 ? -16.798 4.805 10.093 1.00 93.25 314 SER A C 1
ATOM 2451 O O . SER A 1 314 ? -16.281 3.691 10.003 1.00 93.25 314 SER A O 1
ATOM 2453 N N . GLY A 1 315 ? -16.301 5.743 10.906 1.00 93.19 315 GLY A N 1
ATOM 2454 C CA . GLY A 1 315 ? -15.202 5.482 11.842 1.00 93.19 315 GLY A CA 1
ATOM 2455 C C . GLY A 1 315 ? -15.454 4.270 12.756 1.00 93.19 315 GLY A C 1
ATOM 2456 O O . GLY A 1 315 ? -14.569 3.418 12.839 1.00 93.19 315 GLY A O 1
ATOM 2457 N N . PRO A 1 316 ? -16.654 4.110 13.356 1.00 95.25 316 PRO A N 1
ATOM 2458 C CA . PRO A 1 316 ? -16.959 2.957 14.203 1.00 95.25 316 PRO A CA 1
ATOM 2459 C C . PRO A 1 316 ? -16.943 1.616 13.459 1.00 95.25 316 PRO A C 1
ATOM 2461 O O . PRO A 1 316 ? -16.496 0.621 14.020 1.00 95.25 316 PRO A O 1
ATOM 2464 N N . GLU A 1 317 ? -17.378 1.567 12.196 1.00 95.75 317 GLU A N 1
ATOM 2465 C CA . GLU A 1 317 ? -17.318 0.337 11.390 1.00 95.75 317 GLU A CA 1
ATOM 2466 C C . GLU A 1 317 ? -15.875 -0.060 11.057 1.00 95.75 317 GLU A C 1
ATOM 2468 O O . GLU A 1 317 ? -15.516 -1.235 11.139 1.00 95.75 317 GLU A O 1
ATOM 2473 N N . ILE A 1 318 ? -15.027 0.922 10.728 1.00 95.81 318 ILE A N 1
ATOM 2474 C CA . ILE A 1 318 ? -13.592 0.698 10.509 1.00 95.81 318 ILE A CA 1
ATOM 2475 C C . ILE A 1 318 ? -12.941 0.200 11.796 1.00 95.81 318 ILE A C 1
ATOM 2477 O O . ILE A 1 318 ? -12.213 -0.789 11.766 1.00 95.81 318 ILE A O 1
ATOM 2481 N N . GLN A 1 319 ? -13.233 0.846 12.926 1.00 96.00 319 GLN A N 1
ATOM 2482 C CA . GLN A 1 319 ? -12.722 0.450 14.235 1.00 96.00 319 GLN A CA 1
ATOM 2483 C C . GLN A 1 319 ? -13.134 -0.987 14.588 1.00 96.00 319 GLN A C 1
ATOM 2485 O O . GLN A 1 319 ? -12.295 -1.794 14.982 1.00 96.00 319 GLN A O 1
ATOM 2490 N N . ALA A 1 320 ? -14.410 -1.336 14.399 1.00 96.38 320 ALA A N 1
ATOM 2491 C CA . ALA A 1 320 ? -14.909 -2.685 14.647 1.00 96.38 320 ALA A CA 1
ATOM 2492 C C . ALA A 1 320 ? -14.187 -3.727 13.779 1.00 96.38 320 ALA A C 1
ATOM 2494 O O . ALA A 1 320 ? -13.782 -4.773 14.285 1.00 96.38 320 ALA A O 1
ATOM 2495 N N . ALA A 1 321 ? -13.965 -3.432 12.496 1.00 96.69 321 ALA A N 1
ATOM 2496 C CA . ALA A 1 321 ? -13.260 -4.337 11.595 1.00 96.69 321 ALA A CA 1
ATOM 2497 C C . ALA A 1 321 ? -11.766 -4.480 11.934 1.00 96.69 321 ALA A C 1
ATOM 2499 O O . ALA A 1 321 ? -11.244 -5.595 11.900 1.00 96.69 321 ALA A O 1
ATOM 2500 N N . ILE A 1 322 ? -11.085 -3.391 12.312 1.00 96.31 322 ILE A N 1
ATOM 2501 C CA . ILE A 1 322 ? -9.691 -3.451 12.780 1.00 96.31 322 ILE A CA 1
ATOM 2502 C C . ILE A 1 322 ? -9.609 -4.273 14.066 1.00 96.31 322 ILE A C 1
ATOM 2504 O O . ILE A 1 322 ? -8.747 -5.138 14.162 1.00 96.31 322 ILE A O 1
ATOM 2508 N N . ASN A 1 323 ? -10.520 -4.077 15.020 1.00 95.56 323 ASN A N 1
ATOM 2509 C CA . ASN A 1 323 ? -10.523 -4.835 16.273 1.00 95.56 323 ASN A CA 1
ATOM 2510 C C . ASN A 1 323 ? -10.822 -6.318 16.075 1.00 95.56 323 ASN A C 1
ATOM 2512 O O . ASN A 1 323 ? -10.213 -7.151 16.738 1.00 95.56 323 ASN A O 1
ATOM 2516 N N . ALA A 1 324 ? -11.729 -6.656 15.159 1.00 95.69 324 ALA A N 1
ATOM 2517 C CA . ALA A 1 324 ? -12.006 -8.046 14.821 1.00 95.69 324 ALA A CA 1
ATOM 2518 C C . ALA A 1 324 ? -10.773 -8.739 14.218 1.00 95.69 324 ALA A C 1
ATOM 2520 O O . ALA A 1 324 ? -10.520 -9.909 14.491 1.00 95.69 324 ALA A O 1
ATOM 2521 N N . GLN A 1 325 ? -9.999 -8.018 13.404 1.00 96.06 325 GLN A N 1
ATOM 2522 C CA . GLN A 1 325 ? -8.824 -8.559 12.721 1.00 96.06 325 GLN A CA 1
ATOM 2523 C C . GLN A 1 325 ? -7.547 -8.521 13.576 1.00 96.06 325 GLN A C 1
ATOM 2525 O O . GLN A 1 325 ? -6.693 -9.395 13.444 1.00 96.06 325 GLN A O 1
ATOM 2530 N N . TYR A 1 326 ? -7.422 -7.527 14.457 1.00 95.00 326 TYR A N 1
ATOM 2531 C CA . TYR A 1 326 ? -6.250 -7.254 15.291 1.00 95.00 326 TYR A CA 1
ATOM 2532 C C . TYR A 1 326 ? -6.663 -6.971 16.749 1.00 95.00 326 TYR A C 1
ATOM 2534 O O . TYR A 1 326 ? -6.462 -5.863 17.253 1.00 95.00 326 TYR A O 1
ATOM 2542 N N . PRO A 1 327 ? -7.223 -7.965 17.463 1.00 94.88 327 PRO A N 1
ATOM 2543 C CA . PRO A 1 327 ? -7.855 -7.761 18.770 1.00 94.88 327 PRO A CA 1
ATOM 2544 C C . PRO A 1 327 ? -6.891 -7.354 19.888 1.00 94.88 327 PRO A C 1
ATOM 2546 O O . PRO A 1 327 ? -7.336 -6.859 20.915 1.00 94.88 327 PRO A O 1
ATOM 2549 N N . THR A 1 328 ? -5.585 -7.549 19.710 1.00 95.12 328 THR A N 1
ATOM 2550 C CA . THR A 1 328 ? -4.558 -7.227 20.715 1.00 95.12 328 THR A CA 1
ATOM 2551 C C . THR A 1 328 ? -3.806 -5.933 20.423 1.00 95.12 328 THR A C 1
ATOM 2553 O O . THR A 1 328 ? -2.956 -5.529 21.212 1.00 95.12 328 THR A O 1
ATOM 2556 N N . LYS A 1 329 ? -4.059 -5.291 19.276 1.00 95.31 329 LYS A N 1
ATOM 2557 C CA . LYS A 1 329 ? -3.290 -4.125 18.840 1.00 95.31 329 LYS A CA 1
ATOM 2558 C C . LYS A 1 329 ? -4.021 -2.841 19.187 1.00 95.31 329 LYS A C 1
ATOM 2560 O O . LYS A 1 329 ? -5.169 -2.651 18.799 1.00 95.31 329 LYS A O 1
ATOM 2565 N N . ARG A 1 330 ? -3.315 -1.948 19.878 1.00 96.38 330 ARG A N 1
ATOM 2566 C CA . ARG A 1 330 ? -3.778 -0.593 20.172 1.00 96.38 330 ARG A CA 1
ATOM 2567 C C . ARG A 1 330 ? -3.430 0.344 19.022 1.00 96.38 330 ARG A C 1
ATOM 2569 O O . ARG A 1 330 ? -2.350 0.236 18.435 1.00 96.38 330 ARG A O 1
ATOM 2576 N N . TYR A 1 331 ? -4.348 1.238 18.673 1.00 97.06 331 TYR A N 1
ATOM 2577 C CA . TYR A 1 331 ? -4.160 2.175 17.566 1.00 97.06 331 TYR A CA 1
ATOM 2578 C C . TYR A 1 331 ? -4.987 3.444 17.732 1.00 97.06 331 TYR A C 1
ATOM 2580 O O . TYR A 1 331 ? -6.022 3.456 18.386 1.00 97.06 331 TYR A O 1
ATOM 2588 N N . TRP A 1 332 ? -4.550 4.507 17.075 1.00 97.19 332 TRP A N 1
ATOM 2589 C CA . TRP A 1 332 ? -5.317 5.724 16.866 1.00 97.19 332 TRP A CA 1
ATOM 2590 C C . TRP A 1 332 ? -5.960 5.709 15.475 1.00 97.19 332 TRP A C 1
ATOM 2592 O O . TRP A 1 332 ? -5.323 5.289 14.503 1.00 97.19 332 TRP A O 1
ATOM 2602 N N . LEU A 1 333 ? -7.210 6.170 15.367 1.00 97.00 333 LEU A N 1
ATOM 2603 C CA . LEU A 1 333 ? -7.938 6.282 14.101 1.00 97.00 333 LEU A CA 1
ATOM 2604 C C . LEU A 1 333 ? -8.234 7.750 13.778 1.00 97.00 333 LEU A C 1
ATOM 2606 O O . LEU A 1 333 ? -9.005 8.424 14.458 1.00 97.00 333 LEU A O 1
ATOM 2610 N N . GLY A 1 334 ? -7.657 8.210 12.680 1.00 95.69 334 GLY A N 1
ATOM 2611 C CA . GLY A 1 334 ? -7.852 9.524 12.099 1.00 95.69 334 GLY A CA 1
ATOM 2612 C C . GLY A 1 334 ? -8.756 9.510 10.875 1.00 95.69 334 GLY A C 1
ATOM 2613 O O . GLY A 1 334 ? -8.826 8.547 10.105 1.00 95.69 334 GLY A O 1
ATOM 2614 N N . GLN A 1 335 ? -9.411 10.641 10.663 1.00 94.88 335 GLN A N 1
ATOM 2615 C CA . GLN A 1 335 ? -10.233 10.950 9.510 1.00 94.88 335 GLN A CA 1
ATOM 2616 C C . GLN A 1 335 ? -9.665 12.171 8.789 1.00 94.88 335 GLN A C 1
ATOM 2618 O O . GLN A 1 335 ? -9.396 13.198 9.408 1.00 94.88 335 GLN A O 1
ATOM 2623 N N . GLY A 1 336 ? -9.488 12.049 7.472 1.00 90.81 336 GLY A N 1
ATOM 2624 C CA . GLY A 1 336 ? -9.099 13.176 6.636 1.00 90.81 336 GLY A CA 1
ATOM 2625 C C . GLY A 1 336 ? -10.211 14.222 6.560 1.00 90.81 336 GLY A C 1
ATOM 2626 O O . GLY A 1 336 ? -11.395 13.893 6.434 1.00 90.81 336 GLY A O 1
ATOM 2627 N N . MET A 1 337 ? -9.809 15.484 6.621 1.00 89.25 337 MET A N 1
ATOM 2628 C CA . MET A 1 337 ? -10.661 16.664 6.598 1.00 89.25 337 MET A CA 1
ATOM 2629 C C . MET A 1 337 ? -10.122 17.637 5.550 1.00 89.25 337 MET A C 1
ATOM 2631 O O . MET A 1 337 ? -8.946 17.982 5.561 1.00 89.25 337 MET A O 1
ATOM 2635 N N . LYS A 1 338 ? -10.972 18.119 4.643 1.00 87.88 338 LYS A N 1
ATOM 2636 C CA . LYS A 1 338 ? -10.609 19.149 3.662 1.00 87.88 338 LYS A CA 1
ATOM 2637 C C . LYS A 1 338 ? -11.655 20.253 3.692 1.00 87.88 338 LYS A C 1
ATOM 2639 O O . LYS A 1 338 ? -12.829 19.986 3.460 1.00 87.88 338 LYS A O 1
ATOM 2644 N N . TYR A 1 339 ? -11.238 21.477 4.022 1.00 87.94 339 TYR A N 1
ATOM 2645 C CA . TYR A 1 339 ? -12.139 22.625 4.225 1.00 87.94 339 TYR A CA 1
ATOM 2646 C C . TYR A 1 339 ? -13.266 22.341 5.239 1.00 87.94 339 TYR A C 1
ATOM 2648 O O . TYR A 1 339 ? -14.417 22.701 5.023 1.00 87.94 339 TYR A O 1
ATOM 2656 N N . GLY A 1 340 ? -12.952 21.613 6.318 1.00 83.81 340 GLY A N 1
ATOM 2657 C CA . GLY A 1 340 ? -13.936 21.186 7.323 1.00 83.81 340 GLY A CA 1
ATOM 2658 C C . GLY A 1 340 ? -14.861 20.043 6.879 1.00 83.81 340 GLY A C 1
ATOM 2659 O O . GLY A 1 340 ? -15.648 19.550 7.684 1.00 83.81 340 GLY A O 1
ATOM 2660 N N . ILE A 1 341 ? -14.751 19.574 5.634 1.00 85.00 341 ILE A N 1
ATOM 2661 C CA . ILE A 1 341 ? -15.547 18.469 5.098 1.00 85.00 341 ILE A CA 1
ATOM 2662 C C . ILE A 1 341 ? -14.769 17.163 5.242 1.00 85.00 341 ILE A C 1
ATOM 2664 O O . ILE A 1 341 ? -13.590 17.068 4.898 1.00 85.00 341 ILE A O 1
ATOM 2668 N N . ARG A 1 342 ? -15.461 16.135 5.730 1.00 87.12 342 ARG A N 1
ATOM 2669 C CA . ARG A 1 342 ? -14.944 14.769 5.837 1.00 87.12 342 ARG A CA 1
ATOM 2670 C C . ARG A 1 342 ? -14.577 14.226 4.459 1.00 87.12 342 ARG A C 1
ATOM 2672 O O . ARG A 1 342 ? -15.417 14.205 3.563 1.00 87.12 342 ARG A O 1
ATOM 2679 N N . THR A 1 343 ? -13.349 13.742 4.308 1.00 90.56 343 THR A N 1
ATOM 2680 C CA . THR A 1 343 ? -12.910 13.054 3.089 1.00 90.56 343 THR A CA 1
ATOM 2681 C C . THR A 1 343 ? -13.067 11.539 3.230 1.00 90.56 343 THR A C 1
ATOM 2683 O O . THR A 1 343 ? -13.341 11.005 4.312 1.00 90.56 343 THR A O 1
ATOM 2686 N N . ASP A 1 344 ? -12.855 10.824 2.127 1.00 91.12 344 ASP A N 1
ATOM 2687 C CA . ASP A 1 344 ? -12.788 9.357 2.096 1.00 91.12 344 ASP A CA 1
ATOM 2688 C C . ASP A 1 344 ? -11.463 8.814 2.657 1.00 91.12 344 ASP A C 1
ATOM 2690 O O . ASP A 1 344 ? -11.237 7.603 2.673 1.00 91.12 344 ASP A O 1
ATOM 2694 N N . GLN A 1 345 ? -10.566 9.699 3.103 1.00 94.12 345 GLN A N 1
ATOM 2695 C CA . GLN A 1 345 ? -9.271 9.307 3.629 1.00 94.12 345 GLN A CA 1
ATOM 2696 C C . GLN A 1 345 ? -9.371 8.942 5.110 1.00 94.12 345 GLN A C 1
ATOM 2698 O O . GLN A 1 345 ? -10.082 9.584 5.897 1.00 94.12 345 GLN A O 1
ATOM 2703 N N . ARG A 1 346 ? -8.638 7.904 5.505 1.00 95.81 346 ARG A N 1
ATOM 2704 C CA . ARG A 1 346 ? -8.460 7.521 6.911 1.00 95.81 346 ARG A CA 1
ATOM 2705 C C . ARG A 1 346 ? -6.993 7.259 7.179 1.00 95.81 346 ARG A C 1
ATOM 2707 O O . ARG A 1 346 ? -6.268 6.836 6.280 1.00 95.81 346 ARG A O 1
ATOM 2714 N N . LEU A 1 347 ? -6.594 7.493 8.419 1.00 96.75 347 LEU A N 1
ATOM 2715 C CA . LEU A 1 347 ? -5.251 7.244 8.920 1.00 96.75 347 LEU A CA 1
ATOM 2716 C C . LEU A 1 347 ? -5.365 6.349 10.150 1.00 96.75 347 LEU A C 1
ATOM 2718 O O . LEU A 1 347 ? -6.112 6.662 11.064 1.00 96.75 347 LEU A O 1
ATOM 2722 N N . VAL A 1 348 ? -4.643 5.242 10.180 1.00 97.19 348 VAL A N 1
ATOM 2723 C CA . VAL A 1 348 ? -4.527 4.362 11.344 1.00 97.19 348 VAL A CA 1
ATOM 2724 C C . VAL A 1 348 ? -3.086 4.433 11.811 1.00 97.19 348 VAL A C 1
ATOM 2726 O O . VAL A 1 348 ? -2.185 4.237 11.000 1.00 97.19 348 VAL A O 1
ATOM 2729 N N . ILE A 1 349 ? -2.856 4.713 13.090 1.00 96.62 349 ILE A N 1
ATOM 2730 C CA . ILE A 1 349 ? -1.514 4.712 13.679 1.00 96.62 349 ILE A CA 1
ATOM 2731 C C . ILE A 1 349 ? -1.499 3.706 14.821 1.00 96.62 349 ILE A C 1
ATOM 2733 O O . ILE A 1 349 ? -2.113 3.938 15.857 1.00 96.62 349 ILE A O 1
ATOM 2737 N N . PHE A 1 350 ? -0.821 2.581 14.630 1.00 96.62 350 PHE A N 1
ATOM 2738 C CA . PHE A 1 350 ? -0.632 1.589 15.681 1.00 96.62 350 PHE A CA 1
ATOM 2739 C C . PHE A 1 350 ? 0.355 2.096 16.738 1.00 96.62 350 PHE A C 1
ATOM 2741 O O . PHE A 1 350 ? 1.347 2.760 16.418 1.00 96.62 350 PHE A O 1
ATOM 2748 N N . GLU A 1 351 ? 0.085 1.760 18.002 1.00 95.50 351 GLU A N 1
ATOM 2749 C CA . GLU A 1 351 ? 0.968 2.088 19.125 1.00 95.50 351 GLU A CA 1
ATOM 2750 C C . GLU A 1 351 ? 2.366 1.511 18.875 1.00 95.50 351 GLU A C 1
ATOM 2752 O O . GLU A 1 351 ? 3.357 2.242 18.878 1.00 95.50 351 GLU A O 1
ATOM 2757 N N . GLU A 1 352 ? 2.417 0.228 18.520 1.00 94.44 352 GLU A N 1
ATOM 2758 C CA . GLU A 1 352 ? 3.637 -0.500 18.186 1.00 94.44 352 GLU A CA 1
ATOM 2759 C C . GLU A 1 352 ? 3.824 -0.658 16.668 1.00 94.44 352 GLU A C 1
ATOM 2761 O O . GLU A 1 352 ? 2.840 -0.766 15.928 1.00 94.44 352 GLU A O 1
ATOM 2766 N N . PRO A 1 353 ? 5.078 -0.749 16.186 1.00 93.06 353 PRO A N 1
ATOM 2767 C CA . PRO A 1 353 ? 5.372 -1.173 14.822 1.00 93.06 353 PRO A CA 1
ATOM 2768 C C . PRO A 1 353 ? 4.717 -2.513 14.466 1.00 93.06 353 PRO A C 1
ATOM 2770 O O . PRO A 1 353 ? 4.611 -3.424 15.291 1.00 93.06 353 PRO A O 1
ATOM 2773 N N . THR A 1 354 ? 4.275 -2.638 13.217 1.00 92.62 354 THR A N 1
ATOM 2774 C CA . THR A 1 354 ? 3.598 -3.840 12.718 1.00 92.62 354 THR A CA 1
ATOM 2775 C C . THR A 1 354 ? 4.472 -4.602 11.730 1.00 92.62 354 THR A C 1
ATOM 2777 O O . THR A 1 354 ? 5.302 -4.022 11.044 1.00 92.62 354 THR A O 1
ATOM 2780 N N . THR A 1 355 ? 4.277 -5.914 11.607 1.00 87.94 355 THR A N 1
ATOM 2781 C CA . THR A 1 355 ? 5.080 -6.762 10.705 1.00 87.94 355 THR A CA 1
ATOM 2782 C C . THR A 1 355 ? 4.629 -6.717 9.241 1.00 87.94 355 THR A C 1
ATOM 2784 O O . THR A 1 355 ? 5.252 -7.341 8.384 1.00 87.94 355 THR A O 1
ATOM 2787 N N . PHE A 1 356 ? 3.537 -6.016 8.935 1.00 87.00 356 PHE A N 1
ATOM 2788 C CA . PHE A 1 356 ? 2.936 -5.964 7.605 1.00 87.00 356 PHE A CA 1
ATOM 2789 C C . PHE A 1 356 ? 3.093 -4.576 6.976 1.00 87.00 356 PHE A C 1
ATOM 2791 O O . PHE A 1 356 ? 2.932 -3.566 7.641 1.00 87.00 356 PHE A O 1
ATOM 2798 N N . ASN A 1 357 ? 3.341 -4.515 5.664 1.00 85.62 357 ASN A N 1
ATOM 2799 C CA . ASN A 1 357 ? 3.484 -3.240 4.933 1.00 85.62 357 ASN A CA 1
ATOM 2800 C C . ASN A 1 357 ? 2.159 -2.690 4.379 1.00 85.62 357 ASN A C 1
ATOM 2802 O O . ASN A 1 357 ? 2.084 -1.573 3.871 1.00 85.62 357 ASN A O 1
ATOM 2806 N N . SER A 1 358 ? 1.100 -3.486 4.450 1.00 90.75 358 SER A N 1
ATOM 2807 C CA . SER A 1 358 ? -0.261 -3.114 4.075 1.00 90.75 358 SER A CA 1
ATOM 2808 C C . SER A 1 358 ? -1.221 -4.135 4.663 1.00 90.75 358 SER A C 1
ATOM 2810 O O . SER A 1 358 ? -0.846 -5.297 4.835 1.00 90.75 358 SER A O 1
ATOM 2812 N N . PHE A 1 359 ? -2.466 -3.744 4.889 1.00 93.94 359 PHE A N 1
ATOM 2813 C CA . PHE A 1 359 ? -3.522 -4.673 5.272 1.00 93.94 359 PHE A CA 1
ATOM 2814 C C . PHE A 1 359 ? -4.841 -4.306 4.602 1.00 93.94 359 PHE A C 1
ATOM 2816 O O . PHE A 1 359 ? -4.991 -3.236 4.021 1.00 93.94 359 PHE A O 1
ATOM 2823 N N . GLN A 1 360 ? -5.801 -5.222 4.639 1.00 95.06 360 GLN A N 1
ATOM 2824 C CA . GLN A 1 360 ? -7.159 -4.977 4.168 1.00 95.06 360 GLN A CA 1
ATOM 2825 C C . GLN A 1 360 ? -8.116 -5.359 5.280 1.00 95.06 360 GLN A C 1
ATOM 2827 O O . GLN A 1 360 ? -7.953 -6.430 5.864 1.00 95.06 360 GLN A O 1
ATOM 2832 N N . ILE A 1 361 ? -9.107 -4.508 5.522 1.00 96.12 361 ILE A N 1
ATOM 2833 C CA . ILE A 1 361 ? -10.231 -4.817 6.405 1.00 96.12 361 ILE A CA 1
ATOM 2834 C C . ILE A 1 361 ? -11.469 -5.119 5.569 1.00 96.12 361 ILE A C 1
ATOM 2836 O O . ILE A 1 361 ? -11.638 -4.589 4.465 1.00 96.12 361 ILE A O 1
ATOM 2840 N N . LYS A 1 362 ? -12.345 -5.972 6.098 1.00 96.31 362 LYS A N 1
ATOM 2841 C CA . LYS A 1 362 ? -13.654 -6.251 5.508 1.00 96.31 362 LYS A CA 1
ATOM 2842 C C . LYS A 1 362 ? -14.725 -5.538 6.325 1.00 96.31 362 LYS A C 1
ATOM 2844 O O . LYS A 1 362 ? -14.870 -5.818 7.510 1.00 96.31 362 LYS A O 1
ATOM 2849 N N . VAL A 1 363 ? -15.480 -4.657 5.678 1.00 95.12 363 VAL A N 1
ATOM 2850 C CA . VAL A 1 363 ? -16.627 -3.967 6.275 1.00 95.12 363 VAL A CA 1
ATOM 2851 C C . VAL A 1 363 ? -17.834 -4.222 5.386 1.00 95.12 363 VAL A C 1
ATOM 2853 O O . VAL A 1 363 ? -17.843 -3.801 4.230 1.00 95.12 363 VAL A O 1
ATOM 2856 N N . ALA A 1 364 ? -18.825 -4.947 5.909 1.00 90.81 364 ALA A N 1
ATOM 2857 C CA . ALA A 1 364 ? -19.933 -5.484 5.118 1.00 90.81 364 ALA A CA 1
ATOM 2858 C C . ALA A 1 364 ? -19.415 -6.221 3.859 1.00 90.81 364 ALA A C 1
ATOM 2860 O O . ALA A 1 364 ? -18.609 -7.154 3.974 1.00 90.81 364 ALA A O 1
ATOM 2861 N N . ASP A 1 365 ? -19.831 -5.785 2.669 1.00 89.94 365 ASP A N 1
ATOM 2862 C CA . ASP A 1 365 ? -19.411 -6.346 1.377 1.00 89.94 365 ASP A CA 1
ATOM 2863 C C . ASP A 1 365 ? -18.187 -5.643 0.765 1.00 89.94 365 ASP A C 1
ATOM 2865 O O . ASP A 1 365 ? -17.673 -6.060 -0.276 1.00 89.94 365 ASP A O 1
ATOM 2869 N N . SER A 1 366 ? -17.674 -4.607 1.429 1.00 91.06 366 SER A N 1
ATOM 2870 C CA . SER A 1 366 ? -16.540 -3.813 0.965 1.00 91.06 366 SER A CA 1
ATOM 2871 C C . SER A 1 366 ? -15.226 -4.294 1.579 1.00 91.06 366 SER A C 1
ATOM 2873 O O . SER A 1 366 ? -15.145 -4.681 2.748 1.00 91.06 366 SER A O 1
ATOM 2875 N N . ARG A 1 367 ? -14.154 -4.236 0.783 1.00 93.88 367 ARG A N 1
ATOM 2876 C CA . ARG A 1 367 ? -12.775 -4.422 1.250 1.00 93.88 367 ARG A CA 1
ATOM 2877 C C . ARG A 1 367 ? -12.050 -3.095 1.156 1.00 93.88 367 ARG A C 1
ATOM 2879 O O . ARG A 1 367 ? -11.964 -2.538 0.067 1.00 93.88 367 ARG A O 1
ATOM 2886 N N . ILE A 1 368 ? -11.529 -2.616 2.279 1.00 94.88 368 ILE A N 1
ATOM 2887 C CA . ILE A 1 368 ? -10.844 -1.325 2.351 1.00 94.88 368 ILE A CA 1
ATOM 2888 C C . ILE A 1 368 ? -9.351 -1.592 2.535 1.00 94.88 368 ILE A C 1
ATOM 2890 O O . ILE A 1 368 ? -8.961 -2.132 3.578 1.00 94.88 368 ILE A O 1
ATOM 2894 N N . PRO A 1 369 ? -8.509 -1.261 1.543 1.00 94.44 369 PRO A N 1
ATOM 2895 C CA . PRO A 1 369 ? -7.071 -1.416 1.667 1.00 94.44 369 PRO A CA 1
ATOM 2896 C C . PRO A 1 369 ? -6.451 -0.256 2.446 1.00 94.44 369 PRO A C 1
ATOM 2898 O O . PRO A 1 369 ? -6.777 0.908 2.215 1.00 94.44 369 PRO A O 1
ATOM 2901 N N . PHE A 1 370 ? -5.519 -0.595 3.329 1.00 94.81 370 PHE A N 1
ATOM 2902 C CA . PHE A 1 370 ? -4.664 0.308 4.082 1.00 94.81 370 PHE A CA 1
ATOM 2903 C C . PHE A 1 370 ? -3.208 0.084 3.678 1.00 94.81 370 PHE A C 1
ATOM 2905 O O . PHE A 1 370 ? -2.705 -1.043 3.691 1.00 94.81 370 PHE A O 1
ATOM 2912 N N . TRP A 1 371 ? -2.527 1.169 3.333 1.00 91.62 371 TRP A N 1
ATOM 2913 C CA . TRP A 1 371 ? -1.158 1.173 2.828 1.00 91.62 371 TRP A CA 1
ATOM 2914 C C . TRP A 1 371 ? -0.241 1.846 3.834 1.00 91.62 371 TRP A C 1
ATOM 2916 O O . TRP A 1 371 ? -0.637 2.849 4.428 1.00 91.62 371 TRP A O 1
ATOM 2926 N N . ALA A 1 372 ? 0.970 1.320 4.021 1.00 91.69 372 ALA A N 1
ATOM 2927 C CA . ALA A 1 372 ? 1.955 1.977 4.867 1.00 91.69 372 ALA A CA 1
ATOM 2928 C C . ALA A 1 372 ? 2.187 3.420 4.401 1.00 91.69 372 ALA A C 1
ATOM 2930 O O . ALA A 1 372 ? 2.344 3.705 3.204 1.00 91.69 372 ALA A O 1
ATOM 2931 N N . VAL A 1 373 ? 2.187 4.324 5.374 1.00 89.44 373 VAL A N 1
ATOM 2932 C CA . VAL A 1 373 ? 2.579 5.714 5.182 1.00 89.44 373 VAL A CA 1
ATOM 2933 C C . VAL A 1 373 ? 4.058 5.752 4.829 1.00 89.44 373 VAL A C 1
ATOM 2935 O O . VAL A 1 373 ? 4.870 5.090 5.478 1.00 89.44 373 VAL A O 1
ATOM 2938 N N . ALA A 1 374 ? 4.410 6.525 3.805 1.00 75.38 374 ALA A N 1
ATOM 2939 C CA . ALA A 1 374 ? 5.815 6.734 3.500 1.00 75.38 374 ALA A CA 1
ATOM 2940 C C . ALA A 1 374 ? 6.478 7.621 4.544 1.00 75.38 374 ALA A C 1
ATOM 2942 O O . ALA A 1 374 ? 5.908 8.608 5.001 1.00 75.38 374 ALA A O 1
ATOM 2943 N N . LEU A 1 375 ? 7.739 7.306 4.832 1.00 73.75 375 LEU A N 1
ATOM 2944 C CA . LEU A 1 375 ? 8.664 8.216 5.509 1.00 73.75 375 LEU A CA 1
ATOM 2945 C C . LEU A 1 375 ? 9.113 9.359 4.583 1.00 73.75 375 LEU A C 1
ATOM 2947 O O . LEU A 1 375 ? 10.050 10.086 4.901 1.00 73.75 375 LEU A O 1
ATOM 2951 N N . SER A 1 376 ? 8.468 9.502 3.420 1.00 68.50 376 SER A N 1
ATOM 2952 C CA . SER A 1 376 ? 8.713 10.605 2.509 1.00 68.50 376 SER A CA 1
ATOM 2953 C C . SER A 1 376 ? 8.438 11.922 3.232 1.00 68.50 376 SER A C 1
ATOM 2955 O O . SER A 1 376 ? 7.519 12.020 4.046 1.00 68.50 376 SER A O 1
ATOM 2957 N N . GLY A 1 377 ? 9.194 12.962 2.889 1.00 75.12 377 GLY A N 1
ATOM 2958 C CA . GLY A 1 377 ? 8.930 14.313 3.381 1.00 75.12 377 GLY A CA 1
ATOM 2959 C C . GLY A 1 377 ? 7.588 14.895 2.915 1.00 75.12 377 GLY A C 1
ATOM 2960 O O . GLY A 1 377 ? 7.329 16.057 3.205 1.00 75.12 377 GLY A O 1
ATOM 2961 N N . LYS A 1 378 ? 6.756 14.136 2.182 1.00 86.12 378 LYS A N 1
ATOM 2962 C CA . LYS A 1 378 ? 5.441 14.543 1.682 1.00 86.12 378 LYS A CA 1
ATOM 2963 C C . LYS A 1 378 ? 4.319 13.763 2.363 1.00 86.12 378 LYS A C 1
ATOM 2965 O O . LYS A 1 378 ? 4.395 12.555 2.580 1.00 86.12 378 LYS A O 1
ATOM 2970 N N . CYS A 1 379 ? 3.236 14.470 2.644 1.00 90.06 379 CYS A N 1
ATOM 2971 C CA . CYS A 1 379 ? 2.065 13.920 3.296 1.00 90.06 379 CYS A CA 1
ATOM 2972 C C . CYS A 1 379 ? 1.195 13.130 2.309 1.00 90.06 379 CYS A C 1
ATOM 2974 O O . CYS A 1 379 ? 0.736 13.663 1.302 1.00 90.06 379 CYS A O 1
ATOM 2976 N N . ASP A 1 380 ? 0.862 11.883 2.641 1.00 86.81 380 ASP A N 1
ATOM 2977 C CA . ASP A 1 380 ? 0.003 11.005 1.831 1.00 86.81 380 ASP A CA 1
ATOM 2978 C C . ASP A 1 380 ? -1.459 11.486 1.731 1.00 86.81 380 ASP A C 1
ATOM 2980 O O . ASP A 1 380 ? -2.237 10.977 0.913 1.00 86.81 380 ASP A O 1
ATOM 2984 N N . ILE A 1 381 ? -1.847 12.443 2.577 1.00 88.81 381 ILE A N 1
ATOM 2985 C CA . ILE A 1 381 ? -3.221 12.930 2.730 1.00 88.81 381 ILE A CA 1
ATOM 2986 C C . ILE A 1 381 ? -3.410 14.269 2.017 1.00 88.81 381 ILE A C 1
ATOM 2988 O O . ILE A 1 381 ? -4.330 14.384 1.205 1.00 88.81 381 ILE A O 1
ATOM 2992 N N . CYS A 1 382 ? -2.548 15.253 2.291 1.00 89.81 382 CYS A N 1
ATOM 2993 C CA . CYS A 1 382 ? -2.651 16.606 1.733 1.00 89.81 382 CYS A CA 1
ATOM 2994 C C . CYS A 1 382 ? -1.592 16.947 0.677 1.00 89.81 382 CYS A C 1
ATOM 2996 O O . CYS A 1 382 ? -1.707 17.990 0.044 1.00 89.81 382 CYS A O 1
ATOM 2998 N N . GLU A 1 383 ? -0.591 16.083 0.480 1.00 88.62 383 GLU A N 1
ATOM 2999 C CA . GLU A 1 383 ? 0.486 16.236 -0.511 1.00 88.62 383 GLU A CA 1
ATOM 3000 C C . GLU A 1 383 ? 1.475 17.392 -0.235 1.00 88.62 383 GLU A C 1
ATOM 3002 O O . GLU A 1 383 ? 2.345 17.671 -1.059 1.00 88.62 383 GLU A O 1
ATOM 3007 N N . GLU A 1 384 ? 1.407 18.016 0.946 1.00 91.25 384 GLU A N 1
ATOM 3008 C CA . GLU A 1 384 ? 2.352 19.044 1.411 1.00 91.25 384 GLU A CA 1
ATOM 3009 C C . GLU A 1 384 ? 3.592 18.446 2.100 1.00 91.25 384 GLU A C 1
ATOM 3011 O O . GLU A 1 384 ? 3.616 17.269 2.465 1.00 91.25 384 GLU A O 1
ATOM 3016 N N . SER A 1 385 ? 4.622 19.273 2.308 1.00 90.31 385 SER A N 1
ATOM 3017 C CA . SER A 1 385 ? 5.919 18.875 2.871 1.00 90.31 385 SER A CA 1
ATOM 3018 C C . SER A 1 385 ? 5.892 18.679 4.396 1.00 90.31 385 SER A C 1
ATOM 3020 O O . SER A 1 385 ? 6.434 19.489 5.147 1.00 90.31 385 SER A O 1
ATOM 3022 N N . HIS A 1 386 ? 5.234 17.622 4.869 1.00 89.19 386 HIS A N 1
ATOM 3023 C CA . HIS A 1 386 ? 5.281 17.170 6.261 1.00 89.19 386 HIS A CA 1
ATOM 3024 C C . HIS A 1 386 ? 5.004 15.665 6.373 1.00 89.19 386 HIS A C 1
ATOM 3026 O O . HIS A 1 386 ? 4.442 15.052 5.467 1.00 89.19 386 HIS A O 1
ATOM 3032 N N . SER A 1 387 ? 5.344 15.064 7.519 1.00 89.00 387 SER A N 1
ATOM 3033 C CA . SER A 1 387 ? 4.975 13.671 7.805 1.00 89.00 387 SER A CA 1
ATOM 3034 C C . SER A 1 387 ? 3.456 13.513 7.861 1.00 89.00 387 SER A C 1
ATOM 3036 O O . SER A 1 387 ? 2.782 14.255 8.572 1.00 89.00 387 SER A O 1
ATOM 3038 N N . THR A 1 388 ? 2.906 12.484 7.216 1.00 89.19 388 THR A N 1
ATOM 3039 C CA . THR A 1 388 ? 1.464 12.178 7.269 1.00 89.19 388 THR A CA 1
ATOM 3040 C C . THR A 1 388 ? 0.936 12.037 8.704 1.00 89.19 388 THR A C 1
ATOM 3042 O O . THR A 1 388 ? -0.200 12.420 8.988 1.00 89.19 388 THR A O 1
ATOM 3045 N N . THR A 1 389 ? 1.756 11.550 9.642 1.00 90.69 389 THR A N 1
ATOM 3046 C CA . THR A 1 389 ? 1.376 11.469 11.064 1.00 90.69 389 THR A CA 1
ATOM 3047 C C . THR A 1 389 ? 1.274 12.840 11.730 1.00 90.69 389 THR A C 1
ATOM 3049 O O . THR A 1 389 ? 0.513 12.993 12.674 1.00 90.69 389 THR A O 1
ATOM 3052 N N . ALA A 1 390 ? 1.938 13.869 11.210 1.00 91.31 390 ALA A N 1
ATOM 3053 C CA . ALA A 1 390 ? 1.844 15.251 11.681 1.00 91.31 390 ALA A CA 1
ATOM 3054 C C . ALA A 1 390 ? 0.791 16.079 10.919 1.00 91.31 390 ALA A C 1
ATOM 3056 O O . ALA A 1 390 ? 0.634 17.267 11.181 1.00 91.31 390 ALA A O 1
ATOM 3057 N N . CYS A 1 391 ? 0.049 15.476 9.983 1.00 92.50 391 CYS A N 1
ATOM 3058 C CA . CYS A 1 391 ? -0.870 16.222 9.130 1.00 92.50 391 CYS A CA 1
ATOM 3059 C C . CYS A 1 391 ? -2.020 16.860 9.925 1.00 92.50 391 CYS A C 1
ATOM 3061 O O . CYS A 1 391 ? -2.802 16.154 10.571 1.00 92.50 391 CYS A O 1
ATOM 3063 N N . GLY A 1 392 ? -2.133 18.191 9.828 1.00 91.88 392 GLY A N 1
ATOM 3064 C CA . GLY A 1 392 ? -3.194 18.992 10.454 1.00 91.88 392 GLY A CA 1
ATOM 3065 C C . GLY A 1 392 ? -4.564 18.849 9.783 1.00 91.88 392 GLY A C 1
ATOM 3066 O O . GLY A 1 392 ? -5.579 19.202 10.372 1.00 91.88 392 GLY A O 1
ATOM 3067 N N . LEU A 1 393 ? -4.615 18.267 8.579 1.00 93.19 393 LEU A N 1
ATOM 3068 C CA . LEU A 1 393 ? -5.864 17.899 7.903 1.00 93.19 393 LEU A CA 1
ATOM 3069 C C . LEU A 1 393 ? -6.436 16.558 8.387 1.00 93.19 393 LEU A C 1
ATOM 3071 O O . LEU A 1 393 ? -7.375 16.041 7.787 1.00 93.19 393 LEU A O 1
ATOM 3075 N N . VAL A 1 394 ? -5.884 15.963 9.445 1.00 93.75 394 VAL A N 1
ATOM 3076 C CA . VAL A 1 394 ? -6.404 14.722 10.027 1.00 93.75 394 VAL A CA 1
ATOM 3077 C C . VAL A 1 394 ? -6.912 14.995 11.430 1.00 93.75 394 VAL A C 1
ATOM 3079 O O . VAL A 1 394 ? -6.130 15.301 12.327 1.00 93.75 394 VAL A O 1
ATOM 3082 N N . SER A 1 395 ? -8.215 14.822 11.628 1.00 93.81 395 SER A N 1
ATOM 3083 C CA . SER A 1 395 ? -8.850 14.869 12.945 1.00 93.81 395 SER A CA 1
ATOM 3084 C C . SER A 1 395 ? -9.085 13.459 13.481 1.00 93.81 395 SER A C 1
ATOM 3086 O O . SER A 1 395 ? -9.202 12.514 12.701 1.00 93.81 395 SER A O 1
ATOM 3088 N N . THR A 1 396 ? -9.226 13.301 14.795 1.00 94.56 396 THR A N 1
ATOM 3089 C CA . THR A 1 396 ? -9.669 12.030 15.389 1.00 94.56 396 THR A CA 1
ATOM 3090 C C . THR A 1 396 ? -11.025 11.630 14.803 1.00 94.56 396 THR A C 1
ATOM 3092 O O . THR A 1 396 ? -11.948 12.445 14.721 1.00 94.56 396 THR A O 1
ATOM 3095 N N . ALA A 1 397 ? -11.136 10.390 14.327 1.00 92.25 397 ALA A N 1
ATOM 3096 C CA . ALA A 1 397 ? -12.384 9.875 13.783 1.00 92.25 397 ALA A CA 1
ATOM 3097 C C . ALA A 1 397 ? -13.382 9.584 14.919 1.00 92.25 397 ALA A C 1
ATOM 3099 O O . ALA A 1 397 ? -12.968 9.178 16.003 1.00 92.25 397 ALA A O 1
ATOM 3100 N N . PRO A 1 398 ? -14.700 9.726 14.689 1.00 91.50 398 PRO A N 1
ATOM 3101 C CA . PRO A 1 398 ? -15.691 9.277 15.658 1.00 91.50 398 PRO A CA 1
ATOM 3102 C C . PRO A 1 398 ? -15.594 7.757 15.825 1.00 91.50 398 PRO A C 1
ATOM 3104 O O . PRO A 1 398 ? -15.631 7.020 14.838 1.00 91.50 398 PRO A O 1
ATOM 3107 N N . THR A 1 399 ? -15.487 7.294 17.066 1.00 91.56 399 THR A N 1
ATOM 3108 C CA . THR A 1 399 ? -15.246 5.886 17.411 1.00 91.56 399 THR A CA 1
ATOM 3109 C C . THR A 1 399 ? -16.131 5.438 18.563 1.00 91.56 399 THR A C 1
ATOM 3111 O O . THR A 1 399 ? -16.607 6.255 19.346 1.00 91.56 399 THR A O 1
ATOM 3114 N N . ASN A 1 400 ? -16.348 4.131 18.681 1.00 90.62 400 ASN A N 1
ATOM 3115 C CA . ASN A 1 400 ? -17.048 3.529 19.803 1.00 90.62 400 ASN A CA 1
ATOM 3116 C C . ASN A 1 400 ? -16.056 3.257 20.957 1.00 90.62 400 ASN A C 1
ATOM 3118 O O . ASN A 1 400 ? -15.184 2.392 20.814 1.00 90.62 400 ASN A O 1
ATOM 3122 N N . PRO A 1 401 ? -16.165 3.958 22.101 1.00 86.00 401 PRO A N 1
ATOM 3123 C CA . PRO A 1 401 ? -15.259 3.769 23.235 1.00 86.00 401 PRO A CA 1
ATOM 3124 C C . PRO A 1 401 ? -15.376 2.377 23.874 1.00 86.00 401 PRO A C 1
ATOM 3126 O O . PRO A 1 401 ? -14.416 1.904 24.474 1.00 86.00 401 PRO A O 1
ATOM 3129 N N . ALA A 1 402 ? -16.498 1.669 23.685 1.00 87.69 402 ALA A N 1
ATOM 3130 C CA . ALA A 1 402 ? -16.689 0.318 24.220 1.00 87.69 402 ALA A CA 1
ATOM 3131 C C . ALA A 1 402 ? -15.725 -0.724 23.619 1.00 87.69 402 ALA A C 1
ATOM 3133 O O . ALA A 1 402 ? -15.598 -1.827 24.138 1.00 87.69 402 ALA A O 1
ATOM 3134 N N . LEU A 1 403 ? -15.050 -0.390 22.517 1.00 82.38 403 LEU A N 1
ATOM 3135 C CA . LEU A 1 403 ? -14.200 -1.311 21.772 1.00 82.38 403 LEU A CA 1
ATOM 3136 C C . LEU A 1 403 ? -12.731 -1.365 22.260 1.00 82.38 403 LEU A C 1
ATOM 3138 O O . LEU A 1 403 ? -11.945 -2.088 21.657 1.00 82.38 403 LEU A O 1
ATOM 3142 N N . GLY A 1 404 ? -12.356 -0.657 23.336 1.00 79.31 404 GLY A N 1
ATOM 3143 C CA . GLY A 1 404 ? -11.159 -0.883 24.182 1.00 79.31 404 GLY A CA 1
ATOM 3144 C C . GLY A 1 404 ? -9.755 -0.659 23.585 1.00 79.31 404 GLY A C 1
ATOM 3145 O O . GLY A 1 404 ? -8.849 -0.234 24.294 1.00 79.31 404 GLY A O 1
ATOM 3146 N N . ASN A 1 405 ? -9.560 -0.887 22.286 1.00 89.31 405 ASN A N 1
ATOM 3147 C CA . ASN A 1 405 ? -8.245 -0.883 21.628 1.00 89.31 405 ASN A CA 1
ATOM 3148 C C . ASN A 1 405 ? -7.858 0.465 21.004 1.00 89.31 405 ASN A C 1
ATOM 3150 O O . ASN A 1 405 ? -6.837 0.561 20.322 1.00 89.31 405 ASN A O 1
ATOM 3154 N N . ILE A 1 406 ? -8.671 1.503 21.195 1.00 92.31 406 ILE A N 1
ATOM 3155 C CA . ILE A 1 406 ? -8.418 2.807 20.590 1.00 92.31 406 ILE A CA 1
ATOM 3156 C C . ILE A 1 406 ? -7.625 3.723 21.521 1.00 92.31 406 ILE A C 1
ATOM 3158 O O . ILE A 1 406 ? -7.916 3.827 22.710 1.00 92.31 406 ILE A O 1
ATOM 3162 N N . LEU A 1 407 ? -6.626 4.396 20.964 1.00 91.88 407 LEU A N 1
ATOM 3163 C CA . LEU A 1 407 ? -5.914 5.489 21.612 1.00 91.88 407 LEU A CA 1
ATOM 3164 C C . LEU A 1 407 ? -6.753 6.767 21.513 1.00 91.88 407 LEU A C 1
ATOM 3166 O O . LEU A 1 407 ? -7.264 7.094 20.440 1.00 91.88 407 LEU A O 1
ATOM 3170 N N . THR A 1 408 ? -6.884 7.485 22.626 1.00 88.38 408 THR A N 1
ATOM 3171 C CA . THR A 1 408 ? -7.596 8.772 22.696 1.00 88.38 408 THR A CA 1
ATOM 3172 C C . THR A 1 408 ? -6.842 9.871 21.964 1.00 88.38 408 THR A C 1
ATOM 3174 O O . THR A 1 408 ? -7.442 10.666 21.241 1.00 88.38 408 THR A O 1
ATOM 3177 N N . ASP A 1 409 ? -5.521 9.855 22.102 1.00 89.25 409 ASP A N 1
ATOM 3178 C CA . ASP A 1 409 ? -4.630 10.878 21.582 1.00 89.25 409 ASP A CA 1
ATOM 3179 C C . ASP A 1 409 ? -3.830 10.354 20.397 1.00 89.25 409 ASP A C 1
ATOM 3181 O O . ASP A 1 409 ? -3.536 9.160 20.283 1.00 89.25 409 ASP A O 1
ATOM 3185 N N . LYS A 1 410 ? -3.506 11.274 19.487 1.00 90.69 410 LYS A N 1
ATOM 3186 C CA . LYS A 1 410 ? -2.688 10.985 18.315 1.00 90.69 410 LYS A CA 1
ATOM 3187 C C . LYS A 1 410 ? -1.237 10.761 18.779 1.00 90.69 410 LYS A C 1
ATOM 3189 O O . LYS A 1 410 ? -0.675 11.688 19.362 1.00 90.69 410 LYS A O 1
ATOM 3194 N N . PRO A 1 411 ? -0.661 9.565 18.565 1.00 85.06 411 PRO A N 1
ATOM 3195 C CA . PRO A 1 411 ? 0.675 9.217 19.045 1.00 85.06 411 PRO A CA 1
ATOM 3196 C C . PRO A 1 411 ? 1.811 9.755 18.167 1.00 85.06 411 PRO A C 1
ATOM 3198 O O . PRO A 1 411 ? 1.541 10.232 17.037 1.00 85.06 411 PRO A O 1
#